Protein AF-0000000077143755 (afdb_homodimer)

Sequence (516 aa):
MKIRRITDWVLKEFPLRNQLSFDNAKLINHKNLTNQLTKVLVCADYDRFNFELAKKHNANLIISHHPMFINHQDLKSDAFIAKAYQDFYQNNRSFLVLHTAYDFSPNGAHSYFFKLLKIKKFDPNPINHYYRFEIDCSLEQLISDLKKIEYIDQVQYLSTAKFKKKLKKGLICLGSGYSSDQLDLELFKQYDLLITGDLKWSSWINAINHEINVIDIGHHVESIFIDHIGELLVEKFHDQLEPKQLILGHSQFKIIKRMKIRRITDWVLKEFPLRNQLSFDNAKLINHKNLTNQLTKVLVCADYDRFNFELAKKHNANLIISHHPMFINHQDLKSDAFIAKAYQDFYQNNRSFLVLHTAYDFSPNGAHSYFFKLLKIKKFDPNPINHYYRFEIDCSLEQLISDLKKIEYIDQVQYLSTAKFKKKLKKGLICLGSGYSSDQLDLELFKQYDLLITGDLKWSSWINAINHEINVIDIGHHVESIFIDHIGELLVEKFHDQLEPKQLILGHSQFKIIKR

Solvent-accessible surface area (backbone atoms only — not comparable to full-atom values): 27273 Å² total; per-residue (Å²): 94,42,40,39,62,55,52,51,51,50,39,67,76,34,38,64,86,63,33,53,90,76,57,49,51,46,76,45,53,72,81,45,30,79,39,72,54,65,20,38,34,30,21,32,56,73,38,51,67,43,51,50,48,34,60,75,64,53,35,32,32,36,39,24,32,41,50,91,49,62,56,75,66,40,54,76,70,31,69,59,52,33,50,56,57,51,44,27,67,77,64,55,20,26,39,40,26,37,37,51,9,30,45,71,27,70,83,19,51,56,47,52,48,30,56,76,67,67,49,81,50,61,47,75,67,54,60,97,73,26,32,42,34,47,50,85,42,34,64,67,55,50,52,56,55,52,56,68,39,86,42,30,88,42,41,31,33,52,66,73,49,82,69,57,76,63,36,46,39,35,36,35,21,83,30,71,59,54,43,72,89,68,65,60,61,74,63,54,70,76,36,61,31,37,40,25,7,49,65,41,64,66,28,54,50,47,26,58,52,66,69,49,40,49,36,33,34,38,43,56,40,58,43,52,50,28,57,52,52,51,50,50,50,45,69,75,32,57,92,65,56,55,73,88,27,57,42,74,48,68,75,89,61,46,76,41,81,83,94,41,38,39,62,54,54,51,52,50,38,68,75,32,40,64,86,62,33,54,91,76,57,51,51,45,76,43,54,72,81,45,30,78,38,72,56,64,19,37,34,30,20,32,55,75,38,51,68,45,50,50,48,34,59,75,64,53,34,33,33,37,40,25,33,41,51,88,50,63,57,76,64,39,54,78,71,30,69,60,52,34,50,57,57,50,44,28,67,76,65,55,21,26,39,39,26,38,37,51,10,29,44,71,29,71,84,20,50,56,47,50,48,31,57,77,68,68,48,83,50,60,46,73,67,56,59,98,71,26,32,42,33,48,51,85,42,34,64,68,54,50,52,56,55,51,56,69,38,87,43,30,86,42,42,31,34,52,66,74,47,82,69,56,77,63,36,47,40,35,35,37,21,83,30,70,60,51,44,72,88,68,66,60,59,74,63,54,71,76,34,58,32,36,40,25,6,52,64,41,64,66,28,53,50,46,28,58,52,66,69,49,40,49,37,32,36,38,44,56,41,57,45,50,49,28,56,51,54,51,50,50,48,48,66,75,31,57,90,65,53,54,72,89,28,57,42,75,49,69,77,90,61,46,78,40,80,83

Radius of gyration: 25.19 Å; Cα contacts (8 Å, |Δi|>4): 997; chains: 2; bounding box: 52×80×51 Å

InterPro domains:
  IPR002678 DUF34/NIF3 [PF01784] (1-242)
  IPR002678 DUF34/NIF3 [PTHR13799] (1-241)
  IPR036069 DUF34/NIF3 superfamily [SSF102705] (1-242)

Organism: Mycoplasmoides gallisepticum (strain R(low / passage 15 / clone 2)) (NCBI:txid710127)

Structure (mmCIF, N/CA/C/O backbone):
data_AF-0000000077143755-model_v1
#
loop_
_entity.id
_entity.type
_entity.pdbx_description
1 polymer 'GTP cyclohydrolase 1 type 2 homolog'
#
loop_
_atom_site.group_PDB
_atom_site.id
_atom_site.type_symbol
_atom_site.label_atom_id
_atom_site.label_alt_id
_atom_site.label_comp_id
_atom_site.label_asym_id
_atom_site.label_entity_id
_atom_site.label_seq_id
_atom_site.pdbx_PDB_ins_code
_atom_site.Cartn_x
_atom_site.Cartn_y
_atom_site.Cartn_z
_atom_site.occupancy
_atom_site.B_iso_or_equiv
_atom_site.auth_seq_id
_atom_site.auth_comp_id
_atom_site.auth_asym_id
_atom_site.auth_atom_id
_atom_site.pdbx_PDB_model_num
ATOM 1 N N . MET A 1 1 ? -2.133 -38.281 -15.914 1 95.94 1 MET A N 1
ATOM 2 C CA . MET A 1 1 ? -1.159 -38.562 -14.867 1 95.94 1 MET A CA 1
ATOM 3 C C . MET A 1 1 ? -1.742 -38.281 -13.484 1 95.94 1 MET A C 1
ATOM 5 O O . MET A 1 1 ? -2.754 -37.562 -13.375 1 95.94 1 MET A O 1
ATOM 9 N N . LYS A 1 2 ? -1.067 -38.781 -12.453 1 98.06 2 LYS A N 1
ATOM 10 C CA . LYS A 1 2 ? -1.516 -38.5 -11.094 1 98.06 2 LYS A CA 1
ATOM 11 C C . LYS A 1 2 ? -1.138 -37.094 -10.672 1 98.06 2 LYS A C 1
ATOM 13 O O . LYS A 1 2 ? -0.111 -36.562 -11.109 1 98.06 2 LYS A O 1
ATOM 18 N N . ILE A 1 3 ? -1.9 -36.531 -9.766 1 98.62 3 ILE A N 1
ATOM 19 C CA . ILE A 1 3 ? -1.665 -35.156 -9.266 1 98.62 3 ILE A CA 1
ATOM 20 C C . ILE A 1 3 ? -0.281 -35.094 -8.625 1 98.62 3 ILE A C 1
ATOM 22 O O . ILE A 1 3 ? 0.443 -34.094 -8.82 1 98.62 3 ILE A O 1
ATOM 26 N N . ARG A 1 4 ? 0.131 -36.125 -7.98 1 98.5 4 ARG A N 1
ATOM 27 C CA . ARG A 1 4 ? 1.392 -36.188 -7.246 1 98.5 4 ARG A CA 1
ATOM 28 C C . ARG A 1 4 ? 2.58 -36 -8.188 1 98.5 4 ARG A C 1
ATOM 30 O O . ARG A 1 4 ? 3.607 -35.438 -7.801 1 98.5 4 ARG A O 1
ATOM 37 N N . ARG A 1 5 ? 2.432 -36.469 -9.359 1 98.31 5 ARG A N 1
ATOM 38 C CA . ARG A 1 5 ? 3.52 -36.312 -10.32 1 98.31 5 ARG A CA 1
ATOM 39 C C . ARG A 1 5 ? 3.863 -34.844 -10.539 1 98.31 5 ARG A C 1
ATOM 41 O O . ARG A 1 5 ? 5.039 -34.469 -10.562 1 98.31 5 ARG A O 1
ATOM 48 N N . ILE A 1 6 ? 2.842 -34.031 -10.641 1 98.69 6 ILE A N 1
ATOM 49 C CA . ILE A 1 6 ? 3.041 -32.594 -10.852 1 98.69 6 ILE A CA 1
ATOM 50 C C . ILE A 1 6 ? 3.559 -31.969 -9.562 1 98.69 6 ILE A C 1
ATOM 52 O O . ILE A 1 6 ? 4.566 -31.25 -9.57 1 98.69 6 ILE A O 1
ATOM 56 N N . THR A 1 7 ? 2.906 -32.25 -8.445 1 98.81 7 THR A N 1
ATOM 57 C CA . THR A 1 7 ? 3.264 -31.578 -7.195 1 98.81 7 THR A CA 1
ATOM 58 C C . THR A 1 7 ? 4.684 -31.938 -6.773 1 98.81 7 THR A C 1
ATOM 60 O O . THR A 1 7 ? 5.441 -31.094 -6.312 1 98.81 7 THR A O 1
ATOM 63 N N . ASP A 1 8 ? 5.031 -33.219 -6.973 1 98.62 8 ASP A N 1
ATOM 64 C CA . ASP A 1 8 ? 6.375 -33.656 -6.609 1 98.62 8 ASP A CA 1
ATOM 65 C C . ASP A 1 8 ? 7.43 -32.906 -7.43 1 98.62 8 ASP A C 1
ATOM 67 O O . ASP A 1 8 ? 8.453 -32.5 -6.891 1 98.62 8 ASP A O 1
ATOM 71 N N . TRP A 1 9 ? 7.164 -32.844 -8.648 1 98.62 9 TRP A N 1
ATOM 72 C CA . TRP A 1 9 ? 8.141 -32.188 -9.508 1 98.62 9 TRP A CA 1
ATOM 73 C C . TRP A 1 9 ? 8.242 -30.703 -9.148 1 98.62 9 TRP A C 1
ATOM 75 O O . TRP A 1 9 ? 9.344 -30.172 -9.039 1 98.62 9 TRP A O 1
ATOM 85 N N . VAL A 1 10 ? 7.098 -30.016 -9 1 98.75 10 VAL A N 1
ATOM 86 C CA . VAL A 1 10 ? 7.098 -28.594 -8.648 1 98.75 10 VAL A CA 1
ATOM 87 C C . VAL A 1 10 ? 7.848 -28.391 -7.336 1 98.75 10 VAL A C 1
ATOM 89 O O . VAL A 1 10 ? 8.648 -27.453 -7.211 1 98.75 10 VAL A O 1
ATOM 92 N N . LEU A 1 11 ? 7.633 -29.266 -6.395 1 98.56 11 LEU A N 1
ATOM 93 C CA . LEU A 1 11 ? 8.234 -29.141 -5.07 1 98.56 11 LEU A CA 1
ATOM 94 C C . LEU A 1 11 ? 9.734 -29.422 -5.125 1 98.56 11 LEU A C 1
ATOM 96 O O . LEU A 1 11 ? 10.492 -28.953 -4.273 1 98.56 11 LEU A O 1
ATOM 100 N N . LYS A 1 12 ? 10.109 -30.219 -6.051 1 98.19 12 LYS A N 1
ATOM 101 C CA . LYS A 1 12 ? 11.539 -30.406 -6.277 1 98.19 12 LYS A CA 1
ATOM 102 C C . LYS A 1 12 ? 12.188 -29.141 -6.832 1 98.19 12 LYS A C 1
ATOM 104 O O . LYS A 1 12 ? 13.289 -28.766 -6.426 1 98.19 12 LYS A O 1
ATOM 109 N N . GLU A 1 13 ? 11.516 -28.469 -7.742 1 97.81 13 GLU A N 1
ATOM 110 C CA . GLU A 1 13 ? 12.016 -27.234 -8.344 1 97.81 13 GLU A CA 1
ATOM 111 C C . GLU A 1 13 ? 11.984 -26.078 -7.336 1 97.81 13 GLU A C 1
ATOM 113 O O . GLU A 1 13 ? 12.883 -25.234 -7.324 1 97.81 13 GLU A O 1
ATOM 118 N N . PHE A 1 14 ? 10.938 -26.047 -6.543 1 98.44 14 PHE A N 1
ATOM 119 C CA . PHE A 1 14 ? 10.711 -25 -5.562 1 98.44 14 PHE A CA 1
ATOM 120 C C . PHE A 1 14 ? 10.398 -25.594 -4.191 1 98.44 14 PHE A C 1
ATOM 122 O O . PHE A 1 14 ? 9.25 -25.578 -3.748 1 98.44 14 PHE A O 1
ATOM 129 N N . PRO A 1 15 ? 11.414 -26.031 -3.525 1 98.25 15 PRO A N 1
ATOM 130 C CA . PRO A 1 15 ? 11.195 -26.688 -2.23 1 98.25 15 PRO A CA 1
ATOM 131 C C . PRO A 1 15 ? 10.586 -25.75 -1.195 1 98.25 15 PRO A C 1
ATOM 133 O O . PRO A 1 15 ? 11.102 -24.641 -0.974 1 98.25 15 PRO A O 1
ATOM 136 N N . LEU A 1 16 ? 9.547 -26.203 -0.461 1 98.12 16 LEU A N 1
ATOM 137 C CA . LEU A 1 16 ? 8.812 -25.375 0.495 1 98.12 16 LEU A CA 1
ATOM 138 C C . LEU A 1 16 ? 9.68 -25.047 1.701 1 98.12 16 LEU A C 1
ATOM 140 O O . LEU A 1 16 ? 9.438 -24.047 2.389 1 98.12 16 LEU A O 1
ATOM 144 N N . ARG A 1 17 ? 10.664 -25.797 1.966 1 96.62 17 ARG A N 1
ATOM 145 C CA . ARG A 1 17 ? 11.562 -25.547 3.092 1 96.62 17 ARG A CA 1
ATOM 146 C C . ARG A 1 17 ? 12.312 -24.234 2.92 1 96.62 17 ARG A C 1
ATOM 148 O O . ARG A 1 17 ? 12.859 -23.703 3.887 1 96.62 17 ARG A O 1
ATOM 155 N N . ASN A 1 18 ? 12.352 -23.734 1.723 1 95.19 18 ASN A N 1
ATOM 156 C CA . ASN A 1 18 ? 13.102 -22.516 1.441 1 95.19 18 ASN A CA 1
ATOM 157 C C . ASN A 1 18 ? 12.242 -21.266 1.633 1 95.19 18 ASN A C 1
ATOM 159 O O . ASN A 1 18 ? 12.703 -20.141 1.393 1 95.19 18 ASN A O 1
ATOM 163 N N . GLN A 1 19 ? 11 -21.453 2.09 1 97.06 19 GLN A N 1
ATOM 164 C CA . GLN A 1 19 ? 10.133 -20.297 2.299 1 97.06 19 GLN A CA 1
ATOM 165 C C . GLN A 1 19 ? 10.602 -19.469 3.494 1 97.06 19 GLN A C 1
ATOM 167 O O . GLN A 1 19 ? 11.273 -19.984 4.391 1 97.06 19 GLN A O 1
ATOM 172 N N . LEU A 1 20 ? 10.305 -18.219 3.523 1 95.62 20 LEU A N 1
ATOM 173 C CA . LEU A 1 20 ? 10.641 -17.375 4.66 1 95.62 20 LEU A CA 1
ATOM 174 C C . LEU A 1 20 ? 9.883 -17.812 5.906 1 95.62 20 LEU A C 1
ATOM 176 O O . LEU A 1 20 ? 8.82 -18.422 5.809 1 95.62 20 LEU A O 1
ATOM 180 N N . SER A 1 21 ? 10.305 -17.406 7.047 1 95.25 21 SER A N 1
ATOM 181 C CA . SER A 1 21 ? 9.805 -17.922 8.32 1 95.25 21 SER A CA 1
ATOM 182 C C . SER A 1 21 ? 8.367 -17.484 8.562 1 95.25 21 SER A C 1
ATOM 184 O O . SER A 1 21 ? 7.605 -18.188 9.234 1 95.25 21 SER A O 1
ATOM 186 N N . PHE A 1 22 ? 7.969 -16.375 8.008 1 93.75 22 PHE A N 1
ATOM 187 C CA . PHE A 1 22 ? 6.637 -15.852 8.273 1 93.75 22 PHE A CA 1
ATOM 188 C C . PHE A 1 22 ? 5.609 -16.469 7.332 1 93.75 22 PHE A C 1
ATOM 190 O O . PHE A 1 22 ? 4.402 -16.328 7.539 1 93.75 22 PHE A O 1
ATOM 197 N N . ASP A 1 23 ? 6.07 -17.172 6.363 1 96.75 23 ASP A N 1
ATOM 198 C CA . ASP A 1 23 ? 5.25 -17.547 5.223 1 96.75 23 ASP A CA 1
ATOM 199 C C . ASP A 1 23 ? 4.387 -18.766 5.547 1 96.75 23 ASP A C 1
ATOM 201 O O . ASP A 1 23 ? 4.547 -19.375 6.602 1 96.75 23 ASP A O 1
ATOM 205 N N . ASN A 1 24 ? 3.43 -19 4.695 1 97.56 24 ASN A N 1
ATOM 206 C CA . ASN A 1 24 ? 2.523 -20.141 4.859 1 97.56 24 ASN A CA 1
ATOM 207 C C . ASN A 1 24 ? 2.359 -20.922 3.559 1 97.56 24 ASN A C 1
ATOM 209 O O . ASN A 1 24 ? 1.243 -21.281 3.188 1 97.56 24 ASN A O 1
ATOM 213 N N . ALA A 1 25 ? 3.398 -21.016 2.805 1 97.88 25 ALA A N 1
ATOM 214 C CA . ALA A 1 25 ? 3.4 -21.891 1.64 1 97.88 25 ALA A CA 1
ATOM 215 C C . ALA A 1 25 ? 3.275 -23.344 2.057 1 97.88 25 ALA A C 1
ATOM 217 O O . ALA A 1 25 ? 3.891 -23.781 3.035 1 97.88 25 ALA A O 1
ATOM 218 N N . LYS A 1 26 ? 2.447 -24.125 1.371 1 98.12 26 LYS A N 1
ATOM 219 C CA . LYS A 1 26 ? 2.199 -25.516 1.767 1 98.12 26 LYS A CA 1
ATOM 220 C C . LYS A 1 26 ? 1.377 -26.25 0.712 1 98.12 26 LYS A C 1
ATOM 222 O O . LYS A 1 26 ? 0.882 -25.641 -0.236 1 98.12 26 LYS A O 1
ATOM 227 N N . LEU A 1 27 ? 1.379 -27.516 0.852 1 98.56 27 LEU A N 1
ATOM 228 C CA . LEU A 1 27 ? 0.491 -28.391 0.09 1 98.56 27 LEU A CA 1
ATOM 229 C C . LEU A 1 27 ? -0.696 -28.828 0.938 1 98.56 27 LEU A C 1
ATOM 231 O O . LEU A 1 27 ? -0.516 -29.359 2.039 1 98.56 27 LEU A O 1
ATOM 235 N N . ILE A 1 28 ? -1.865 -28.5 0.499 1 98 28 ILE A N 1
ATOM 236 C CA . ILE A 1 28 ? -3.09 -28.844 1.214 1 98 28 ILE A CA 1
ATOM 237 C C . ILE A 1 28 ? -3.773 -30.031 0.529 1 98 28 ILE A C 1
ATOM 239 O O . ILE A 1 28 ? -3.834 -30.094 -0.702 1 98 28 ILE A O 1
ATOM 243 N N . ASN A 1 29 ? -4.367 -31.016 1.296 1 97.75 29 ASN A N 1
ATOM 244 C CA . ASN A 1 29 ? -5.117 -32.188 0.88 1 97.75 29 ASN A CA 1
ATOM 245 C C . ASN A 1 29 ? -4.215 -33.219 0.177 1 97.75 29 ASN A C 1
ATOM 247 O O . ASN A 1 29 ? -4.449 -33.562 -0.982 1 97.75 29 ASN A O 1
ATOM 251 N N . HIS A 1 30 ? -3.34 -33.75 0.898 1 97.19 30 HIS A N 1
ATOM 252 C CA . HIS A 1 30 ? -2.361 -34.719 0.428 1 97.19 30 HIS A CA 1
ATOM 253 C C . HIS A 1 30 ? -3.039 -36 -0.034 1 97.19 30 HIS A C 1
ATOM 255 O O . HIS A 1 30 ? -2.533 -36.688 -0.924 1 97.19 30 HIS A O 1
ATOM 261 N N . LYS A 1 31 ? -4.152 -36.281 0.509 1 96.38 31 LYS A N 1
ATOM 262 C CA . LYS A 1 31 ? -4.84 -37.531 0.199 1 96.38 31 LYS A CA 1
ATOM 263 C C . LYS A 1 31 ? -5.301 -37.562 -1.255 1 96.38 31 LYS A C 1
ATOM 265 O O . LYS A 1 31 ? -5.387 -38.625 -1.865 1 96.38 31 LYS A O 1
ATOM 270 N N . ASN A 1 32 ? -5.516 -36.438 -1.729 1 97.25 32 ASN A N 1
ATOM 271 C CA . ASN A 1 32 ? -6.039 -36.344 -3.09 1 97.25 32 ASN A CA 1
ATOM 272 C C . ASN A 1 32 ? -4.938 -36.531 -4.129 1 97.25 32 ASN A C 1
ATOM 274 O O . ASN A 1 32 ? -5.219 -36.688 -5.316 1 97.25 32 ASN A O 1
ATOM 278 N N . LEU A 1 33 ? -3.705 -36.688 -3.754 1 98.19 33 LEU A N 1
ATOM 279 C CA . LEU A 1 33 ? -2.561 -36.656 -4.66 1 98.19 33 LEU A CA 1
ATOM 280 C C . LEU A 1 33 ? -2.488 -37.938 -5.473 1 98.19 33 LEU A C 1
ATOM 282 O O . LEU A 1 33 ? -1.829 -38 -6.516 1 98.19 33 LEU A O 1
ATOM 286 N N . THR A 1 34 ? -3.133 -38.938 -5.035 1 97.62 34 THR A N 1
ATOM 287 C CA . THR A 1 34 ? -3.086 -40.25 -5.727 1 97.62 34 THR A CA 1
ATOM 288 C C . THR A 1 34 ? -4.125 -40.281 -6.84 1 97.62 34 THR A C 1
ATOM 290 O O . THR A 1 34 ? -4.094 -41.188 -7.688 1 97.62 34 THR A O 1
ATOM 293 N N . ASN A 1 35 ? -4.996 -39.344 -6.883 1 97.88 35 ASN A N 1
ATOM 294 C CA . ASN A 1 35 ? -6.02 -39.281 -7.918 1 97.88 35 ASN A CA 1
ATOM 295 C C . ASN A 1 35 ? -5.441 -38.844 -9.258 1 97.88 35 ASN A C 1
ATOM 297 O O . ASN A 1 35 ? -4.363 -38.25 -9.305 1 97.88 35 ASN A O 1
ATOM 301 N N . GLN A 1 36 ? -6.215 -39.188 -10.312 1 97.94 36 GLN A N 1
ATOM 302 C CA . GLN A 1 36 ? -5.863 -38.719 -11.648 1 97.94 36 GLN A CA 1
ATOM 303 C C . GLN A 1 36 ? -6.117 -37.219 -11.797 1 97.94 36 GLN A C 1
ATOM 305 O O . GLN A 1 36 ? -7.129 -36.688 -11.312 1 97.94 36 GLN A O 1
ATOM 310 N N . LEU A 1 37 ? -5.18 -36.594 -12.438 1 98.31 37 LEU A N 1
ATOM 311 C CA . LEU A 1 37 ? -5.363 -35.156 -12.711 1 98.31 37 LEU A CA 1
ATOM 312 C C . LEU A 1 37 ? -6.492 -34.938 -13.711 1 98.31 37 LEU A C 1
ATOM 314 O O . LEU A 1 37 ? -6.512 -35.562 -14.781 1 98.31 37 LEU A O 1
ATOM 318 N N . THR A 1 38 ? -7.438 -34.125 -13.375 1 97.81 38 THR A N 1
ATOM 319 C CA . THR A 1 38 ? -8.422 -33.656 -14.344 1 97.81 38 THR A CA 1
ATOM 320 C C . THR A 1 38 ? -7.953 -32.375 -15.016 1 97.81 38 THR A C 1
ATOM 322 O O . THR A 1 38 ? -7.648 -32.375 -16.219 1 97.81 38 THR A O 1
ATOM 325 N N . LYS A 1 39 ? -7.793 -31.297 -14.188 1 98.31 39 LYS A N 1
ATOM 326 C CA . LYS A 1 39 ? -7.23 -30.031 -14.641 1 98.31 39 LYS A CA 1
ATOM 327 C C . LYS A 1 39 ? -6.402 -29.375 -13.539 1 98.31 39 LYS A C 1
ATOM 329 O O . LYS A 1 39 ? -6.66 -29.578 -12.352 1 98.31 39 LYS A O 1
ATOM 334 N N . VAL A 1 40 ? -5.422 -28.609 -13.977 1 98.88 40 VAL A N 1
ATOM 335 C CA . VAL A 1 40 ? -4.602 -27.828 -13.062 1 98.88 40 VAL A CA 1
ATOM 336 C C . VAL A 1 40 ? -4.812 -26.328 -13.336 1 98.88 40 VAL A C 1
ATOM 338 O O . VAL A 1 40 ? -4.738 -25.891 -14.484 1 98.88 40 VAL A O 1
ATOM 341 N N . LEU A 1 41 ? -5.18 -25.609 -12.281 1 98.81 41 LEU A N 1
ATOM 342 C CA . LEU A 1 41 ? -5.301 -24.156 -12.336 1 98.81 41 LEU A CA 1
ATOM 343 C C . LEU A 1 41 ? -4.074 -23.484 -11.727 1 98.81 41 LEU A C 1
ATOM 345 O O . LEU A 1 41 ? -3.723 -23.734 -10.578 1 98.81 41 LEU A O 1
ATOM 349 N N . VAL A 1 42 ? -3.383 -22.641 -12.523 1 98.88 42 VAL A N 1
ATOM 350 C CA . VAL A 1 42 ? -2.264 -21.844 -12.039 1 98.88 42 VAL A CA 1
ATOM 351 C C . VAL A 1 42 ? -2.697 -20.375 -11.891 1 98.88 42 VAL A C 1
ATOM 353 O O . VAL A 1 42 ? -3.211 -19.781 -12.844 1 98.88 42 VAL A O 1
ATOM 356 N N . CYS A 1 43 ? -2.539 -19.812 -10.688 1 98.44 43 CYS A N 1
ATOM 357 C CA . CYS A 1 43 ? -2.975 -18.438 -10.469 1 98.44 43 CYS A CA 1
ATOM 358 C C . CYS A 1 43 ? -2.037 -17.719 -9.508 1 98.44 43 CYS A C 1
ATOM 360 O O . CYS A 1 43 ? -1.229 -18.344 -8.828 1 98.44 43 CYS A O 1
ATOM 362 N N . ALA A 1 44 ? -2.049 -16.375 -9.508 1 98.06 44 ALA A N 1
ATOM 363 C CA . ALA A 1 44 ? -1.275 -15.594 -8.547 1 98.06 44 ALA A CA 1
ATOM 364 C C . ALA A 1 44 ? -1.948 -15.586 -7.18 1 98.06 44 ALA A C 1
ATOM 366 O O . ALA A 1 44 ? -1.302 -15.844 -6.16 1 98.06 44 ALA A O 1
ATOM 367 N N . ASP A 1 45 ? -3.225 -15.336 -7.223 1 97.56 45 ASP A N 1
ATOM 368 C CA . ASP A 1 45 ? -4.066 -15.352 -6.031 1 97.56 45 ASP A CA 1
ATOM 369 C C . ASP A 1 45 ? -5.258 -16.297 -6.211 1 97.56 45 ASP A C 1
ATOM 371 O O . ASP A 1 45 ? -5.926 -16.266 -7.246 1 97.56 45 ASP A O 1
ATOM 375 N N . TYR A 1 46 ? -5.434 -17.141 -5.223 1 97.56 46 TYR A N 1
ATOM 376 C CA . TYR A 1 46 ? -6.664 -17.922 -5.227 1 97.56 46 TYR A CA 1
ATOM 377 C C . TYR A 1 46 ? -7.812 -17.141 -4.613 1 97.56 46 TYR A C 1
ATOM 379 O O . TYR A 1 46 ? -8.32 -17.484 -3.545 1 97.56 46 TYR A O 1
ATOM 387 N N . ASP A 1 47 ? -8.203 -16.125 -5.352 1 95.94 47 ASP A N 1
ATOM 388 C CA . ASP A 1 47 ? -9.289 -15.227 -4.965 1 95.94 47 ASP A CA 1
ATOM 389 C C . ASP A 1 47 ? -10.641 -15.773 -5.414 1 95.94 47 ASP A C 1
ATOM 391 O O . ASP A 1 47 ? -10.727 -16.906 -5.906 1 95.94 47 ASP A O 1
ATOM 395 N N . ARG A 1 48 ? -11.688 -15.008 -5.238 1 95.62 48 ARG A N 1
ATOM 396 C CA . ARG A 1 48 ? -13.047 -15.438 -5.57 1 95.62 48 ARG A CA 1
ATOM 397 C C . ARG A 1 48 ? -13.148 -15.828 -7.039 1 95.62 48 ARG A C 1
ATOM 399 O O . ARG A 1 48 ? -13.812 -16.812 -7.387 1 95.62 48 ARG A O 1
ATOM 406 N N . PHE A 1 49 ? -12.539 -15.086 -7.938 1 95.69 49 PHE A N 1
ATOM 407 C CA . PHE A 1 49 ? -12.578 -15.383 -9.367 1 95.69 49 PHE A CA 1
ATOM 408 C C . PHE A 1 49 ? -11.961 -16.75 -9.656 1 95.69 49 PHE A C 1
ATOM 410 O O . PHE A 1 49 ? -12.578 -17.578 -10.32 1 95.69 49 PHE A O 1
ATOM 417 N N . ASN A 1 50 ? -10.789 -16.953 -9.148 1 97.62 50 ASN A N 1
ATOM 418 C CA . ASN A 1 50 ? -10.102 -18.203 -9.414 1 97.62 50 ASN A CA 1
ATOM 419 C C . ASN A 1 50 ? -10.773 -19.375 -8.695 1 97.62 50 ASN A C 1
ATOM 421 O O . ASN A 1 50 ? -10.742 -20.516 -9.172 1 97.62 50 ASN A O 1
ATOM 425 N N . PHE A 1 51 ? -11.359 -19.062 -7.551 1 97.62 51 PHE A N 1
ATOM 426 C CA . PHE A 1 51 ? -12.172 -20.062 -6.867 1 97.62 51 PHE A CA 1
ATOM 427 C C . PHE A 1 51 ? -13.305 -20.547 -7.77 1 97.62 51 PHE A C 1
ATOM 429 O O . PHE A 1 51 ? -13.5 -21.75 -7.934 1 97.62 51 PHE A O 1
ATOM 436 N N . GLU A 1 52 ? -14.008 -19.625 -8.359 1 96.62 52 GLU A N 1
ATOM 437 C CA . GLU A 1 52 ? -15.094 -19.969 -9.266 1 96.62 52 GLU A CA 1
ATOM 438 C C . GLU A 1 52 ? -14.57 -20.625 -10.539 1 96.62 52 GLU A C 1
ATOM 440 O O . GLU A 1 52 ? -15.211 -21.531 -11.086 1 96.62 52 GLU A O 1
ATOM 445 N N . LEU A 1 53 ? -13.469 -20.203 -10.969 1 97.06 53 LEU A N 1
ATOM 446 C CA . LEU A 1 53 ? -12.852 -20.781 -12.156 1 97.06 53 LEU A CA 1
ATOM 447 C C . LEU A 1 53 ? -12.5 -22.25 -11.922 1 97.06 53 LEU A C 1
ATOM 449 O O . LEU A 1 53 ? -12.695 -23.078 -12.805 1 97.06 53 LEU A O 1
ATOM 453 N N . ALA A 1 54 ? -11.93 -22.531 -10.766 1 97.81 54 ALA A N 1
ATOM 454 C CA . ALA A 1 54 ? -11.602 -23.906 -10.406 1 97.81 54 ALA A CA 1
ATOM 455 C C . ALA A 1 54 ? -12.844 -24.797 -10.438 1 97.81 54 ALA A C 1
ATOM 457 O O . ALA A 1 54 ? -12.805 -25.906 -10.945 1 97.81 54 ALA A O 1
ATOM 458 N N . LYS A 1 55 ? -13.906 -24.281 -9.945 1 97.06 55 LYS A N 1
ATOM 459 C CA . LYS A 1 55 ? -15.172 -25.016 -9.938 1 97.06 55 LYS A CA 1
ATOM 460 C C . LYS A 1 55 ? -15.68 -25.234 -11.359 1 97.06 55 LYS A C 1
ATOM 462 O O . LYS A 1 55 ? -16.062 -26.359 -11.719 1 97.06 55 LYS A O 1
ATOM 467 N N . LYS A 1 56 ? -15.703 -24.156 -12.07 1 96.75 56 LYS A N 1
ATOM 468 C CA . LYS A 1 56 ? -16.219 -24.188 -13.43 1 96.75 56 LYS A CA 1
ATOM 469 C C . LYS A 1 56 ? -15.516 -25.25 -14.273 1 96.75 56 LYS A C 1
ATOM 471 O O . LYS A 1 56 ? -16.141 -25.938 -15.07 1 96.75 56 LYS A O 1
ATOM 476 N N . HIS A 1 57 ? -14.242 -25.391 -14.055 1 97 57 HIS A N 1
ATOM 477 C CA . HIS A 1 57 ? -13.453 -26.281 -14.898 1 97 57 HIS A CA 1
ATOM 478 C C . HIS A 1 57 ? -13.195 -27.625 -14.203 1 97 57 HIS A C 1
ATOM 480 O O . HIS A 1 57 ? -12.484 -28.469 -14.734 1 97 57 HIS A O 1
ATOM 486 N N . ASN A 1 58 ? -13.68 -27.75 -13 1 96.81 58 ASN A N 1
ATOM 487 C CA . ASN A 1 58 ? -13.469 -28.953 -12.195 1 96.81 58 ASN A CA 1
ATOM 488 C C . ASN A 1 58 ? -11.984 -29.266 -12.023 1 96.81 58 ASN A C 1
ATOM 490 O O . ASN A 1 58 ? -11.555 -30.391 -12.242 1 96.81 58 ASN A O 1
ATOM 494 N N . ALA A 1 59 ? -11.258 -28.234 -11.805 1 98.5 59 ALA A N 1
ATOM 495 C CA . ALA A 1 59 ? -9.836 -28.406 -11.523 1 98.5 59 ALA A CA 1
ATOM 496 C C . ALA A 1 59 ? -9.617 -29.109 -10.188 1 98.5 59 ALA A C 1
ATOM 498 O O . ALA A 1 59 ? -10.18 -28.719 -9.172 1 98.5 59 ALA A O 1
ATOM 499 N N . ASN A 1 60 ? -8.773 -30.141 -10.234 1 98.69 60 ASN A N 1
ATOM 500 C CA . ASN A 1 60 ? -8.555 -30.844 -8.977 1 98.69 60 ASN A CA 1
ATOM 501 C C . ASN A 1 60 ? -7.145 -30.625 -8.438 1 98.69 60 ASN A C 1
ATOM 503 O O . ASN A 1 60 ? -6.766 -31.203 -7.422 1 98.69 60 ASN A O 1
ATOM 507 N N . LEU A 1 61 ? -6.348 -29.75 -9.094 1 98.94 61 LEU A N 1
ATOM 508 C CA . LEU A 1 61 ? -5.102 -29.203 -8.586 1 98.94 61 LEU A CA 1
ATOM 509 C C . LEU A 1 61 ? -5.035 -27.703 -8.812 1 98.94 61 LEU A C 1
ATOM 511 O O . LEU A 1 61 ? -5.238 -27.234 -9.938 1 98.94 61 LEU A O 1
ATOM 515 N N . ILE A 1 62 ? -4.84 -26.938 -7.754 1 98.81 62 ILE A N 1
ATOM 516 C CA . ILE A 1 62 ? -4.602 -25.5 -7.836 1 98.81 62 ILE A CA 1
ATOM 517 C C . ILE A 1 62 ? -3.176 -25.188 -7.391 1 98.81 62 ILE A C 1
ATOM 519 O O . ILE A 1 62 ? -2.734 -25.641 -6.332 1 98.81 62 ILE A O 1
ATOM 523 N N . ILE A 1 63 ? -2.426 -24.516 -8.203 1 98.94 63 ILE A N 1
ATOM 524 C CA . ILE A 1 63 ? -1.104 -24 -7.855 1 98.94 63 ILE A CA 1
ATOM 525 C C . ILE A 1 63 ? -1.134 -22.484 -7.824 1 98.94 63 ILE A C 1
ATOM 527 O O . ILE A 1 63 ? -1.389 -21.844 -8.844 1 98.94 63 ILE A O 1
ATOM 531 N N . SER A 1 64 ? -0.917 -21.891 -6.695 1 98.75 64 SER A N 1
ATOM 532 C CA . SER A 1 64 ? -0.997 -20.438 -6.543 1 98.75 64 SER A CA 1
ATOM 533 C C . SER A 1 64 ? 0.326 -19.859 -6.051 1 98.75 64 SER A C 1
ATOM 535 O O . SER A 1 64 ? 1.132 -20.562 -5.445 1 98.75 64 SER A O 1
ATOM 537 N N . HIS A 1 65 ? 0.531 -18.625 -6.383 1 98.75 65 HIS A N 1
ATOM 538 C CA . HIS A 1 65 ? 1.688 -17.922 -5.848 1 98.75 65 HIS A CA 1
ATOM 539 C C . HIS A 1 65 ? 1.478 -17.547 -4.383 1 98.75 65 HIS A C 1
ATOM 541 O O . HIS A 1 65 ? 2.211 -18.016 -3.508 1 98.75 65 HIS A O 1
ATOM 547 N N . HIS A 1 66 ? 0.418 -16.766 -4.141 1 98.25 66 HIS A N 1
ATOM 548 C CA . HIS A 1 66 ? 0.156 -16.281 -2.795 1 98.25 66 HIS A CA 1
ATOM 549 C C . HIS A 1 66 ? -0.67 -17.281 -1.99 1 98.25 66 HIS A C 1
ATOM 551 O O . HIS A 1 66 ? -1.61 -17.875 -2.518 1 98.25 66 HIS A O 1
ATOM 557 N N . PRO A 1 67 ? -0.315 -17.406 -0.732 1 98 67 PRO A N 1
ATOM 558 C CA . PRO A 1 67 ? -1.217 -18.156 0.143 1 98 67 PRO A CA 1
ATOM 559 C C . PRO A 1 67 ? -2.559 -17.453 0.352 1 98 67 PRO A C 1
ATOM 561 O O . PRO A 1 67 ? -2.648 -16.234 0.215 1 98 67 PRO A O 1
ATOM 564 N N . MET A 1 68 ? -3.535 -18.234 0.708 1 95.75 68 MET A N 1
ATOM 565 C CA . MET A 1 68 ? -4.84 -17.641 1.004 1 95.75 68 MET A CA 1
ATOM 566 C C . MET A 1 68 ? -4.781 -16.812 2.279 1 95.75 68 MET A C 1
ATOM 568 O O . MET A 1 68 ? -5.613 -15.922 2.48 1 95.75 68 MET A O 1
ATOM 572 N N . PHE A 1 69 ? -3.877 -17.25 3.143 1 94.12 69 PHE A N 1
ATOM 573 C CA . PHE A 1 69 ? -3.664 -16.516 4.391 1 94.12 69 PHE A CA 1
ATOM 574 C C . PHE A 1 69 ? -2.275 -16.812 4.949 1 94.12 69 PHE A C 1
ATOM 576 O O . PHE A 1 69 ? -1.708 -17.875 4.707 1 94.12 69 PHE A O 1
ATOM 583 N N . ILE A 1 70 ? -1.736 -15.836 5.586 1 94.56 70 ILE A N 1
ATOM 584 C CA . ILE A 1 70 ? -0.493 -16.016 6.328 1 94.56 70 ILE A CA 1
ATOM 585 C C . ILE A 1 70 ? -0.795 -16.141 7.82 1 94.56 70 ILE A C 1
ATOM 587 O O . ILE A 1 70 ? -0.266 -17.016 8.492 1 94.56 70 ILE A O 1
ATOM 591 N N . ASN A 1 71 ? -1.715 -15.281 8.25 1 92.06 71 ASN A N 1
ATOM 592 C CA . ASN A 1 71 ? -2.186 -15.352 9.625 1 92.06 71 ASN A CA 1
ATOM 593 C C . ASN A 1 71 ? -3.193 -16.484 9.82 1 92.06 71 ASN A C 1
ATOM 595 O O . ASN A 1 71 ? -4.293 -16.438 9.258 1 92.06 71 ASN A O 1
ATOM 599 N N . HIS A 1 72 ? -2.904 -17.406 10.672 1 92.81 72 HIS A N 1
ATOM 600 C CA . HIS A 1 72 ? -3.738 -18.594 10.867 1 92.81 72 HIS A CA 1
ATOM 601 C C . HIS A 1 72 ? -5.121 -18.2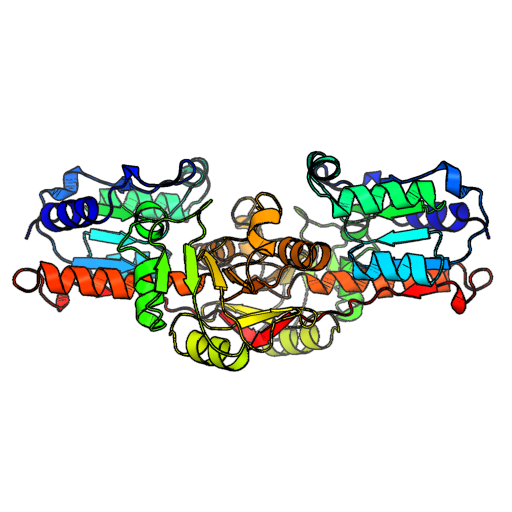19 11.383 1 92.81 72 HIS A C 1
ATOM 603 O O . HIS A 1 72 ? -6.09 -18.953 11.172 1 92.81 72 HIS A O 1
ATOM 609 N N . GLN A 1 73 ? -5.223 -17.078 12 1 91.88 73 GLN A N 1
ATOM 610 C CA . GLN A 1 73 ? -6.508 -16.625 12.523 1 91.88 73 GLN A CA 1
ATOM 611 C C . GLN A 1 73 ? -7.488 -16.328 11.391 1 91.88 73 GLN A C 1
ATOM 613 O O . GLN A 1 73 ? -8.703 -16.328 11.594 1 91.88 73 GLN A O 1
ATOM 618 N N . ASP A 1 74 ? -6.922 -16.141 10.258 1 91.94 74 ASP A N 1
ATOM 619 C CA . ASP A 1 74 ? -7.77 -15.773 9.125 1 91.94 74 ASP A CA 1
ATOM 620 C C . ASP A 1 74 ? -8.648 -16.938 8.695 1 91.94 74 ASP A C 1
ATOM 622 O O . ASP A 1 74 ? -9.758 -16.734 8.188 1 91.94 74 ASP A O 1
ATOM 626 N N . LEU A 1 75 ? -8.219 -18.156 8.875 1 93.38 75 LEU A N 1
ATOM 627 C CA . LEU A 1 75 ? -9.016 -19.328 8.531 1 93.38 75 LEU A CA 1
ATOM 628 C C . LEU A 1 75 ? -10.32 -19.359 9.328 1 93.38 75 LEU A C 1
ATOM 630 O O . LEU A 1 75 ? -11.336 -19.844 8.836 1 93.38 75 LEU A O 1
ATOM 634 N N . LYS A 1 76 ? -10.305 -18.797 10.492 1 91.44 76 LYS A N 1
ATOM 635 C CA . LYS A 1 76 ? -11.484 -18.766 11.344 1 91.44 76 LYS A CA 1
ATOM 636 C C . LYS A 1 76 ? -12.281 -17.484 11.141 1 91.44 76 LYS A C 1
ATOM 638 O O . LYS A 1 76 ? -13.516 -17.5 11.164 1 91.44 76 LYS A O 1
ATOM 643 N N . SER A 1 77 ? -11.555 -16.422 10.805 1 90.75 77 SER A N 1
ATOM 644 C CA . SER A 1 77 ? -12.203 -15.117 10.875 1 90.75 77 SER A CA 1
ATOM 645 C C . SER A 1 77 ? -12.648 -14.648 9.5 1 90.75 77 SER A C 1
ATOM 647 O O . SER A 1 77 ? -13.477 -13.742 9.383 1 90.75 77 SER A O 1
ATOM 649 N N . ASP A 1 78 ? -12.102 -15.195 8.492 1 93.38 78 ASP A N 1
ATOM 650 C CA . ASP A 1 78 ? -12.453 -14.805 7.129 1 93.38 78 ASP A CA 1
ATOM 651 C C . ASP A 1 78 ? -13.336 -15.859 6.465 1 93.38 78 ASP A C 1
ATOM 653 O O . ASP A 1 78 ? -12.867 -16.953 6.141 1 93.38 78 ASP A O 1
ATOM 657 N N . ALA A 1 79 ? -14.555 -15.477 6.164 1 93.19 79 ALA A N 1
ATOM 658 C CA . ALA A 1 79 ? -15.555 -16.422 5.695 1 93.19 79 ALA A CA 1
ATOM 659 C C . ALA A 1 79 ? -15.18 -16.984 4.324 1 93.19 79 ALA A C 1
ATOM 661 O O . ALA A 1 79 ? -15.43 -18.156 4.031 1 93.19 79 ALA A O 1
ATOM 662 N N . PHE A 1 80 ? -14.641 -16.172 3.48 1 95.62 80 PHE A N 1
ATOM 663 C CA . PHE A 1 80 ? -14.266 -16.656 2.156 1 95.62 80 PHE A CA 1
ATOM 664 C C . PHE A 1 80 ? -13.117 -17.656 2.252 1 95.62 80 PHE A C 1
ATOM 666 O O . PHE A 1 80 ? -13.148 -18.719 1.618 1 95.62 80 PHE A O 1
ATOM 673 N N . ILE A 1 81 ? -12.117 -17.328 3.035 1 95.94 81 ILE A N 1
ATOM 674 C CA . ILE A 1 81 ? -10.961 -18.203 3.205 1 95.94 81 ILE A CA 1
ATOM 675 C C . ILE A 1 81 ? -11.414 -19.547 3.768 1 95.94 81 ILE A C 1
ATOM 677 O O . ILE A 1 81 ? -11.008 -20.594 3.271 1 95.94 81 ILE A O 1
ATOM 681 N N . ALA A 1 82 ? -12.258 -19.484 4.738 1 96.56 82 ALA A N 1
ATOM 682 C CA . ALA A 1 82 ? -12.781 -20.703 5.344 1 96.56 82 ALA A CA 1
ATOM 683 C C . ALA A 1 82 ? -13.508 -21.562 4.309 1 96.56 82 ALA A C 1
ATOM 685 O O . ALA A 1 82 ? -13.297 -22.766 4.23 1 96.56 82 ALA A O 1
ATOM 686 N N . LYS A 1 83 ? -14.344 -20.938 3.551 1 97.19 83 LYS A N 1
ATOM 687 C CA . LYS A 1 83 ? -15.117 -21.625 2.523 1 97.19 83 LYS A CA 1
ATOM 688 C C . LYS A 1 83 ? -14.203 -22.266 1.483 1 97.19 83 LYS A C 1
ATOM 690 O O . LYS A 1 83 ? -14.375 -23.438 1.128 1 97.19 83 LYS A O 1
ATOM 695 N N . ALA A 1 84 ? -13.281 -21.469 1.01 1 97.5 84 ALA A N 1
ATOM 696 C CA . ALA A 1 84 ? -12.359 -21.969 -0.006 1 97.5 84 ALA A CA 1
ATOM 697 C C . ALA A 1 84 ? -11.539 -23.141 0.526 1 97.5 84 ALA A C 1
ATOM 699 O O . ALA A 1 84 ? -11.305 -24.125 -0.187 1 97.5 84 ALA A O 1
ATOM 700 N N . TYR A 1 85 ? -11.102 -23 1.735 1 97.44 85 TYR A N 1
ATOM 701 C CA . TYR A 1 85 ? -10.312 -24.062 2.367 1 97.44 85 TYR A CA 1
ATOM 702 C C . TYR A 1 85 ? -11.109 -25.344 2.475 1 97.44 85 TYR A C 1
ATOM 704 O O . TYR A 1 85 ? -10.609 -26.422 2.141 1 97.44 85 TYR A O 1
ATOM 712 N N . GLN A 1 86 ? -12.305 -25.281 2.898 1 97.38 86 GLN A N 1
ATOM 713 C CA . GLN A 1 86 ? -13.18 -26.453 3.029 1 97.38 86 GLN A CA 1
ATOM 714 C C . GLN A 1 86 ? -13.461 -27.078 1.669 1 97.38 86 GLN A C 1
ATOM 716 O O . GLN A 1 86 ? -13.586 -28.297 1.563 1 97.38 86 GLN A O 1
ATOM 721 N N . ASP A 1 87 ? -13.57 -26.266 0.731 1 97.69 87 ASP A N 1
ATOM 722 C CA . ASP A 1 87 ? -13.883 -26.719 -0.623 1 97.69 87 ASP A CA 1
ATOM 723 C C . ASP A 1 87 ? -12.82 -27.688 -1.142 1 97.69 87 ASP A C 1
ATOM 725 O O . ASP A 1 87 ? -13.133 -28.594 -1.913 1 97.69 87 ASP A O 1
ATOM 729 N N . PHE A 1 88 ? -11.531 -27.547 -0.75 1 97.69 88 PHE A N 1
ATOM 730 C CA . PHE A 1 88 ? -10.461 -28.438 -1.188 1 97.69 88 PHE A CA 1
ATOM 731 C C . PHE A 1 88 ? -10.789 -29.891 -0.829 1 97.69 88 PHE A C 1
ATOM 733 O O . PHE A 1 88 ? -10.602 -30.781 -1.645 1 97.69 88 PHE A O 1
ATOM 740 N N . TYR A 1 89 ? -11.336 -30.062 0.283 1 97.12 89 TYR A N 1
ATOM 741 C CA . TYR A 1 89 ? -11.617 -31.422 0.759 1 97.12 89 TYR A CA 1
ATOM 742 C C . TYR A 1 89 ? -12.961 -31.906 0.233 1 97.12 89 TYR A C 1
ATOM 744 O O . TYR A 1 89 ? -13.086 -33.062 -0.184 1 97.12 89 TYR A O 1
ATOM 752 N N . GLN A 1 90 ? -13.891 -31.031 0.203 1 96.94 90 GLN A N 1
ATOM 753 C CA . GLN A 1 90 ? -15.242 -31.406 -0.211 1 96.94 90 GLN A CA 1
ATOM 754 C C . GLN A 1 90 ? -15.273 -31.797 -1.685 1 96.94 90 GLN A C 1
ATOM 756 O O . GLN A 1 90 ? -16.109 -32.594 -2.096 1 96.94 90 GLN A O 1
ATOM 761 N N . ASN A 1 91 ? -14.383 -31.266 -2.461 1 96.62 91 ASN A N 1
ATOM 762 C CA . ASN A 1 91 ? -14.438 -31.5 -3.9 1 96.62 91 ASN A CA 1
ATOM 763 C C . ASN A 1 91 ? -13.164 -32.156 -4.41 1 96.62 91 ASN A C 1
ATOM 765 O O . ASN A 1 91 ? -12.867 -32.094 -5.605 1 96.62 91 ASN A O 1
ATOM 769 N N . ASN A 1 92 ? -12.383 -32.688 -3.514 1 97 92 ASN A N 1
ATOM 770 C CA . ASN A 1 92 ? -11.18 -33.469 -3.82 1 97 92 ASN A CA 1
ATOM 771 C C . ASN A 1 92 ? -10.203 -32.656 -4.676 1 97 92 ASN A C 1
ATOM 773 O O . ASN A 1 92 ? -9.773 -33.125 -5.734 1 97 92 ASN A O 1
ATOM 777 N N . ARG A 1 93 ? -9.93 -31.469 -4.188 1 98.06 93 ARG A N 1
ATOM 778 C CA . ARG A 1 93 ? -8.93 -30.609 -4.805 1 98.06 93 ARG A CA 1
ATOM 779 C C . ARG A 1 93 ? -7.688 -30.484 -3.93 1 98.06 93 ARG A C 1
ATOM 781 O O . ARG A 1 93 ? -7.789 -30.422 -2.703 1 98.06 93 ARG A O 1
ATOM 788 N N . SER A 1 94 ? -6.57 -30.562 -4.562 1 98.75 94 SER A N 1
ATOM 789 C CA . SER A 1 94 ? -5.328 -30.234 -3.869 1 98.75 94 SER A CA 1
ATOM 790 C C . SER A 1 94 ? -4.875 -28.812 -4.184 1 98.75 94 SER A C 1
ATOM 792 O O . SER A 1 94 ? -5.125 -28.312 -5.277 1 98.75 94 SER A O 1
ATOM 794 N N . PHE A 1 95 ? -4.32 -28.156 -3.199 1 98.81 95 PHE A N 1
ATOM 795 C CA . PHE A 1 95 ? -3.848 -26.797 -3.316 1 98.81 95 PHE A CA 1
ATOM 796 C C . PHE A 1 95 ? -2.371 -26.688 -2.953 1 98.81 95 PHE A C 1
ATOM 798 O O . PHE A 1 95 ? -1.979 -27.031 -1.834 1 98.81 95 PHE A O 1
ATOM 805 N N . LEU A 1 96 ? -1.552 -26.297 -3.951 1 98.94 96 LEU A N 1
ATOM 806 C CA . LEU A 1 96 ? -0.125 -26.078 -3.742 1 98.94 96 LEU A CA 1
ATOM 807 C C . LEU A 1 96 ? 0.214 -24.594 -3.857 1 98.94 96 LEU A C 1
ATOM 809 O O . LEU A 1 96 ? 0.048 -24 -4.922 1 98.94 96 LEU A O 1
ATOM 813 N N . VAL A 1 97 ? 0.646 -24.016 -2.771 1 98.81 97 VAL A N 1
ATOM 814 C CA . VAL A 1 97 ? 1.029 -22.609 -2.754 1 98.81 97 VAL A CA 1
ATOM 815 C C . VAL A 1 97 ? 2.531 -22.484 -2.512 1 98.81 97 VAL A C 1
ATOM 817 O O . VAL A 1 97 ? 3.084 -23.156 -1.638 1 98.81 97 VAL A O 1
ATOM 820 N N . LEU A 1 98 ? 3.221 -21.578 -3.225 1 98.81 98 LEU A N 1
ATOM 821 C CA . LEU A 1 98 ? 4.68 -21.578 -3.215 1 98.81 98 LEU A CA 1
ATOM 822 C C . LEU A 1 98 ? 5.207 -20.281 -2.602 1 98.81 98 LEU A C 1
ATOM 824 O O . LEU A 1 98 ? 6.188 -20.297 -1.854 1 98.81 98 LEU A O 1
ATOM 828 N N . HIS A 1 99 ? 4.668 -19.109 -2.93 1 98.5 99 HIS A N 1
ATOM 829 C CA . HIS A 1 99 ? 4.973 -17.781 -2.393 1 98.5 99 HIS A CA 1
ATOM 830 C C . HIS A 1 99 ? 6.48 -17.547 -2.332 1 98.5 99 HIS A C 1
ATOM 832 O O . HIS A 1 99 ? 7.156 -17.562 -3.361 1 98.5 99 HIS A O 1
ATOM 838 N N . THR A 1 100 ? 7.066 -17.406 -1.158 1 97.94 100 THR A N 1
ATOM 839 C CA . THR A 1 100 ? 8.461 -17 -1.053 1 97.94 100 THR A CA 1
ATOM 840 C C . THR A 1 100 ? 9.391 -18.156 -1.402 1 97.94 100 THR A C 1
ATOM 842 O O . THR A 1 100 ? 10.562 -17.938 -1.722 1 97.94 100 THR A O 1
ATOM 845 N N . ALA A 1 101 ? 8.93 -19.453 -1.334 1 98.19 101 ALA A N 1
ATOM 846 C CA . ALA A 1 101 ? 9.734 -20.594 -1.781 1 98.19 101 ALA A CA 1
ATOM 847 C C . ALA A 1 101 ? 10.039 -20.484 -3.271 1 98.19 101 ALA A C 1
ATOM 849 O O . ALA A 1 101 ? 11.109 -20.906 -3.721 1 98.19 101 ALA A O 1
ATOM 850 N N . TYR A 1 102 ? 9.102 -19.938 -3.971 1 98.38 102 TYR A N 1
ATOM 851 C CA . TYR A 1 102 ? 9.266 -19.672 -5.395 1 98.38 102 TYR A CA 1
ATOM 852 C C . TYR A 1 102 ? 10.039 -18.375 -5.617 1 98.38 102 TYR A C 1
ATOM 854 O O . TYR A 1 102 ? 10.961 -18.328 -6.434 1 98.38 102 TYR A O 1
ATOM 862 N N . ASP A 1 103 ? 9.711 -17.312 -4.883 1 97.75 103 ASP A N 1
ATOM 863 C CA . ASP A 1 103 ? 10.266 -15.984 -5.102 1 97.75 103 ASP A CA 1
ATOM 864 C C . ASP A 1 103 ? 11.789 -16 -5.016 1 97.75 103 ASP A C 1
ATOM 866 O O . ASP A 1 103 ? 12.469 -15.344 -5.801 1 97.75 103 ASP A O 1
ATOM 870 N N . PHE A 1 104 ? 12.289 -16.797 -4.07 1 95.38 104 PHE A N 1
ATOM 871 C CA . PHE A 1 104 ? 13.711 -16.672 -3.779 1 95.38 104 PHE A CA 1
ATOM 872 C C . PHE A 1 104 ? 14.453 -17.938 -4.203 1 95.38 104 PHE A C 1
ATOM 874 O O . PHE A 1 104 ? 15.562 -18.203 -3.736 1 95.38 104 PHE A O 1
ATOM 881 N N . SER A 1 105 ? 13.836 -18.688 -5.051 1 95.38 105 SER A N 1
ATOM 882 C CA . SER A 1 105 ? 14.523 -19.797 -5.699 1 95.38 105 SER A CA 1
ATOM 883 C C . SER A 1 105 ? 15.375 -19.312 -6.867 1 95.38 105 SER A C 1
ATOM 885 O O . SER A 1 105 ? 15 -18.375 -7.566 1 95.38 105 SER A O 1
ATOM 887 N N . PRO A 1 106 ? 16.5 -19.969 -7.125 1 92.94 106 PRO A N 1
ATOM 888 C CA . PRO A 1 106 ? 17.375 -19.547 -8.219 1 92.94 106 PRO A CA 1
ATOM 889 C C . PRO A 1 106 ? 16.641 -19.484 -9.562 1 92.94 106 PRO A C 1
ATOM 891 O O . PRO A 1 106 ? 17 -18.672 -10.422 1 92.94 106 PRO A O 1
ATOM 894 N N . ASN A 1 107 ? 15.664 -20.281 -9.734 1 93.62 107 ASN A N 1
ATOM 895 C CA . ASN A 1 107 ? 14.898 -20.297 -10.977 1 93.62 107 ASN A CA 1
ATOM 896 C C . ASN A 1 107 ? 13.492 -19.734 -10.773 1 93.62 107 ASN A C 1
ATOM 898 O O . ASN A 1 107 ? 12.57 -20.062 -11.523 1 93.62 107 ASN A O 1
ATOM 902 N N . GLY A 1 108 ? 13.359 -18.953 -9.75 1 97.19 108 GLY A N 1
ATOM 903 C CA . GLY A 1 108 ? 12.031 -18.516 -9.359 1 97.19 108 GLY A CA 1
ATOM 904 C C . GLY A 1 108 ? 11.641 -17.172 -9.945 1 97.19 108 GLY A C 1
ATOM 905 O O . GLY A 1 108 ? 11.953 -16.891 -11.102 1 97.19 108 GLY A O 1
ATOM 906 N N . ALA A 1 109 ? 10.922 -16.406 -9.25 1 98.19 109 ALA A N 1
ATOM 907 C CA . ALA A 1 109 ? 10.25 -15.195 -9.719 1 98.19 109 ALA A CA 1
ATOM 908 C C . ALA A 1 109 ? 11.25 -14.172 -10.242 1 98.19 109 ALA A C 1
ATOM 910 O O . ALA A 1 109 ? 11.078 -13.625 -11.336 1 98.19 109 ALA A O 1
ATOM 911 N N . HIS A 1 110 ? 12.289 -13.914 -9.484 1 98 110 HIS A N 1
ATOM 912 C CA . HIS A 1 110 ? 13.234 -12.859 -9.852 1 98 110 HIS A CA 1
ATOM 913 C C . HIS A 1 110 ? 14.055 -13.25 -11.07 1 98 110 HIS A C 1
ATOM 915 O O . HIS A 1 110 ? 14.281 -12.438 -11.969 1 98 110 HIS A O 1
ATOM 921 N N . SER A 1 111 ? 14.492 -14.516 -11.094 1 96.5 111 SER A N 1
ATOM 922 C CA . SER A 1 111 ? 15.219 -14.992 -12.266 1 96.5 111 SER A CA 1
ATOM 923 C C . SER A 1 111 ? 14.359 -14.891 -13.523 1 96.5 111 SER A C 1
ATOM 925 O O . SER A 1 111 ? 14.844 -14.445 -14.57 1 96.5 111 SER A O 1
ATOM 927 N N . TYR A 1 112 ? 13.125 -15.281 -13.398 1 97.81 112 TYR A N 1
ATOM 928 C CA . TYR A 1 112 ? 12.203 -15.18 -14.523 1 97.81 112 TYR A CA 1
ATOM 929 C C . TYR A 1 112 ? 11.992 -13.727 -14.93 1 97.81 112 TYR A C 1
ATOM 931 O O . TYR A 1 112 ? 11.945 -13.406 -16.125 1 97.81 112 TYR A O 1
ATOM 939 N N . PHE A 1 113 ? 11.859 -12.867 -13.977 1 98.19 113 PHE A N 1
ATOM 940 C CA . PHE A 1 113 ? 11.672 -11.438 -14.227 1 98.19 113 PHE A CA 1
ATOM 941 C C . PHE A 1 113 ? 12.867 -10.859 -14.977 1 98.19 113 PHE A C 1
ATOM 943 O O . PHE A 1 113 ? 12.695 -10.078 -15.914 1 98.19 113 PHE A O 1
ATOM 950 N N . PHE A 1 114 ? 14.094 -11.211 -14.586 1 97.56 114 PHE A N 1
ATOM 951 C CA . PHE A 1 114 ? 15.297 -10.742 -15.266 1 97.56 114 PHE A CA 1
ATOM 952 C C . PHE A 1 114 ? 15.32 -11.211 -16.719 1 97.56 114 PHE A C 1
ATOM 954 O O . PHE A 1 114 ? 15.766 -10.477 -17.594 1 97.56 114 PHE A O 1
ATOM 961 N N . LYS A 1 115 ? 14.836 -12.438 -16.875 1 96.75 115 LYS A N 1
ATOM 962 C CA . LYS A 1 115 ? 14.727 -12.938 -18.234 1 96.75 115 LYS A CA 1
ATOM 963 C C . LYS A 1 115 ? 13.789 -12.07 -19.062 1 96.75 115 LYS A C 1
ATOM 965 O O . LYS A 1 115 ? 14.109 -11.703 -20.203 1 96.75 115 LYS A O 1
ATOM 970 N N . LEU A 1 116 ? 12.641 -11.719 -18.547 1 97.12 116 LEU A N 1
ATOM 971 C CA . LEU A 1 116 ? 11.672 -10.883 -19.234 1 97.12 116 LEU A CA 1
ATOM 972 C C . LEU A 1 116 ? 12.258 -9.516 -19.562 1 97.12 116 LEU A C 1
ATOM 974 O O . LEU A 1 116 ? 11.977 -8.945 -20.625 1 97.12 116 LEU A O 1
ATOM 978 N N . LEU A 1 117 ? 13.102 -9 -18.641 1 96.5 117 LEU A N 1
ATOM 979 C CA . LEU A 1 117 ? 13.688 -7.676 -18.812 1 96.5 117 LEU A CA 1
ATOM 980 C C . LEU A 1 117 ? 14.961 -7.746 -19.641 1 96.5 117 LEU A C 1
ATOM 982 O O . LEU A 1 117 ? 15.539 -6.711 -19.984 1 96.5 117 LEU A O 1
ATOM 986 N N . LYS A 1 118 ? 15.445 -8.93 -19.922 1 95.25 118 LYS A N 1
ATOM 987 C CA . LYS A 1 118 ? 16.672 -9.188 -20.672 1 95.25 118 LYS A CA 1
ATOM 988 C C . LYS A 1 118 ? 17.891 -8.672 -19.922 1 95.25 118 LYS A C 1
ATOM 990 O O . LYS A 1 118 ? 18.797 -8.094 -20.516 1 95.25 118 LYS A O 1
ATOM 995 N N . ILE A 1 119 ? 17.812 -8.812 -18.641 1 95.44 119 ILE A N 1
ATOM 996 C CA . ILE A 1 119 ? 18.969 -8.5 -17.812 1 95.44 119 ILE A CA 1
ATOM 997 C C . ILE A 1 119 ? 19.812 -9.758 -17.625 1 95.44 119 ILE A C 1
ATOM 999 O O . ILE A 1 119 ? 19.359 -10.742 -17.031 1 95.44 119 ILE A O 1
ATOM 1003 N N . LYS A 1 120 ? 21.016 -9.68 -17.969 1 92.62 120 LYS A N 1
ATOM 1004 C CA . LYS A 1 120 ? 21.875 -10.859 -17.953 1 92.62 120 LYS A CA 1
ATOM 1005 C C . LYS A 1 120 ? 22.766 -10.875 -16.734 1 92.62 120 LYS A C 1
ATOM 1007 O O . LYS A 1 120 ? 23.172 -11.938 -16.266 1 92.62 120 LYS A O 1
ATOM 1012 N N . LYS A 1 121 ? 23.125 -9.711 -16.25 1 96.19 121 LYS A N 1
ATOM 1013 C CA . LYS A 1 121 ? 24.047 -9.617 -15.125 1 96.19 121 LYS A CA 1
ATOM 1014 C C . LYS A 1 121 ? 23.312 -9.398 -13.812 1 96.19 121 LYS A C 1
ATOM 1016 O O . LYS A 1 121 ? 22.953 -8.266 -13.477 1 96.19 121 LYS A O 1
ATOM 1021 N N . PHE A 1 122 ? 23.109 -10.523 -13.039 1 96.62 122 PHE A N 1
ATOM 1022 C CA . PHE A 1 122 ? 22.5 -10.445 -11.711 1 96.62 122 PHE A CA 1
ATOM 1023 C C . PHE A 1 122 ? 23.047 -11.531 -10.797 1 96.62 122 PHE A C 1
ATOM 1025 O O . PHE A 1 122 ? 23.594 -12.531 -11.273 1 96.62 122 PHE A O 1
ATOM 1032 N N . ASP A 1 123 ? 22.969 -11.312 -9.531 1 95.44 123 ASP A N 1
ATOM 1033 C CA . ASP A 1 123 ? 23.375 -12.297 -8.531 1 95.44 123 ASP A CA 1
ATOM 1034 C C . ASP A 1 123 ? 22.188 -13.188 -8.141 1 95.44 123 ASP A C 1
ATOM 1036 O O . ASP A 1 123 ? 21.172 -12.695 -7.645 1 95.44 123 ASP A O 1
ATOM 1040 N N . PRO A 1 124 ? 22.281 -14.492 -8.336 1 92.06 124 PRO A N 1
ATOM 1041 C CA . PRO A 1 124 ? 21.172 -15.391 -8.008 1 92.06 124 PRO A CA 1
ATOM 1042 C C . PRO A 1 124 ? 20.969 -15.562 -6.508 1 92.06 124 PRO A C 1
ATOM 1044 O O . PRO A 1 124 ? 19.984 -16.156 -6.074 1 92.06 124 PRO A O 1
ATOM 1047 N N . ASN A 1 125 ? 21.891 -15.102 -5.742 1 92.56 125 ASN A N 1
ATOM 1048 C CA . ASN A 1 125 ? 21.781 -15.141 -4.285 1 92.56 125 ASN A CA 1
ATOM 1049 C C . ASN A 1 125 ? 21.406 -13.781 -3.713 1 92.56 125 ASN A C 1
ATOM 1051 O O . ASN A 1 125 ? 22.234 -12.859 -3.691 1 92.56 125 ASN A O 1
ATOM 1055 N N . PRO A 1 126 ? 20.281 -13.703 -3.195 1 93.75 126 PRO A N 1
ATOM 1056 C CA . PRO A 1 126 ? 19.859 -12.391 -2.688 1 93.75 126 PRO A CA 1
ATOM 1057 C C . PRO A 1 126 ? 20.531 -12.039 -1.358 1 93.75 126 PRO A C 1
ATOM 1059 O O . PRO A 1 126 ? 20.984 -12.93 -0.635 1 93.75 126 PRO A O 1
ATOM 1062 N N . ILE A 1 127 ? 20.609 -10.734 -1.086 1 93 127 ILE A N 1
ATOM 1063 C CA . ILE A 1 127 ? 21.016 -10.195 0.207 1 93 127 ILE A CA 1
ATOM 1064 C C . ILE A 1 127 ? 19.812 -9.555 0.904 1 93 127 ILE A C 1
ATOM 1066 O O . ILE A 1 127 ? 19.234 -8.609 0.387 1 93 127 ILE A O 1
ATOM 1070 N N . ASN A 1 128 ? 19.391 -10.062 2.047 1 91.12 128 ASN A N 1
ATOM 1071 C CA . ASN A 1 128 ? 18.25 -9.562 2.795 1 91.12 128 ASN A CA 1
ATOM 1072 C C . ASN A 1 128 ? 16.984 -9.5 1.926 1 91.12 128 ASN A C 1
ATOM 1074 O O . ASN A 1 128 ? 16.266 -8.5 1.941 1 91.12 128 ASN A O 1
ATOM 1078 N N . HIS A 1 129 ? 16.922 -10.469 1 1 92.06 129 HIS A N 1
ATOM 1079 C CA . HIS A 1 129 ? 15.742 -10.664 0.155 1 92.06 129 HIS A CA 1
ATOM 1080 C C . HIS A 1 129 ? 15.758 -9.719 -1.038 1 92.06 129 HIS A C 1
ATOM 1082 O O . HIS A 1 129 ? 14.727 -9.508 -1.687 1 92.06 129 HIS A O 1
ATOM 1088 N N . TYR A 1 130 ? 16.922 -9.062 -1.31 1 96 130 TYR A N 1
ATOM 1089 C CA . TYR A 1 130 ? 17.094 -8.234 -2.498 1 96 130 TYR A CA 1
ATOM 1090 C C . TYR A 1 130 ? 18.078 -8.875 -3.471 1 96 130 TYR A C 1
ATOM 1092 O O . TYR A 1 130 ? 19.141 -9.344 -3.068 1 96 130 TYR A O 1
ATOM 1100 N N . TYR A 1 131 ? 17.703 -8.914 -4.707 1 97.5 131 TYR A N 1
ATOM 1101 C CA . TYR A 1 131 ? 18.609 -9.375 -5.75 1 97.5 131 TYR A CA 1
ATOM 1102 C C . TYR A 1 131 ? 19.391 -8.203 -6.348 1 97.5 131 TYR A C 1
ATOM 1104 O O . TYR A 1 131 ? 18.828 -7.129 -6.57 1 97.5 131 TYR A O 1
ATOM 1112 N N . ARG A 1 132 ? 20.688 -8.445 -6.531 1 97.81 132 ARG A N 1
ATOM 1113 C CA . ARG A 1 132 ? 21.547 -7.441 -7.152 1 97.81 132 ARG A CA 1
ATOM 1114 C C . ARG A 1 132 ? 21.641 -7.656 -8.656 1 97.81 132 ARG A C 1
ATOM 1116 O O . ARG A 1 132 ? 21.734 -8.797 -9.125 1 97.81 132 ARG A O 1
ATOM 1123 N N . PHE A 1 133 ? 21.547 -6.551 -9.359 1 98.31 133 PHE A N 1
ATOM 1124 C CA . PHE A 1 133 ? 21.672 -6.668 -10.805 1 98.31 133 PHE A CA 1
ATOM 1125 C C . PHE A 1 133 ? 22.406 -5.465 -11.391 1 98.31 133 PHE A C 1
ATOM 1127 O O . PHE A 1 133 ? 22.578 -4.449 -10.711 1 98.31 133 PHE A O 1
ATOM 1134 N N . GLU A 1 134 ? 22.859 -5.602 -12.602 1 98.12 134 GLU A N 1
ATOM 1135 C CA . GLU A 1 134 ? 23.562 -4.539 -13.32 1 98.12 134 GLU A CA 1
ATOM 1136 C C . GLU A 1 134 ? 22.828 -4.16 -14.602 1 98.12 134 GLU A C 1
ATOM 1138 O O . GLU A 1 134 ? 22.266 -5.02 -15.281 1 98.12 134 GLU A O 1
ATOM 1143 N N . ILE A 1 135 ? 22.797 -2.895 -14.773 1 96.56 135 ILE A N 1
ATOM 1144 C CA . ILE A 1 135 ? 22.219 -2.357 -16 1 96.56 135 ILE A CA 1
ATOM 1145 C C . ILE A 1 135 ? 23.094 -1.207 -16.516 1 96.56 135 ILE A C 1
ATOM 1147 O O . ILE A 1 135 ? 24 -0.757 -15.82 1 96.56 135 ILE A O 1
ATOM 1151 N N . ASP A 1 136 ? 22.875 -0.835 -17.781 1 96.75 136 ASP A N 1
ATOM 1152 C CA . ASP A 1 136 ? 23.547 0.306 -18.406 1 96.75 136 ASP A CA 1
ATOM 1153 C C . ASP A 1 136 ? 22.562 1.099 -19.266 1 96.75 136 ASP A C 1
ATOM 1155 O O . ASP A 1 136 ? 22.641 1.038 -20.5 1 96.75 136 ASP A O 1
ATOM 1159 N N . CYS A 1 137 ? 21.75 1.831 -18.594 1 97.19 137 CYS A N 1
ATOM 1160 C CA . CYS A 1 137 ? 20.719 2.564 -19.312 1 97.19 137 CYS A CA 1
ATOM 1161 C C . CYS A 1 137 ? 20.188 3.732 -18.484 1 97.19 137 CYS A C 1
ATOM 1163 O O . CYS A 1 137 ? 20.531 3.871 -17.312 1 97.19 137 CYS A O 1
ATOM 1165 N N . SER A 1 138 ? 19.453 4.605 -19.109 1 97.94 138 SER A N 1
ATOM 1166 C CA . SER A 1 138 ? 18.828 5.727 -18.422 1 97.94 138 SER A CA 1
ATOM 1167 C C . SER A 1 138 ? 17.562 5.281 -17.703 1 97.94 138 SER A C 1
ATOM 1169 O O . SER A 1 138 ? 17.031 4.195 -17.953 1 97.94 138 SER A O 1
ATOM 1171 N N . LEU A 1 139 ? 17.109 6.113 -16.812 1 97.88 139 LEU A N 1
ATOM 1172 C CA . LEU A 1 139 ? 15.836 5.852 -16.141 1 97.88 139 LEU A CA 1
ATOM 1173 C C . LEU A 1 139 ? 14.711 5.699 -17.141 1 97.88 139 LEU A C 1
ATOM 1175 O O . LEU A 1 139 ? 13.867 4.805 -17.016 1 97.88 139 LEU A O 1
ATOM 1179 N N . GLU A 1 140 ? 14.711 6.562 -18.141 1 97.69 140 GLU A N 1
ATOM 1180 C CA . GLU A 1 140 ? 13.672 6.535 -19.172 1 97.69 140 GLU A CA 1
ATOM 1181 C C . GLU A 1 140 ? 13.656 5.195 -19.906 1 97.69 140 GLU A C 1
ATOM 1183 O O . GLU A 1 140 ? 12.586 4.625 -20.125 1 97.69 140 GLU A O 1
ATOM 1188 N N . GLN A 1 141 ? 14.758 4.746 -20.219 1 97.81 141 GLN A N 1
ATOM 1189 C CA . GLN A 1 141 ? 14.852 3.457 -20.891 1 97.81 141 GLN A CA 1
ATOM 1190 C C . GLN A 1 141 ? 14.391 2.322 -19.984 1 97.81 141 GLN A C 1
ATOM 1192 O O . GLN A 1 141 ? 13.688 1.413 -20.422 1 97.81 141 GLN A O 1
ATOM 1197 N N . LEU A 1 142 ? 14.812 2.381 -18.75 1 97.88 142 LEU A N 1
ATOM 1198 C CA . LEU A 1 142 ? 14.406 1.356 -17.797 1 97.88 142 LEU A CA 1
ATOM 1199 C C . LEU A 1 142 ? 12.883 1.318 -17.656 1 97.88 142 LEU A C 1
ATOM 1201 O O . LEU A 1 142 ? 12.281 0.243 -17.688 1 97.88 142 LEU A O 1
ATOM 1205 N N . ILE A 1 143 ? 12.297 2.482 -17.531 1 98 143 ILE A N 1
ATOM 1206 C CA . ILE A 1 143 ? 10.852 2.584 -17.391 1 98 143 ILE A CA 1
ATOM 1207 C C . ILE A 1 143 ? 10.164 2.008 -18.625 1 98 143 ILE A C 1
ATOM 1209 O O . ILE A 1 143 ? 9.188 1.267 -18.516 1 98 143 ILE A O 1
ATOM 1213 N N . SER A 1 144 ? 10.688 2.348 -19.75 1 97.81 144 SER A N 1
ATOM 1214 C CA . SER A 1 144 ? 10.148 1.818 -21 1 97.81 144 SER A CA 1
ATOM 1215 C C . SER A 1 144 ? 10.195 0.294 -21.016 1 97.81 144 SER A C 1
ATOM 1217 O O . SER A 1 144 ? 9.234 -0.357 -21.438 1 97.81 144 SER A O 1
ATOM 1219 N N . ASP A 1 145 ? 11.258 -0.272 -20.609 1 97.69 145 ASP A N 1
ATOM 1220 C CA . ASP A 1 145 ? 11.422 -1.723 -20.594 1 97.69 145 ASP A CA 1
ATOM 1221 C C . ASP A 1 145 ? 10.477 -2.363 -19.578 1 97.69 145 ASP A C 1
ATOM 1223 O O . ASP A 1 145 ? 9.875 -3.4 -19.859 1 97.69 145 ASP A O 1
ATOM 1227 N N . LEU A 1 146 ? 10.383 -1.754 -18.391 1 98.25 146 LEU A N 1
ATOM 1228 C CA . LEU A 1 146 ? 9.484 -2.256 -17.344 1 98.25 146 LEU A CA 1
ATOM 1229 C C . LEU A 1 146 ? 8.047 -2.277 -17.844 1 98.25 146 LEU A C 1
ATOM 1231 O O . LEU A 1 146 ? 7.312 -3.242 -17.594 1 98.25 146 LEU A O 1
ATOM 1235 N N . LYS A 1 147 ? 7.652 -1.303 -18.578 1 97.06 147 LYS A N 1
ATOM 1236 C CA . LYS A 1 147 ? 6.266 -1.146 -19.016 1 97.06 147 LYS A CA 1
ATOM 1237 C C . LYS A 1 147 ? 5.918 -2.154 -20.109 1 97.06 147 LYS A C 1
ATOM 1239 O O . LYS A 1 147 ? 4.742 -2.34 -20.438 1 97.06 147 LYS A O 1
ATOM 1244 N N . LYS A 1 148 ? 6.875 -2.832 -20.656 1 96.81 148 LYS A N 1
ATOM 1245 C CA . LYS A 1 148 ? 6.625 -3.889 -21.641 1 96.81 148 LYS A CA 1
ATOM 1246 C C . LYS A 1 148 ? 6.152 -5.168 -20.953 1 96.81 148 LYS A C 1
ATOM 1248 O O . LYS A 1 148 ? 5.617 -6.066 -21.609 1 96.81 148 LYS A O 1
ATOM 1253 N N . ILE A 1 149 ? 6.398 -5.223 -19.703 1 95.69 149 ILE A N 1
ATOM 1254 C CA . ILE A 1 149 ? 5.961 -6.395 -18.953 1 95.69 149 ILE A CA 1
ATOM 1255 C C . ILE A 1 149 ? 4.465 -6.289 -18.656 1 95.69 149 ILE A C 1
ATOM 1257 O O . ILE A 1 149 ? 4.008 -5.312 -18.062 1 95.69 149 ILE A O 1
ATOM 1261 N N . GLU A 1 150 ? 3.691 -7.281 -18.953 1 91.88 150 GLU A N 1
ATOM 1262 C CA . GLU A 1 150 ? 2.232 -7.281 -18.953 1 91.88 150 GLU A CA 1
ATOM 1263 C C . GLU A 1 150 ? 1.666 -6.961 -17.578 1 91.88 150 GLU A C 1
ATOM 1265 O O . GLU A 1 150 ? 0.632 -6.301 -17.469 1 91.88 150 GLU A O 1
ATOM 1270 N N . TYR A 1 151 ? 2.309 -7.336 -16.547 1 94.56 151 TYR A N 1
ATOM 1271 C CA . TYR A 1 151 ? 1.742 -7.258 -15.203 1 94.56 151 TYR A CA 1
ATOM 1272 C C . TYR A 1 151 ? 2.234 -6.016 -14.469 1 94.56 151 TYR A C 1
ATOM 1274 O O . TYR A 1 151 ? 2.002 -5.859 -13.273 1 94.56 151 TYR A O 1
ATOM 1282 N N . ILE A 1 152 ? 2.859 -5.066 -15.242 1 96.56 152 ILE A N 1
ATOM 1283 C CA . ILE A 1 152 ? 3.242 -3.771 -14.695 1 96.56 152 ILE A CA 1
ATOM 1284 C C . ILE A 1 152 ? 2.35 -2.678 -15.273 1 96.56 152 ILE A C 1
ATOM 1286 O O . ILE A 1 152 ? 2.584 -2.205 -16.391 1 96.56 152 ILE A O 1
ATOM 1290 N N . ASP A 1 153 ? 1.416 -2.26 -14.461 1 92 153 ASP A N 1
ATOM 1291 C CA . ASP A 1 153 ? 0.398 -1.321 -14.93 1 92 153 ASP A CA 1
ATOM 1292 C C . ASP A 1 153 ? 0.905 0.117 -14.859 1 92 153 ASP A C 1
ATOM 1294 O O . ASP A 1 153 ? 0.459 0.976 -15.617 1 92 153 ASP A O 1
ATOM 1298 N N . GLN A 1 154 ? 1.785 0.351 -13.953 1 95 154 GLN A N 1
ATOM 1299 C CA . GLN A 1 154 ? 2.277 1.698 -13.688 1 95 154 GLN A CA 1
ATOM 1300 C C . GLN A 1 154 ? 3.621 1.66 -12.969 1 95 154 GLN A C 1
ATOM 1302 O O . GLN A 1 154 ? 3.877 0.759 -12.164 1 95 154 GLN A O 1
ATOM 1307 N N . VAL A 1 155 ? 4.5 2.562 -13.336 1 97.62 155 VAL A N 1
ATOM 1308 C CA . VAL A 1 155 ? 5.777 2.752 -12.664 1 97.62 155 VAL A CA 1
ATOM 1309 C C . VAL A 1 155 ? 5.77 4.07 -11.891 1 97.62 155 VAL A C 1
ATOM 1311 O O . VAL A 1 155 ? 5.457 5.121 -12.453 1 97.62 155 VAL A O 1
ATOM 1314 N N . GLN A 1 156 ? 6.047 3.975 -10.602 1 97.56 156 GLN A N 1
ATOM 1315 C CA . GLN A 1 156 ? 5.988 5.168 -9.766 1 97.56 156 GLN A CA 1
ATOM 1316 C C . GLN A 1 156 ? 7.344 5.461 -9.125 1 97.56 156 GLN A C 1
ATOM 1318 O O . GLN A 1 156 ? 8.062 4.539 -8.727 1 97.56 156 GLN A O 1
ATOM 1323 N N . TYR A 1 157 ? 7.73 6.668 -9.078 1 97.25 157 TYR A N 1
ATOM 1324 C CA . TYR A 1 157 ? 8.922 7.121 -8.367 1 97.25 157 TYR A CA 1
ATOM 1325 C C . TYR A 1 157 ? 8.766 8.57 -7.91 1 97.25 157 TYR A C 1
ATOM 1327 O O . TYR A 1 157 ? 7.832 9.258 -8.328 1 97.25 157 TYR A O 1
ATOM 1335 N N . LEU A 1 158 ? 9.594 8.984 -6.992 1 96.12 158 LEU A N 1
ATOM 1336 C CA . LEU A 1 158 ? 9.5 10.336 -6.461 1 96.12 158 LEU A CA 1
ATOM 1337 C C . LEU A 1 158 ? 10.094 11.344 -7.438 1 96.12 158 LEU A C 1
ATOM 1339 O O . LEU A 1 158 ? 11.141 11.094 -8.039 1 96.12 158 LEU A O 1
ATOM 1343 N N . SER A 1 159 ? 9.422 12.469 -7.617 1 93.56 159 SER A N 1
ATOM 1344 C CA . SER A 1 159 ? 9.922 13.547 -8.469 1 93.56 159 SER A CA 1
ATOM 1345 C C . SER A 1 159 ? 11.258 14.07 -7.965 1 93.56 159 SER A C 1
ATOM 1347 O O . SER A 1 159 ? 12.039 14.633 -8.734 1 93.56 159 SER A O 1
ATOM 1349 N N . THR A 1 160 ? 11.539 13.867 -6.707 1 91.81 160 THR A N 1
ATOM 1350 C CA . THR A 1 160 ? 12.742 14.414 -6.086 1 91.81 160 THR A CA 1
ATOM 1351 C C . THR A 1 160 ? 13.875 13.391 -6.121 1 91.81 160 THR A C 1
ATOM 1353 O O . THR A 1 160 ? 14.984 13.672 -5.652 1 91.81 160 THR A O 1
ATOM 1356 N N . ALA A 1 161 ? 13.562 12.234 -6.594 1 92.44 161 ALA A N 1
ATOM 1357 C CA . ALA A 1 161 ? 14.617 11.234 -6.688 1 92.44 161 ALA A CA 1
ATOM 1358 C C . ALA A 1 161 ? 15.766 11.719 -7.57 1 92.44 161 ALA A C 1
ATOM 1360 O O . ALA A 1 161 ? 15.531 12.352 -8.602 1 92.44 161 ALA A O 1
ATOM 1361 N N . LYS A 1 162 ? 17.016 11.43 -7.117 1 93.75 162 LYS A N 1
ATOM 1362 C CA . LYS A 1 162 ? 18.203 11.844 -7.852 1 93.75 162 LYS A CA 1
ATOM 1363 C C . LYS A 1 162 ? 18.844 10.664 -8.578 1 93.75 162 LYS A C 1
ATOM 1365 O O . LYS A 1 162 ? 19.922 10.195 -8.18 1 93.75 162 LYS A O 1
ATOM 1370 N N . PHE A 1 163 ? 18.219 10.375 -9.68 1 95.31 163 PHE A N 1
ATOM 1371 C CA . PHE A 1 163 ? 18.75 9.281 -10.484 1 95.31 163 PHE A CA 1
ATOM 1372 C C . PHE A 1 163 ? 19.969 9.742 -11.273 1 95.31 163 PHE A C 1
ATOM 1374 O O . PHE A 1 163 ? 20 10.852 -11.805 1 95.31 163 PHE A O 1
ATOM 1381 N N . LYS A 1 164 ? 20.953 8.844 -11.312 1 95.56 164 LYS A N 1
ATOM 1382 C CA . LYS A 1 164 ? 22.094 9.102 -12.18 1 95.56 164 LYS A CA 1
ATOM 1383 C C . LYS A 1 164 ? 21.688 9.109 -13.648 1 95.56 164 LYS A C 1
ATOM 1385 O O . LYS A 1 164 ? 20.703 8.469 -14.023 1 95.56 164 LYS A O 1
ATOM 1390 N N . LYS A 1 165 ? 22.516 9.773 -14.43 1 95.06 165 LYS A N 1
ATOM 1391 C CA . LYS A 1 165 ? 22.266 9.797 -15.867 1 95.06 165 LYS A CA 1
ATOM 1392 C C . LYS A 1 165 ? 22.266 8.383 -16.453 1 95.06 165 LYS A C 1
ATOM 1394 O O . LYS A 1 165 ? 21.438 8.055 -17.297 1 95.06 165 LYS A O 1
ATOM 1399 N N . LYS A 1 166 ? 23.219 7.723 -15.945 1 97.38 166 LYS A N 1
ATOM 1400 C CA . LYS A 1 166 ? 23.312 6.316 -16.312 1 97.38 166 LYS A CA 1
ATOM 1401 C C . LYS A 1 166 ? 23.25 5.414 -15.094 1 97.38 166 LYS A C 1
ATOM 1403 O O . LYS A 1 166 ? 24.094 5.52 -14.195 1 97.38 166 LYS A O 1
ATOM 1408 N N . LEU A 1 167 ? 22.25 4.547 -15.086 1 97.94 167 LEU A N 1
ATOM 1409 C CA . LEU A 1 167 ? 22.094 3.574 -14.008 1 97.94 167 LEU A CA 1
ATOM 1410 C C . LEU A 1 167 ? 23 2.369 -14.234 1 97.94 167 LEU A C 1
ATOM 1412 O O . LEU A 1 167 ? 23.125 1.877 -15.359 1 97.94 167 LEU A O 1
ATOM 1416 N N . LYS A 1 168 ? 23.625 1.89 -13.125 1 97.81 168 LYS A N 1
ATOM 1417 C CA . LYS A 1 168 ? 24.594 0.816 -13.289 1 97.81 168 LYS A CA 1
ATOM 1418 C C . LYS A 1 168 ? 24.266 -0.371 -12.391 1 97.81 168 LYS A C 1
ATOM 1420 O O . LYS A 1 168 ? 24.406 -1.525 -12.805 1 97.81 168 LYS A O 1
ATOM 1425 N N . LYS A 1 169 ? 23.969 -0.121 -11.18 1 97.88 169 LYS A N 1
ATOM 1426 C CA . LYS A 1 169 ? 23.703 -1.186 -10.219 1 97.88 169 LYS A CA 1
ATOM 1427 C C . LYS A 1 169 ? 22.375 -0.954 -9.508 1 97.88 169 LYS A C 1
ATOM 1429 O O . LYS A 1 169 ? 22.078 0.162 -9.07 1 97.88 169 LYS A O 1
ATOM 1434 N N . GLY A 1 170 ? 21.578 -2.025 -9.422 1 98.12 170 GLY A N 1
ATOM 1435 C CA . GLY A 1 170 ? 20.281 -1.914 -8.789 1 98.12 170 GLY A CA 1
ATOM 1436 C C . GLY A 1 170 ? 19.953 -3.078 -7.867 1 98.12 170 GLY A C 1
ATOM 1437 O O . GLY A 1 170 ? 20.656 -4.094 -7.883 1 98.12 170 GLY A O 1
ATOM 1438 N N . LEU A 1 171 ? 18.984 -2.898 -6.992 1 97.88 171 LEU A N 1
ATOM 1439 C CA . LEU A 1 171 ? 18.359 -3.916 -6.156 1 97.88 171 LEU A CA 1
ATOM 1440 C C . LEU A 1 171 ? 16.906 -4.133 -6.57 1 97.88 171 LEU A C 1
ATOM 1442 O O . LEU A 1 171 ? 16.25 -3.207 -7.047 1 97.88 171 LEU A O 1
ATOM 1446 N N . ILE A 1 172 ? 16.5 -5.363 -6.375 1 98.12 172 ILE A N 1
ATOM 1447 C CA . ILE A 1 172 ? 15.102 -5.605 -6.684 1 98.12 172 ILE A CA 1
ATOM 1448 C C . ILE A 1 172 ? 14.516 -6.609 -5.688 1 98.12 172 ILE A C 1
ATOM 1450 O O . ILE A 1 172 ? 15.188 -7.574 -5.312 1 98.12 172 ILE A O 1
ATOM 1454 N N . CYS A 1 173 ? 13.383 -6.387 -5.273 1 97.25 173 CYS A N 1
ATOM 1455 C CA . CYS A 1 173 ? 12.523 -7.316 -4.551 1 97.25 173 CYS A CA 1
ATOM 1456 C C . CYS A 1 173 ? 11.078 -7.211 -5.031 1 97.25 173 CYS A C 1
ATOM 1458 O O . CYS A 1 173 ? 10.398 -6.223 -4.754 1 97.25 173 CYS A O 1
ATOM 1460 N N . LEU A 1 174 ? 10.617 -8.156 -5.781 1 97.44 174 LEU A N 1
ATOM 1461 C CA . LEU A 1 174 ? 9.25 -8.141 -6.285 1 97.44 174 LEU A CA 1
ATOM 1462 C C . LEU A 1 174 ? 8.25 -8.227 -5.141 1 97.44 174 LEU A C 1
ATOM 1464 O O . LEU A 1 174 ? 8.516 -8.883 -4.129 1 97.44 174 LEU A O 1
ATOM 1468 N N . GLY A 1 175 ? 7.098 -7.625 -5.328 1 95.69 175 GLY A N 1
ATOM 1469 C CA . GLY A 1 175 ? 6.098 -7.582 -4.273 1 95.69 175 GLY A CA 1
ATOM 1470 C C . GLY A 1 175 ? 6.281 -6.41 -3.328 1 95.69 175 GLY A C 1
ATOM 1471 O O . GLY A 1 175 ? 6.566 -5.293 -3.762 1 95.69 175 GLY A O 1
ATOM 1472 N N . SER A 1 176 ? 6.074 -6.66 -2.061 1 94.62 176 SER A N 1
ATOM 1473 C CA . SER A 1 176 ? 6.152 -5.621 -1.038 1 94.62 176 SER A CA 1
ATOM 1474 C C . SER A 1 176 ? 7.504 -5.645 -0.329 1 94.62 176 SER A C 1
ATOM 1476 O O . SER A 1 176 ? 7.582 -5.957 0.861 1 94.62 176 SER A O 1
ATOM 1478 N N . GLY A 1 177 ? 8.508 -5.203 -1.065 1 93.69 177 GLY A N 1
ATOM 1479 C CA . GLY A 1 177 ? 9.859 -5.336 -0.552 1 93.69 177 GLY A CA 1
ATOM 1480 C C . GLY A 1 177 ? 10.344 -4.102 0.182 1 93.69 177 GLY A C 1
ATOM 1481 O O . GLY A 1 177 ? 11.5 -4.039 0.616 1 93.69 177 GLY A O 1
ATOM 1482 N N . TYR A 1 178 ? 9.516 -3.08 0.273 1 92.12 178 TYR A N 1
ATOM 1483 C CA . TYR A 1 178 ? 9.93 -1.85 0.938 1 92.12 178 TYR A CA 1
ATOM 1484 C C . TYR A 1 178 ? 8.922 -1.438 2.004 1 92.12 178 TYR A C 1
ATOM 1486 O O . TYR A 1 178 ? 7.863 -0.889 1.685 1 92.12 178 TYR A O 1
ATOM 1494 N N . SER A 1 179 ? 9.266 -1.786 3.184 1 81.5 179 SER A N 1
ATOM 1495 C CA . SER A 1 179 ? 8.469 -1.344 4.324 1 81.5 179 SER A CA 1
ATOM 1496 C C . SER A 1 179 ? 9.32 -0.57 5.324 1 81.5 179 SER A C 1
ATOM 1498 O O . SER A 1 179 ? 10.453 -0.958 5.613 1 81.5 179 SER A O 1
ATOM 1500 N N . SER A 1 180 ? 8.797 0.388 5.82 1 70.44 180 SER A N 1
ATOM 1501 C CA . SER A 1 180 ? 9.531 1.311 6.68 1 70.44 180 SER A CA 1
ATOM 1502 C C . SER A 1 180 ? 10.055 0.605 7.926 1 70.44 180 SER A C 1
ATOM 1504 O O . SER A 1 180 ? 11.008 1.075 8.555 1 70.44 180 SER A O 1
ATOM 1506 N N . ASP A 1 181 ? 9.516 -0.483 8.281 1 65.38 181 ASP A N 1
ATOM 1507 C CA . ASP A 1 181 ? 9.898 -1.171 9.508 1 65.38 181 ASP A CA 1
ATOM 1508 C C . ASP A 1 181 ? 11.047 -2.145 9.258 1 65.38 181 ASP A C 1
ATOM 1510 O O . ASP A 1 181 ? 11.633 -2.68 10.203 1 65.38 181 ASP A O 1
ATOM 1514 N N . GLN A 1 182 ? 11.383 -2.357 8.094 1 64.06 182 GLN A N 1
ATOM 1515 C CA . GLN A 1 182 ? 12.359 -3.4 7.789 1 64.06 182 GLN A CA 1
ATOM 1516 C C . GLN A 1 182 ? 13.328 -2.949 6.703 1 64.06 182 GLN A C 1
ATOM 1518 O O . GLN A 1 182 ? 13.523 -3.648 5.707 1 64.06 182 GLN A O 1
ATOM 1523 N N . LEU A 1 183 ? 13.922 -1.836 6.996 1 71.88 183 LEU A N 1
ATOM 1524 C CA . LEU A 1 183 ? 14.664 -1.312 5.855 1 71.88 183 LEU A CA 1
ATOM 1525 C C . LEU A 1 183 ? 16.172 -1.4 6.098 1 71.88 183 LEU A C 1
ATOM 1527 O O . LEU A 1 183 ? 16.641 -1.171 7.215 1 71.88 183 LEU A O 1
ATOM 1531 N N . ASP A 1 184 ? 16.75 -1.946 5.199 1 85.62 184 ASP A N 1
ATOM 1532 C CA . ASP A 1 184 ? 18.203 -1.915 5.156 1 85.62 184 ASP A CA 1
ATOM 1533 C C . ASP A 1 184 ? 18.703 -0.694 4.391 1 85.62 184 ASP A C 1
ATOM 1535 O O . ASP A 1 184 ? 19.25 -0.826 3.293 1 85.62 184 ASP A O 1
ATOM 1539 N N . LEU A 1 185 ? 18.672 0.405 4.988 1 88.81 185 LEU A N 1
ATOM 1540 C CA . LEU A 1 185 ? 18.984 1.68 4.348 1 88.81 185 LEU A CA 1
ATOM 1541 C C . LEU A 1 185 ? 20.438 1.726 3.893 1 88.81 185 LEU A C 1
ATOM 1543 O O . LEU A 1 185 ? 20.75 2.301 2.848 1 88.81 185 LEU A O 1
ATOM 1547 N N . GLU A 1 186 ? 21.281 1.163 4.672 1 91.12 186 GLU A N 1
ATOM 1548 C CA . GLU A 1 186 ? 22.703 1.145 4.316 1 91.12 186 GLU A CA 1
ATOM 1549 C C . GLU A 1 186 ? 22.938 0.393 3.01 1 91.12 186 GLU A C 1
ATOM 1551 O O . GLU A 1 186 ? 23.719 0.831 2.17 1 91.12 186 GLU A O 1
ATOM 1556 N N . LEU A 1 187 ? 22.234 -0.674 2.906 1 94.5 187 LEU A N 1
ATOM 1557 C CA . LEU A 1 187 ? 22.344 -1.441 1.67 1 94.5 187 LEU A CA 1
ATOM 1558 C C . LEU A 1 187 ? 21.797 -0.642 0.488 1 94.5 187 LEU A C 1
ATOM 1560 O O . LEU A 1 187 ? 22.438 -0.568 -0.561 1 94.5 187 LEU A O 1
ATOM 1564 N N . PHE A 1 188 ? 20.672 -0.021 0.661 1 95.38 188 PHE A N 1
ATOM 1565 C CA . PHE A 1 188 ? 20 0.679 -0.425 1 95.38 188 PHE A CA 1
ATOM 1566 C C . PHE A 1 188 ? 20.875 1.816 -0.956 1 95.38 188 PHE A C 1
ATOM 1568 O O . PHE A 1 188 ? 20.906 2.068 -2.162 1 95.38 188 PHE A O 1
ATOM 1575 N N . LYS A 1 189 ? 21.594 2.439 -0.13 1 93.94 189 LYS A N 1
ATOM 1576 C CA . LYS A 1 189 ? 22.391 3.609 -0.491 1 93.94 189 LYS A CA 1
ATOM 1577 C C . LYS A 1 189 ? 23.594 3.215 -1.344 1 93.94 189 LYS A C 1
ATOM 1579 O O . LYS A 1 189 ? 24.219 4.07 -1.965 1 93.94 189 LYS A O 1
ATOM 1584 N N . GLN A 1 190 ? 23.906 1.955 -1.362 1 96.38 190 GLN A N 1
ATOM 1585 C CA . GLN A 1 190 ? 25.047 1.468 -2.133 1 96.38 190 GLN A CA 1
ATOM 1586 C C . GLN A 1 190 ? 24.656 1.211 -3.586 1 96.38 190 GLN A C 1
ATOM 1588 O O . GLN A 1 190 ? 25.516 0.886 -4.414 1 96.38 190 GLN A O 1
ATOM 1593 N N . TYR A 1 191 ? 23.453 1.401 -3.895 1 97.25 191 TYR A N 1
ATOM 1594 C CA . TYR A 1 191 ? 22.953 1.096 -5.234 1 97.25 191 TYR A CA 1
ATOM 1595 C C . TYR A 1 191 ? 22.266 2.303 -5.848 1 97.25 191 TYR A C 1
ATOM 1597 O O . TYR A 1 191 ? 21.859 3.225 -5.133 1 97.25 191 TYR A O 1
ATOM 1605 N N . ASP A 1 192 ? 22.109 2.309 -7.176 1 98.06 192 ASP A N 1
ATOM 1606 C CA . ASP A 1 192 ? 21.547 3.441 -7.898 1 98.06 192 ASP A CA 1
ATOM 1607 C C . ASP A 1 192 ? 20.031 3.51 -7.703 1 98.06 192 ASP A C 1
ATOM 1609 O O . ASP A 1 192 ? 19.438 4.59 -7.77 1 98.06 192 ASP A O 1
ATOM 1613 N N . LEU A 1 193 ? 19.422 2.303 -7.535 1 97.94 193 LEU A N 1
ATOM 1614 C CA . LEU A 1 193 ? 17.969 2.271 -7.379 1 97.94 193 LEU A CA 1
ATOM 1615 C C . LEU A 1 193 ? 17.516 0.965 -6.738 1 97.94 193 LEU A C 1
ATOM 1617 O O . LEU A 1 193 ? 18.234 -0.039 -6.793 1 97.94 193 LEU A O 1
ATOM 1621 N N . LEU A 1 194 ? 16.391 1.005 -6.16 1 97.44 194 LEU A N 1
ATOM 1622 C CA . LEU A 1 194 ? 15.648 -0.142 -5.656 1 97.44 194 LEU A CA 1
ATOM 1623 C C . LEU A 1 194 ? 14.328 -0.295 -6.402 1 97.44 194 LEU A C 1
ATOM 1625 O O . LEU A 1 194 ? 13.516 0.637 -6.438 1 97.44 194 LEU A O 1
ATOM 1629 N N . ILE A 1 195 ? 14.117 -1.408 -7.035 1 98.31 195 ILE A N 1
ATOM 1630 C CA . ILE A 1 195 ? 12.844 -1.711 -7.688 1 98.31 195 ILE A CA 1
ATOM 1631 C C . ILE A 1 195 ? 12.016 -2.627 -6.797 1 98.31 195 ILE A C 1
ATOM 1633 O O . ILE A 1 195 ? 12.484 -3.686 -6.371 1 98.31 195 ILE A O 1
ATOM 1637 N N . THR A 1 196 ? 10.852 -2.26 -6.484 1 97.94 196 THR A N 1
ATOM 1638 C CA . THR A 1 196 ? 9.922 -3.064 -5.695 1 97.94 196 THR A CA 1
ATOM 1639 C C . THR A 1 196 ? 8.484 -2.639 -5.957 1 97.94 196 THR A C 1
ATOM 1641 O O . THR A 1 196 ? 8.164 -2.135 -7.035 1 97.94 196 THR A O 1
ATOM 1644 N N . GLY A 1 197 ? 7.488 -3.031 -5.059 1 96.88 197 GLY A N 1
ATOM 1645 C CA . GLY A 1 197 ? 6.098 -2.672 -5.277 1 96.88 197 GLY A CA 1
ATOM 1646 C C . GLY A 1 197 ? 5.309 -2.527 -3.988 1 96.88 197 GLY A C 1
ATOM 1647 O O . GLY A 1 197 ? 5.832 -2.789 -2.904 1 96.88 197 GLY A O 1
ATOM 1648 N N . ASP A 1 198 ? 4.145 -1.967 -4.215 1 96.25 198 ASP A N 1
ATOM 1649 C CA . ASP A 1 198 ? 3.135 -1.981 -3.16 1 96.25 198 ASP A CA 1
ATOM 1650 C C . ASP A 1 198 ? 3.537 -1.075 -2 1 96.25 198 ASP A C 1
ATOM 1652 O O . ASP A 1 198 ? 3.391 -1.447 -0.834 1 96.25 198 ASP A O 1
ATOM 1656 N N . LEU A 1 199 ? 4.086 0.082 -2.303 1 96 199 LEU A N 1
ATOM 1657 C CA . LEU A 1 199 ? 4.535 1.003 -1.264 1 96 199 LEU A CA 1
ATOM 1658 C C . LEU A 1 199 ? 3.348 1.675 -0.583 1 96 199 LEU A C 1
ATOM 1660 O O . LEU A 1 199 ? 2.395 2.084 -1.25 1 96 199 LEU A O 1
ATOM 1664 N N . LYS A 1 200 ? 3.445 1.784 0.686 1 95.12 200 LYS A N 1
ATOM 1665 C CA . LYS A 1 200 ? 2.555 2.639 1.466 1 95.12 200 LYS A CA 1
ATOM 1666 C C . LYS A 1 200 ? 3.09 4.066 1.542 1 95.12 200 LYS A C 1
ATOM 1668 O O . LYS A 1 200 ? 4.238 4.324 1.179 1 95.12 200 LYS A O 1
ATOM 1673 N N . TRP A 1 201 ? 2.258 4.906 1.936 1 95.06 201 TRP A N 1
ATOM 1674 C CA . TRP A 1 201 ? 2.645 6.305 2.102 1 95.06 201 TRP A CA 1
ATOM 1675 C C . TRP A 1 201 ? 3.863 6.426 3.01 1 95.06 201 TRP A C 1
ATOM 1677 O O . TRP A 1 201 ? 4.809 7.152 2.693 1 95.06 201 TRP A O 1
ATOM 1687 N N . SER A 1 202 ? 3.855 5.703 4.121 1 94.25 202 SER A N 1
ATOM 1688 C CA . SER A 1 202 ? 4.957 5.754 5.078 1 94.25 202 SER A CA 1
ATOM 1689 C C . SER A 1 202 ? 6.277 5.355 4.422 1 94.25 202 SER A C 1
ATOM 1691 O O . SER A 1 202 ? 7.336 5.871 4.781 1 94.25 202 SER A O 1
ATOM 1693 N N . SER A 1 203 ? 6.227 4.438 3.451 1 94.81 203 SER A N 1
ATOM 1694 C CA . SER A 1 203 ? 7.426 4.02 2.729 1 94.81 203 SER A CA 1
ATOM 1695 C C . SER A 1 203 ? 7.961 5.145 1.851 1 94.81 203 SER A C 1
ATOM 1697 O O . SER A 1 203 ? 9.172 5.348 1.761 1 94.81 203 SER A O 1
ATOM 1699 N N . TRP A 1 204 ? 7.055 5.859 1.199 1 95.12 204 TRP A N 1
ATOM 1700 C CA . TRP A 1 204 ? 7.457 7 0.387 1 95.12 204 TRP A CA 1
ATOM 1701 C C . TRP A 1 204 ? 8.125 8.07 1.246 1 95.12 204 TRP A C 1
ATOM 1703 O O . TRP A 1 204 ? 9.164 8.625 0.864 1 95.12 204 TRP A O 1
ATOM 1713 N N . ILE A 1 205 ? 7.527 8.32 2.418 1 95.12 205 ILE A N 1
ATOM 1714 C CA . ILE A 1 205 ? 8.094 9.32 3.32 1 95.12 205 ILE A CA 1
ATOM 1715 C C . ILE A 1 205 ? 9.484 8.875 3.771 1 95.12 205 ILE A C 1
ATOM 1717 O O . ILE A 1 205 ? 10.406 9.688 3.832 1 95.12 205 ILE A O 1
ATOM 1721 N N . ASN A 1 206 ? 9.609 7.605 4.059 1 95.12 206 ASN A N 1
ATOM 1722 C CA . ASN A 1 206 ? 10.914 7.078 4.43 1 95.12 206 ASN A CA 1
ATOM 1723 C C . ASN A 1 206 ? 11.938 7.273 3.316 1 95.12 206 ASN A C 1
ATOM 1725 O O . ASN A 1 206 ? 13.078 7.664 3.574 1 95.12 206 ASN A O 1
ATOM 1729 N N . ALA A 1 207 ? 11.539 6.98 2.125 1 95.12 207 ALA A N 1
ATOM 1730 C CA . ALA A 1 207 ? 12.43 7.16 0.979 1 95.12 207 ALA A CA 1
ATOM 1731 C C . ALA A 1 207 ? 12.875 8.609 0.854 1 95.12 207 ALA A C 1
ATOM 1733 O O . ALA A 1 207 ? 14.031 8.883 0.519 1 95.12 207 ALA A O 1
ATOM 1734 N N . ILE A 1 208 ? 11.977 9.539 1.079 1 95.19 208 ILE A N 1
ATOM 1735 C CA . ILE A 1 208 ? 12.289 10.961 1.052 1 95.19 208 ILE A CA 1
ATOM 1736 C C . ILE A 1 208 ? 13.305 11.289 2.148 1 95.19 208 ILE A C 1
ATOM 1738 O O . ILE A 1 208 ? 14.344 11.891 1.884 1 95.19 208 ILE A O 1
ATOM 1742 N N . ASN A 1 209 ? 13.016 10.82 3.359 1 95 209 ASN A N 1
ATOM 1743 C CA . ASN A 1 209 ? 13.836 11.141 4.523 1 95 209 ASN A CA 1
ATOM 1744 C C . ASN A 1 209 ? 15.266 10.633 4.355 1 95 209 ASN A C 1
ATOM 1746 O O . ASN A 1 209 ? 16.219 11.258 4.844 1 95 209 ASN A O 1
ATOM 1750 N N . HIS A 1 210 ? 15.406 9.539 3.6 1 95 210 HIS A N 1
ATOM 1751 C CA . HIS A 1 210 ? 16.719 8.906 3.525 1 95 210 HIS A CA 1
ATOM 1752 C C . HIS A 1 210 ? 17.281 8.984 2.113 1 95 210 HIS A C 1
ATOM 1754 O O . HIS A 1 210 ? 18.328 8.383 1.823 1 95 210 HIS A O 1
ATOM 1760 N N . GLU A 1 211 ? 16.562 9.656 1.254 1 94 211 GLU A N 1
ATOM 1761 C CA . GLU A 1 211 ? 17 9.898 -0.118 1 94 211 GLU A CA 1
ATOM 1762 C C . GLU A 1 211 ? 17.281 8.586 -0.849 1 94 211 GLU A C 1
ATOM 1764 O O . GLU A 1 211 ? 18.328 8.422 -1.46 1 94 211 GLU A O 1
ATOM 1769 N N . ILE A 1 212 ? 16.359 7.691 -0.731 1 95.12 212 ILE A N 1
ATOM 1770 C CA . ILE A 1 212 ? 16.422 6.41 -1.428 1 95.12 212 ILE A CA 1
ATOM 1771 C C . ILE A 1 212 ? 15.695 6.512 -2.766 1 95.12 212 ILE A C 1
ATOM 1773 O O . ILE A 1 212 ? 14.555 6.965 -2.826 1 95.12 212 ILE A O 1
ATOM 1777 N N . ASN A 1 213 ? 16.359 6.117 -3.846 1 96.81 213 ASN A N 1
ATOM 1778 C CA . ASN A 1 213 ? 15.742 6.055 -5.164 1 96.81 213 ASN A CA 1
ATOM 1779 C C . ASN A 1 213 ? 14.961 4.758 -5.355 1 96.81 213 ASN A C 1
ATOM 1781 O O . ASN A 1 213 ? 15.5 3.775 -5.871 1 96.81 213 ASN A O 1
ATOM 1785 N N . VAL A 1 214 ? 13.734 4.785 -5.043 1 96.75 214 VAL A N 1
ATOM 1786 C CA . VAL A 1 214 ? 12.906 3.584 -5.148 1 96.75 214 VAL A CA 1
ATOM 1787 C C . VAL A 1 214 ? 11.922 3.73 -6.309 1 96.75 214 VAL A C 1
ATOM 1789 O O . VAL A 1 214 ? 11.367 4.812 -6.523 1 96.75 214 VAL A O 1
ATOM 1792 N N . ILE A 1 215 ? 11.758 2.715 -7.043 1 98.12 215 ILE A N 1
ATOM 1793 C CA . ILE A 1 215 ? 10.773 2.588 -8.109 1 98.12 215 ILE A CA 1
ATOM 1794 C C . ILE A 1 215 ? 9.719 1.556 -7.715 1 98.12 215 ILE A C 1
ATOM 1796 O O . ILE A 1 215 ? 10.047 0.397 -7.449 1 98.12 215 ILE A O 1
ATOM 1800 N N . ASP A 1 216 ? 8.469 1.976 -7.656 1 98.06 216 ASP A N 1
ATOM 1801 C CA . ASP A 1 216 ? 7.34 1.098 -7.371 1 98.06 216 ASP A CA 1
ATOM 1802 C C . ASP A 1 216 ? 6.688 0.603 -8.656 1 98.06 216 ASP A C 1
ATOM 1804 O O . ASP A 1 216 ? 6.082 1.385 -9.391 1 98.06 216 ASP A O 1
ATOM 1808 N N . ILE A 1 217 ? 6.758 -0.687 -8.859 1 98.25 217 ILE A N 1
ATOM 1809 C CA . ILE A 1 217 ? 6.219 -1.229 -10.102 1 98.25 217 ILE A CA 1
ATOM 1810 C C . ILE A 1 217 ? 4.934 -2.002 -9.812 1 98.25 217 ILE A C 1
ATOM 1812 O O . ILE A 1 217 ? 4.406 -2.695 -10.688 1 98.25 217 ILE A O 1
ATOM 1816 N N . GLY A 1 218 ? 4.438 -1.945 -8.578 1 96.75 218 GLY A N 1
ATOM 1817 C CA . GLY A 1 218 ? 3.199 -2.596 -8.188 1 96.75 218 GLY A CA 1
ATOM 1818 C C . GLY A 1 218 ? 3.393 -4.035 -7.754 1 96.75 218 GLY A C 1
ATOM 1819 O O . GLY A 1 218 ? 4.465 -4.609 -7.949 1 96.75 218 GLY A O 1
ATOM 1820 N N . HIS A 1 219 ? 2.359 -4.543 -7.176 1 97.12 219 HIS A N 1
ATOM 1821 C CA . HIS A 1 219 ? 2.379 -5.914 -6.68 1 97.12 219 HIS A CA 1
ATOM 1822 C C . HIS A 1 219 ? 1.885 -6.895 -7.738 1 97.12 219 HIS A C 1
ATOM 1824 O O . HIS A 1 219 ? 2.229 -8.078 -7.703 1 97.12 219 HIS A O 1
ATOM 1830 N N . HIS A 1 220 ? 1.149 -6.43 -8.664 1 96.12 220 HIS A N 1
ATOM 1831 C CA . HIS A 1 220 ? 0.542 -7.238 -9.711 1 96.12 220 HIS A CA 1
ATOM 1832 C C . HIS A 1 220 ? 1.604 -7.953 -10.539 1 96.12 220 HIS A C 1
ATOM 1834 O O . HIS A 1 220 ? 1.33 -8.992 -11.148 1 96.12 220 HIS A O 1
ATOM 1840 N N . VAL A 1 221 ? 2.801 -7.445 -10.523 1 97.06 221 VAL A N 1
ATOM 1841 C CA . VAL A 1 221 ? 3.891 -7.98 -11.328 1 97.06 221 VAL A CA 1
ATOM 1842 C C . VAL A 1 221 ? 4.148 -9.438 -10.953 1 97.06 221 VAL A C 1
ATOM 1844 O O . VAL A 1 221 ? 4.594 -10.234 -11.781 1 97.06 221 VAL A O 1
ATOM 1847 N N . GLU A 1 222 ? 3.77 -9.836 -9.773 1 97.62 222 GLU A N 1
ATOM 1848 C CA . GLU A 1 222 ? 4.012 -11.203 -9.328 1 97.62 222 GLU A CA 1
ATOM 1849 C C . GLU A 1 222 ? 3.102 -12.188 -10.055 1 97.62 222 GLU A C 1
ATOM 1851 O O . GLU A 1 222 ? 3.314 -13.406 -9.984 1 97.62 222 GLU A O 1
ATOM 1856 N N . SER A 1 223 ? 2.197 -11.688 -10.844 1 97.56 223 SER A N 1
ATOM 1857 C CA . SER A 1 223 ? 1.362 -12.547 -11.68 1 97.56 223 SER A CA 1
ATOM 1858 C C . SER A 1 223 ? 2.174 -13.188 -12.805 1 97.56 223 SER A C 1
ATOM 1860 O O . SER A 1 223 ? 1.699 -14.102 -13.469 1 97.56 223 SER A O 1
ATOM 1862 N N . ILE A 1 224 ? 3.422 -12.812 -12.969 1 97.94 224 ILE A N 1
ATOM 1863 C CA . ILE A 1 224 ? 4.305 -13.516 -13.891 1 97.94 224 ILE A CA 1
ATOM 1864 C C . ILE A 1 224 ? 4.395 -14.984 -13.5 1 97.94 224 ILE A C 1
ATOM 1866 O O . ILE A 1 224 ? 4.754 -15.828 -14.328 1 97.94 224 ILE A O 1
ATOM 1870 N N . PHE A 1 225 ? 4.086 -15.289 -12.242 1 98.62 225 PHE A N 1
ATOM 1871 C CA . PHE A 1 225 ? 4.016 -16.656 -11.727 1 98.62 225 PHE A CA 1
ATOM 1872 C C . PHE A 1 225 ? 3.168 -17.531 -12.633 1 98.62 225 PHE A C 1
ATOM 1874 O O . PHE A 1 225 ? 3.537 -18.672 -12.922 1 98.62 225 PHE A O 1
ATOM 1881 N N . ILE A 1 226 ? 2.068 -17.016 -13.117 1 98.62 226 ILE A N 1
ATOM 1882 C CA . ILE A 1 226 ? 1.113 -17.766 -13.922 1 98.62 226 ILE A CA 1
ATOM 1883 C C . ILE A 1 226 ? 1.784 -18.234 -15.211 1 98.62 226 ILE A C 1
ATOM 1885 O O . ILE A 1 226 ? 1.75 -19.422 -15.539 1 98.62 226 ILE A O 1
ATOM 1889 N N . ASP A 1 227 ? 2.439 -17.328 -15.852 1 97.88 227 ASP A N 1
ATOM 1890 C CA . ASP A 1 227 ? 3.1 -17.641 -17.109 1 97.88 227 ASP A CA 1
ATOM 1891 C C . ASP A 1 227 ? 4.289 -18.562 -16.891 1 97.88 227 ASP A C 1
ATOM 1893 O O . ASP A 1 227 ? 4.457 -19.547 -17.609 1 97.88 227 ASP A O 1
ATOM 1897 N N . HIS A 1 228 ? 5.051 -18.266 -15.914 1 98.62 228 HIS A N 1
ATOM 1898 C CA . HIS A 1 228 ? 6.273 -19.016 -15.656 1 98.62 228 HIS A CA 1
ATOM 1899 C C . HIS A 1 228 ? 5.961 -20.469 -15.312 1 98.62 228 HIS A C 1
ATOM 1901 O O . HIS A 1 228 ? 6.492 -21.391 -15.938 1 98.62 228 HIS A O 1
ATOM 1907 N N . ILE A 1 229 ? 5.086 -20.688 -14.344 1 98.75 229 ILE A N 1
ATOM 1908 C CA . ILE A 1 229 ? 4.727 -22.047 -13.938 1 98.75 229 ILE A CA 1
ATOM 1909 C C . ILE A 1 229 ? 4.023 -22.766 -15.078 1 98.75 229 ILE A C 1
ATOM 1911 O O . ILE A 1 229 ? 4.27 -23.953 -15.32 1 98.75 229 ILE A O 1
ATOM 1915 N N . GLY A 1 230 ? 3.121 -22.047 -15.781 1 98.31 230 GLY A N 1
ATOM 1916 C CA . GLY A 1 230 ? 2.51 -22.625 -16.969 1 98.31 230 GLY A CA 1
ATOM 1917 C C . GLY A 1 230 ? 3.525 -23.141 -17.969 1 98.31 230 GLY A C 1
ATOM 1918 O O . GLY A 1 230 ? 3.42 -24.281 -18.438 1 98.31 230 GLY A O 1
ATOM 1919 N N . GLU A 1 231 ? 4.508 -22.344 -18.266 1 98.19 231 GLU A N 1
ATOM 1920 C CA . GLU A 1 231 ? 5.566 -22.703 -19.203 1 98.19 231 GLU A CA 1
ATOM 1921 C C . GLU A 1 231 ? 6.344 -23.922 -18.703 1 98.19 231 GLU A C 1
ATOM 1923 O O . GLU A 1 231 ? 6.621 -24.844 -19.484 1 98.19 231 GLU A O 1
ATOM 1928 N N . LEU A 1 232 ? 6.699 -23.938 -17.469 1 98.38 232 LEU A N 1
ATOM 1929 C CA . LEU A 1 232 ? 7.477 -25.031 -16.891 1 98.38 232 LEU A CA 1
ATOM 1930 C C . LEU A 1 232 ? 6.703 -26.344 -16.953 1 98.38 232 LEU A C 1
ATOM 1932 O O . LEU A 1 232 ? 7.273 -27.391 -17.281 1 98.38 232 LEU A O 1
ATOM 1936 N N . LEU A 1 233 ? 5.426 -26.297 -16.641 1 98.56 233 LEU A N 1
ATOM 1937 C CA . LEU A 1 233 ? 4.602 -27.5 -16.656 1 98.56 233 LEU A CA 1
ATOM 1938 C C . LEU A 1 233 ? 4.488 -28.062 -18.062 1 98.56 233 LEU A C 1
ATOM 1940 O O . LEU A 1 233 ? 4.59 -29.266 -18.266 1 98.56 233 LEU A O 1
ATOM 1944 N N . VAL A 1 234 ? 4.277 -27.188 -19.016 1 98.06 234 VAL A N 1
ATOM 1945 C CA . VAL A 1 234 ? 4.152 -27.625 -20.406 1 98.06 234 VAL A CA 1
ATOM 1946 C C . VAL A 1 234 ? 5.461 -28.25 -20.875 1 98.06 234 VAL A C 1
ATOM 1948 O O . VAL A 1 234 ? 5.453 -29.297 -21.531 1 98.06 234 VAL A O 1
ATOM 1951 N N . GLU A 1 235 ? 6.512 -27.594 -20.516 1 97.75 235 GLU A N 1
ATOM 1952 C CA . GLU A 1 235 ? 7.82 -28.094 -20.922 1 97.75 235 GLU A CA 1
ATOM 1953 C C . GLU A 1 235 ? 8.102 -29.453 -20.297 1 97.75 235 GLU A C 1
ATOM 1955 O O . GLU A 1 235 ? 8.523 -30.391 -21 1 97.75 235 GLU A O 1
ATOM 1960 N N . LYS A 1 236 ? 7.867 -29.594 -19.031 1 97.88 236 LYS A N 1
ATOM 1961 C CA . LYS A 1 236 ? 8.211 -30.812 -18.297 1 97.88 236 LYS A CA 1
ATOM 1962 C C . LYS A 1 236 ? 7.254 -31.953 -18.641 1 97.88 236 LYS A C 1
ATOM 1964 O O . LYS A 1 236 ? 7.668 -33.094 -18.75 1 97.88 236 LYS A O 1
ATOM 1969 N N . PHE A 1 237 ? 5.98 -31.641 -18.828 1 98.19 237 PHE A N 1
ATOM 1970 C CA . PHE A 1 237 ? 4.973 -32.688 -18.969 1 98.19 237 PHE A CA 1
ATOM 1971 C C . PHE A 1 237 ? 4.312 -32.625 -20.344 1 98.19 237 PHE A C 1
ATOM 1973 O O . PHE A 1 237 ? 3.119 -32.906 -20.484 1 98.19 237 PHE A O 1
ATOM 1980 N N . HIS A 1 238 ? 5.023 -32.188 -21.328 1 94.38 238 HIS A N 1
ATOM 1981 C CA . HIS A 1 238 ? 4.527 -31.969 -22.688 1 94.38 238 HIS A CA 1
ATOM 1982 C C . HIS A 1 238 ? 3.838 -33.219 -23.219 1 94.38 238 HIS A C 1
ATOM 1984 O O . HIS A 1 238 ? 2.902 -33.125 -24.016 1 94.38 238 HIS A O 1
ATOM 1990 N N . ASP A 1 239 ? 4.195 -34.406 -22.766 1 95.38 239 ASP A N 1
ATOM 1991 C CA . ASP A 1 239 ? 3.662 -35.656 -23.281 1 95.38 239 ASP A CA 1
ATOM 1992 C C . ASP A 1 239 ? 2.51 -36.156 -22.422 1 95.38 239 ASP A C 1
ATOM 1994 O O . ASP A 1 239 ? 1.795 -37.094 -22.812 1 95.38 239 ASP A O 1
ATOM 1998 N N . GLN A 1 240 ? 2.357 -35.531 -21.312 1 96.31 240 GLN A N 1
ATOM 1999 C CA . GLN A 1 240 ? 1.395 -36.094 -20.359 1 96.31 240 GLN A CA 1
ATOM 2000 C C . GLN A 1 240 ? 0.292 -35.094 -20.047 1 96.31 240 GLN A C 1
ATOM 2002 O O . GLN A 1 240 ? -0.791 -35.469 -19.594 1 96.31 240 GLN A O 1
ATOM 2007 N N . LEU A 1 241 ? 0.558 -33.844 -20.203 1 96.75 241 LEU A N 1
ATOM 2008 C CA . LEU A 1 241 ? -0.38 -32.781 -19.875 1 96.75 241 LEU A CA 1
ATOM 2009 C C . LEU A 1 241 ? -1.021 -32.219 -21.141 1 96.75 241 LEU A C 1
ATOM 2011 O O . LEU A 1 241 ? -0.363 -31.5 -21.906 1 96.75 241 LEU A O 1
ATOM 2015 N N . GLU A 1 242 ? -2.316 -32.438 -21.359 1 95.56 242 GLU A N 1
ATOM 2016 C CA . GLU A 1 242 ? -3.027 -31.875 -22.5 1 95.56 242 GLU A CA 1
ATOM 2017 C C . GLU A 1 242 ? -3.275 -30.391 -22.312 1 95.56 242 GLU A C 1
ATOM 2019 O O . GLU A 1 242 ? -3.555 -29.938 -21.203 1 95.56 242 GLU A O 1
ATOM 2024 N N . PRO A 1 243 ? -3.211 -29.703 -23.359 1 94.69 243 PRO A N 1
ATOM 2025 C CA . PRO A 1 243 ? -3.414 -28.25 -23.25 1 94.69 243 PRO A CA 1
ATOM 2026 C C . PRO A 1 243 ? -4.723 -27.891 -22.562 1 94.69 243 PRO A C 1
ATOM 2028 O O . PRO A 1 243 ? -4.766 -26.938 -21.781 1 94.69 243 PRO A O 1
ATOM 2031 N N . LYS A 1 244 ? -5.727 -28.641 -22.75 1 96.06 244 LYS A N 1
ATOM 2032 C CA . LYS A 1 244 ? -7.031 -28.344 -22.172 1 96.06 244 LYS A CA 1
ATOM 2033 C C . LYS A 1 244 ? -7.023 -28.578 -20.656 1 96.06 244 LYS A C 1
ATOM 2035 O O . LYS A 1 244 ? -7.941 -28.141 -19.969 1 96.06 244 LYS A O 1
ATOM 2040 N N . GLN A 1 245 ? -6.047 -29.25 -20.125 1 98.12 245 GLN A N 1
ATOM 2041 C CA . GLN A 1 245 ? -5.965 -29.562 -18.703 1 98.12 245 GLN A CA 1
ATOM 2042 C C . GLN A 1 245 ? -5.301 -28.438 -17.922 1 98.12 245 GLN A C 1
ATOM 2044 O O . GLN A 1 245 ? -5.355 -28.391 -16.688 1 98.12 245 GLN A O 1
ATOM 2049 N N . LEU A 1 246 ? -4.652 -27.547 -18.625 1 98.5 246 LEU A N 1
ATOM 2050 C CA . LEU A 1 246 ? -3.969 -26.422 -18 1 98.5 246 LEU A CA 1
ATOM 2051 C C . LEU A 1 246 ? -4.812 -25.156 -18.094 1 98.5 246 LEU A C 1
ATOM 2053 O O . LEU A 1 246 ? -5.09 -24.672 -19.188 1 98.5 246 LEU A O 1
ATOM 2057 N N . ILE A 1 247 ? -5.223 -24.672 -16.922 1 98.12 247 ILE A N 1
ATOM 2058 C CA . ILE A 1 247 ? -5.977 -23.422 -16.859 1 98.12 247 ILE A CA 1
ATOM 2059 C C . ILE A 1 247 ? -5.105 -22.328 -16.266 1 98.12 247 ILE A C 1
ATOM 2061 O O . ILE A 1 247 ? -4.594 -22.469 -15.148 1 98.12 247 ILE A O 1
ATOM 2065 N N . LEU A 1 248 ? -4.875 -21.297 -17.016 1 97.81 248 LEU A N 1
ATOM 2066 C CA . LEU A 1 248 ? -4.156 -20.125 -16.516 1 97.81 248 LEU A CA 1
ATOM 2067 C C . LEU A 1 248 ? -5.129 -19.078 -15.969 1 97.81 248 LEU A C 1
ATOM 2069 O O . LEU A 1 248 ? -5.926 -18.516 -16.719 1 97.81 248 LEU A O 1
ATOM 2073 N N . GLY A 1 249 ? -5.059 -18.875 -14.633 1 96.5 249 GLY A N 1
ATOM 2074 C CA . GLY A 1 249 ? -5.996 -18 -13.938 1 96.5 249 GLY A CA 1
ATOM 2075 C C . GLY A 1 249 ? -5.562 -16.547 -13.938 1 96.5 249 GLY A C 1
ATOM 2076 O O . GLY A 1 249 ? -5.328 -15.969 -12.875 1 96.5 249 GLY A O 1
ATOM 2077 N N . HIS A 1 250 ? -5.527 -15.93 -15.086 1 88.62 250 HIS A N 1
ATOM 2078 C CA . HIS A 1 250 ? -5.227 -14.508 -15.195 1 88.62 250 HIS A CA 1
ATOM 2079 C C . HIS A 1 250 ? -6.355 -13.664 -14.617 1 88.62 250 HIS A C 1
ATOM 2081 O O . HIS A 1 250 ? -7.531 -14 -14.773 1 88.62 250 HIS A O 1
ATOM 2087 N N . SER A 1 251 ? -5.922 -12.695 -13.805 1 74.12 251 SER A N 1
ATOM 2088 C CA . SER A 1 251 ? -6.918 -11.867 -13.133 1 74.12 251 SER A CA 1
ATOM 2089 C C . SER A 1 251 ? -7.906 -11.266 -14.125 1 74.12 251 SER A C 1
ATOM 2091 O O . SER A 1 251 ? -7.516 -10.836 -15.211 1 74.12 251 SER A O 1
ATOM 2093 N N . GLN A 1 252 ? -9.102 -11.352 -13.727 1 78.06 252 GLN A N 1
ATOM 2094 C CA . GLN A 1 252 ? -10.148 -10.758 -14.555 1 78.06 252 GLN A CA 1
ATOM 2095 C C . GLN A 1 252 ? -10.531 -9.367 -14.047 1 78.06 252 GLN A C 1
ATOM 2097 O O . GLN A 1 252 ? -11.547 -8.812 -14.461 1 78.06 252 GLN A O 1
ATOM 2102 N N . PHE A 1 253 ? -9.688 -8.945 -13.18 1 81.38 253 PHE A N 1
ATOM 2103 C CA . PHE A 1 253 ? -9.953 -7.602 -12.688 1 81.38 253 PHE A CA 1
ATOM 2104 C C . PHE A 1 253 ? -8.781 -6.676 -13 1 81.38 253 PHE A C 1
ATOM 2106 O O . PHE A 1 253 ? -7.66 -7.137 -13.227 1 81.38 253 PHE A O 1
ATOM 2113 N N . LYS A 1 254 ? -9.172 -5.41 -13.172 1 87.31 254 LYS A N 1
ATOM 2114 C CA . LYS A 1 254 ? -8.195 -4.324 -13.242 1 87.31 254 LYS A CA 1
ATOM 2115 C C . LYS A 1 254 ? -8.461 -3.275 -12.164 1 87.31 254 LYS A C 1
ATOM 2117 O O . LYS A 1 254 ? -9.609 -3.07 -11.758 1 87.31 254 LYS A O 1
ATOM 2122 N N . ILE A 1 255 ? -7.461 -2.838 -11.617 1 89.81 255 ILE A N 1
ATOM 2123 C CA . ILE A 1 255 ? -7.605 -1.625 -10.82 1 89.81 255 ILE A CA 1
ATOM 2124 C C . ILE A 1 255 ? -7.668 -0.407 -11.742 1 89.81 255 ILE A C 1
ATOM 2126 O O . ILE A 1 255 ? -6.668 -0.032 -12.352 1 89.81 255 ILE A O 1
ATOM 2130 N N . ILE A 1 256 ? -8.844 0.155 -11.789 1 89.94 256 ILE A N 1
ATOM 2131 C CA . ILE A 1 256 ? -9.07 1.323 -12.633 1 89.94 256 ILE A CA 1
ATOM 2132 C C . ILE A 1 256 ? -8.484 2.564 -11.969 1 89.94 256 ILE A C 1
ATOM 2134 O O . ILE A 1 256 ? -8.648 2.764 -10.758 1 89.94 256 ILE A O 1
ATOM 2138 N N . LYS A 1 257 ? -7.742 3.312 -12.797 1 88.81 257 LYS A N 1
ATOM 2139 C CA . LYS A 1 257 ? -7.125 4.543 -12.32 1 88.81 257 LYS A CA 1
ATOM 2140 C C . LYS A 1 257 ? -7.664 5.758 -13.07 1 88.81 257 LYS A C 1
ATOM 2142 O O . LYS A 1 257 ? -7.57 5.828 -14.297 1 88.81 257 LYS A O 1
ATOM 2147 N N . ARG A 1 258 ? -8.305 6.625 -12.242 1 87.44 258 ARG A N 1
ATOM 2148 C CA . ARG A 1 258 ? -8.898 7.824 -12.828 1 87.44 258 ARG A CA 1
ATOM 2149 C C . ARG A 1 258 ? -8.266 9.086 -12.234 1 87.44 258 ARG A C 1
ATOM 2151 O O . ARG A 1 258 ? -7.902 9.109 -11.062 1 87.44 258 ARG A O 1
ATOM 2158 N N . MET B 1 1 ? 2.988 36.781 19.734 1 96 1 MET B N 1
ATOM 2159 C CA . MET B 1 1 ? 2.375 36.031 20.828 1 96 1 MET B CA 1
ATOM 2160 C C . MET B 1 1 ? 3.26 34.844 21.25 1 96 1 MET B C 1
ATOM 2162 O O . MET B 1 1 ? 4.168 34.469 20.516 1 96 1 MET B O 1
ATOM 2166 N N . LYS B 1 2 ? 2.959 34.312 22.438 1 98.06 2 LYS B N 1
ATOM 2167 C CA . LYS B 1 2 ? 3.711 33.125 22.891 1 98.06 2 LYS B CA 1
ATOM 2168 C C . LYS B 1 2 ? 3.275 31.875 22.141 1 98.06 2 LYS B C 1
ATOM 2170 O O . LYS B 1 2 ? 2.109 31.75 21.766 1 98.06 2 LYS B O 1
ATOM 2175 N N . ILE B 1 3 ? 4.176 30.906 22.031 1 98.69 3 ILE B N 1
ATOM 2176 C CA . ILE B 1 3 ? 3.91 29.656 21.344 1 98.69 3 ILE B CA 1
ATOM 2177 C C . ILE B 1 3 ? 2.746 28.922 22.016 1 98.69 3 ILE B C 1
ATOM 2179 O O . ILE B 1 3 ? 1.878 28.375 21.344 1 98.69 3 ILE B O 1
ATOM 2183 N N . ARG B 1 4 ? 2.66 29.031 23.312 1 98.5 4 ARG B N 1
ATOM 2184 C CA . ARG B 1 4 ? 1.656 28.328 24.094 1 98.5 4 ARG B CA 1
ATOM 2185 C C . ARG B 1 4 ? 0.249 28.797 23.734 1 98.5 4 ARG B C 1
ATOM 2187 O O . ARG B 1 4 ? -0.704 28.016 23.812 1 98.5 4 ARG B O 1
ATOM 2194 N N . ARG B 1 5 ? 0.139 30 23.359 1 98.31 5 ARG B N 1
ATOM 2195 C CA . ARG B 1 5 ? -1.175 30.516 22.984 1 98.31 5 ARG B CA 1
ATOM 2196 C C . ARG B 1 5 ? -1.755 29.719 21.828 1 98.31 5 ARG B C 1
ATOM 2198 O O . ARG B 1 5 ? -2.932 29.344 21.844 1 98.31 5 ARG B O 1
ATOM 2205 N N . ILE B 1 6 ? -0.912 29.406 20.859 1 98.69 6 ILE B N 1
ATOM 2206 C CA . ILE B 1 6 ? -1.346 28.641 19.703 1 98.69 6 ILE B CA 1
ATOM 2207 C C . ILE B 1 6 ? -1.574 27.188 20.094 1 98.69 6 ILE B C 1
ATOM 2209 O O . ILE B 1 6 ? -2.631 26.625 19.812 1 98.69 6 ILE B O 1
ATOM 2213 N N . THR B 1 7 ? -0.612 26.578 20.781 1 98.81 7 THR B N 1
ATOM 2214 C CA . THR B 1 7 ? -0.704 25.156 21.094 1 98.81 7 THR B CA 1
ATOM 2215 C C . THR B 1 7 ? -1.896 24.875 22 1 98.81 7 THR B C 1
ATOM 2217 O O . THR B 1 7 ? -2.607 23.891 21.812 1 98.81 7 THR B O 1
ATOM 2220 N N . ASP B 1 8 ? -2.109 25.797 22.953 1 98.62 8 ASP B N 1
ATOM 2221 C CA . ASP B 1 8 ? -3.238 25.609 23.875 1 98.62 8 ASP B CA 1
ATOM 2222 C C . ASP B 1 8 ? -4.562 25.641 23.109 1 98.62 8 ASP B C 1
ATOM 2224 O O . ASP B 1 8 ? -5.453 24.828 23.359 1 98.62 8 ASP B O 1
ATOM 2228 N N . TRP B 1 9 ? -4.656 26.578 22.281 1 98.62 9 TRP B N 1
ATOM 2229 C CA . TRP B 1 9 ? -5.898 26.688 21.531 1 98.62 9 TRP B CA 1
ATOM 2230 C C . TRP B 1 9 ? -6.098 25.469 20.625 1 98.62 9 TRP B C 1
ATOM 2232 O O . TRP B 1 9 ? -7.191 24.906 20.562 1 98.62 9 TRP B O 1
ATOM 2242 N N . VAL B 1 10 ? -5.059 25.078 19.859 1 98.75 10 VAL B N 1
ATOM 2243 C CA . VAL B 1 10 ? -5.148 23.922 18.984 1 98.75 10 VAL B CA 1
ATOM 2244 C C . VAL B 1 10 ? -5.543 22.688 19.781 1 98.75 10 VAL B C 1
ATOM 2246 O O . VAL B 1 10 ? -6.391 21.891 19.344 1 98.75 10 VAL B O 1
ATOM 2249 N N . LEU B 1 11 ? -4.965 22.531 20.953 1 98.56 11 LEU B N 1
ATOM 2250 C CA . LEU B 1 11 ? -5.203 21.359 21.781 1 98.56 11 LEU B CA 1
ATOM 2251 C C . LEU B 1 11 ? -6.609 21.375 22.375 1 98.56 11 LEU B C 1
ATOM 2253 O O . LEU B 1 11 ? -7.164 20.328 22.703 1 98.56 11 LEU B O 1
ATOM 2257 N N . LYS B 1 12 ? -7.113 22.547 22.547 1 98.19 12 LYS B N 1
ATOM 2258 C CA . LYS B 1 12 ? -8.516 22.656 22.953 1 98.19 12 LYS B CA 1
ATOM 2259 C C . LYS B 1 12 ? -9.445 22.203 21.828 1 98.19 12 LYS B C 1
ATOM 2261 O O . LYS B 1 12 ? -10.438 21.516 22.062 1 98.19 12 LYS B O 1
ATOM 2266 N N . GLU B 1 13 ? -9.141 22.562 20.594 1 97.81 13 GLU B N 1
ATOM 2267 C CA . GLU B 1 13 ? -9.938 22.188 19.422 1 97.81 13 GLU B CA 1
ATOM 2268 C C . GLU B 1 13 ? -9.789 20.703 19.109 1 97.81 13 GLU B C 1
ATOM 2270 O O . GLU B 1 13 ? -10.75 20.047 18.703 1 97.81 13 GLU B O 1
ATOM 2275 N N . PHE B 1 14 ? -8.586 20.203 19.281 1 98.44 14 PHE B N 1
ATOM 2276 C CA . PHE B 1 14 ? -8.25 18.812 18.984 1 98.44 14 PHE B CA 1
ATOM 2277 C C . PHE B 1 14 ? -7.512 18.172 20.141 1 98.44 14 PHE B C 1
ATOM 2279 O O . PHE B 1 14 ? -6.297 17.969 20.078 1 98.44 14 PHE B O 1
ATOM 2286 N N . PRO B 1 15 ? -8.234 17.797 21.141 1 98.25 15 PRO B N 1
ATOM 2287 C CA . PRO B 1 15 ? -7.602 17.234 22.328 1 98.25 15 PRO B CA 1
ATOM 2288 C C . PRO B 1 15 ? -6.859 15.938 22.047 1 98.25 15 PRO B C 1
ATOM 2290 O O . PRO B 1 15 ? -7.434 15.016 21.453 1 98.25 15 PRO B O 1
ATOM 2293 N N . LEU B 1 16 ? -5.613 15.789 22.547 1 98.12 16 LEU B N 1
ATOM 2294 C CA . LEU B 1 16 ? -4.766 14.633 22.281 1 98.12 16 LEU B CA 1
ATOM 2295 C C . LEU B 1 16 ? -5.32 13.383 22.953 1 98.12 16 LEU B C 1
ATOM 2297 O O . LEU B 1 16 ? -5.031 12.266 22.516 1 98.12 16 LEU B O 1
ATOM 2301 N N . ARG B 1 17 ? -6.094 13.531 23.953 1 96.69 17 ARG B N 1
ATOM 2302 C CA . ARG B 1 17 ? -6.68 12.391 24.656 1 96.69 17 ARG B CA 1
ATOM 2303 C C . ARG B 1 17 ? -7.613 11.609 23.734 1 96.69 17 ARG B C 1
ATOM 2305 O O . ARG B 1 17 ? -7.941 10.453 24.016 1 96.69 17 ARG B O 1
ATOM 2312 N N . ASN B 1 18 ? -8.031 12.203 22.656 1 95.12 18 ASN B N 1
ATOM 2313 C CA . ASN B 1 18 ? -8.977 11.562 21.75 1 95.12 18 ASN B CA 1
ATOM 2314 C C . ASN B 1 18 ? -8.266 10.75 20.672 1 95.12 18 ASN B C 1
ATOM 2316 O O . ASN B 1 18 ? -8.906 10.18 19.797 1 95.12 18 ASN B O 1
ATOM 2320 N N . GLN B 1 19 ? -6.941 10.672 20.75 1 97.06 19 GLN B N 1
ATOM 2321 C CA . GLN B 1 19 ? -6.211 9.898 19.75 1 97.06 19 GLN B CA 1
ATOM 2322 C C . GLN B 1 19 ? -6.441 8.398 19.938 1 97.06 19 GLN B C 1
ATOM 2324 O O . GLN B 1 19 ? -6.773 7.949 21.031 1 97.06 19 GLN B O 1
ATOM 2329 N N . LEU B 1 20 ? -6.316 7.652 18.922 1 95.62 20 LEU B N 1
ATOM 2330 C CA . LEU B 1 20 ? -6.441 6.199 19.016 1 95.62 20 LEU B CA 1
ATOM 2331 C C . LEU B 1 20 ? -5.324 5.613 19.875 1 95.62 20 LEU B C 1
ATOM 2333 O O . LEU B 1 20 ? -4.254 6.215 20 1 95.62 20 LEU B O 1
ATOM 2337 N N . SER B 1 21 ? -5.48 4.43 20.344 1 95.31 21 SER B N 1
ATOM 2338 C CA . SER B 1 21 ? -4.598 3.836 21.328 1 95.31 21 SER B CA 1
ATOM 2339 C C . SER B 1 21 ? -3.209 3.572 20.766 1 95.31 21 SER B C 1
ATOM 2341 O O . SER B 1 21 ? -2.215 3.596 21.484 1 95.31 21 SER B O 1
ATOM 2343 N N . PHE B 1 22 ? -3.121 3.35 19.484 1 93.81 22 PHE B N 1
ATOM 2344 C CA . PHE B 1 22 ? -1.844 2.99 18.875 1 93.81 22 PHE B CA 1
ATOM 2345 C C . PHE B 1 22 ? -1.04 4.238 18.531 1 93.81 22 PHE B C 1
ATOM 2347 O O . PHE B 1 22 ? 0.15 4.148 18.219 1 93.81 22 PHE B O 1
ATOM 2354 N N . ASP B 1 23 ? -1.651 5.352 18.641 1 96.81 23 ASP B N 1
ATOM 2355 C CA . ASP B 1 23 ? -1.124 6.578 18.047 1 96.81 23 ASP B CA 1
ATOM 2356 C C . ASP B 1 23 ? -0.059 7.207 18.938 1 96.81 23 ASP B C 1
ATOM 2358 O O . ASP B 1 23 ? 0.147 6.766 20.078 1 96.81 23 ASP B O 1
ATOM 2362 N N . ASN B 1 24 ? 0.663 8.133 18.375 1 97.62 24 ASN B N 1
ATOM 2363 C CA . ASN B 1 24 ? 1.717 8.836 19.094 1 97.62 24 ASN B CA 1
ATOM 2364 C C . ASN B 1 24 ? 1.627 10.344 18.891 1 97.62 24 ASN B C 1
ATOM 2366 O O . ASN B 1 24 ? 2.641 11.008 18.656 1 97.62 24 ASN B O 1
ATOM 2370 N N . ALA B 1 25 ? 0.44 10.852 18.812 1 97.88 25 ALA B N 1
ATOM 2371 C CA . ALA B 1 25 ? 0.24 12.297 18.812 1 97.88 25 ALA B CA 1
ATOM 2372 C C . ALA B 1 25 ? 0.666 12.906 20.141 1 97.88 25 ALA B C 1
ATOM 2374 O O . ALA B 1 25 ? 0.401 12.336 21.203 1 97.88 25 ALA B O 1
ATOM 2375 N N . LYS B 1 26 ? 1.38 14.023 20.125 1 98.19 26 LYS B N 1
ATOM 2376 C CA . LYS B 1 26 ? 1.904 14.617 21.344 1 98.19 26 LYS B CA 1
ATOM 2377 C C . LYS B 1 26 ? 2.506 15.992 21.078 1 98.19 26 LYS B C 1
ATOM 2379 O O . LYS B 1 26 ? 2.646 16.406 19.922 1 98.19 26 LYS B O 1
ATOM 2384 N N . LEU B 1 27 ? 2.701 16.672 22.141 1 98.56 27 LEU B N 1
ATOM 2385 C CA . LEU B 1 27 ? 3.461 17.922 22.125 1 98.56 27 LEU B CA 1
ATOM 2386 C C . LEU B 1 27 ? 4.879 17.688 22.641 1 98.56 27 LEU B C 1
ATOM 2388 O O . LEU B 1 27 ? 5.07 17.141 23.734 1 98.56 27 LEU B O 1
ATOM 2392 N N . ILE B 1 28 ? 5.844 17.984 21.828 1 98 28 ILE B N 1
ATOM 2393 C CA . ILE B 1 28 ? 7.25 17.812 22.188 1 98 28 ILE B CA 1
ATOM 2394 C C . ILE B 1 28 ? 7.871 19.172 22.516 1 98 28 ILE B C 1
ATOM 2396 O O . ILE B 1 28 ? 7.605 20.172 21.844 1 98 28 ILE B O 1
ATOM 2400 N N . ASN B 1 29 ? 8.773 19.266 23.547 1 97.75 29 ASN B N 1
ATOM 2401 C CA . ASN B 1 29 ? 9.523 20.422 24.031 1 97.75 29 ASN B CA 1
ATOM 2402 C C . ASN B 1 29 ? 8.609 21.484 24.641 1 97.75 29 ASN B C 1
ATOM 2404 O O . ASN B 1 29 ? 8.57 22.625 24.172 1 97.75 29 ASN B O 1
ATOM 2408 N N . HIS B 1 30 ? 8.023 21.141 25.688 1 97.19 30 HIS B N 1
ATOM 2409 C CA . HIS B 1 30 ? 7.09 21.984 26.438 1 97.19 30 HIS B CA 1
ATOM 2410 C C . HIS B 1 30 ? 7.781 23.234 26.969 1 97.19 30 HIS B C 1
ATOM 2412 O O . HIS B 1 30 ? 7.152 24.281 27.125 1 97.19 30 HIS B O 1
ATOM 2418 N N . LYS B 1 31 ? 9.031 23.156 27.219 1 96.44 31 LYS B N 1
ATOM 2419 C CA . LYS B 1 31 ? 9.766 24.266 27.812 1 96.44 31 LYS B CA 1
ATOM 2420 C C . LYS B 1 31 ? 9.828 25.453 26.875 1 96.44 31 LYS B C 1
ATOM 2422 O O . LYS B 1 31 ? 9.891 26.609 27.312 1 96.44 31 LYS B O 1
ATOM 2427 N N . ASN B 1 32 ? 9.758 25.156 25.672 1 97.25 32 ASN B N 1
ATOM 2428 C CA . ASN B 1 32 ? 9.883 26.203 24.656 1 97.25 32 ASN B CA 1
ATOM 2429 C C . ASN B 1 32 ? 8.578 26.984 24.5 1 97.25 32 ASN B C 1
ATOM 2431 O O . ASN B 1 32 ? 8.555 28.031 23.859 1 97.25 32 ASN B O 1
ATOM 2435 N N . LEU B 1 33 ? 7.523 26.625 25.156 1 98.19 33 LEU B N 1
ATOM 2436 C CA . LEU B 1 33 ? 6.188 27.156 24.922 1 98.19 33 LEU B CA 1
ATOM 2437 C C . LEU B 1 33 ? 6.062 28.578 25.453 1 98.19 33 LEU B C 1
ATOM 2439 O O . LEU B 1 33 ? 5.16 29.328 25.062 1 98.19 33 LEU B O 1
ATOM 2443 N N . THR B 1 34 ? 6.926 28.969 26.312 1 97.69 34 THR B N 1
ATOM 2444 C CA . THR B 1 34 ? 6.863 30.297 26.906 1 97.69 34 THR B CA 1
ATOM 2445 C C . THR B 1 34 ? 7.562 31.328 26.016 1 97.69 34 THR B C 1
ATOM 2447 O O . THR B 1 34 ? 7.422 32.531 26.219 1 97.69 34 THR B O 1
ATOM 2450 N N . ASN B 1 35 ? 8.266 30.875 25.047 1 97.88 35 ASN B N 1
ATOM 2451 C CA . ASN B 1 35 ? 8.961 31.781 24.125 1 97.88 35 ASN B CA 1
ATOM 2452 C C . ASN B 1 35 ? 7.996 32.469 23.156 1 97.88 35 ASN B C 1
ATOM 2454 O O . ASN B 1 35 ? 6.879 31.969 22.953 1 97.88 35 ASN B O 1
ATOM 2458 N N . GLN B 1 36 ? 8.492 33.562 22.594 1 97.94 36 GLN B N 1
ATOM 2459 C CA . GLN B 1 36 ? 7.738 34.281 21.547 1 97.94 36 GLN B CA 1
ATOM 2460 C C . GLN B 1 36 ? 7.746 33.469 20.234 1 97.94 36 GLN B C 1
ATOM 2462 O O . GLN B 1 36 ? 8.773 32.906 19.859 1 97.94 36 GLN B O 1
ATOM 2467 N N . LEU B 1 37 ? 6.59 33.469 19.641 1 98.31 37 LEU B N 1
ATOM 2468 C CA . LEU B 1 37 ? 6.508 32.812 18.344 1 98.31 37 LEU B CA 1
ATOM 2469 C C . LEU B 1 37 ? 7.293 33.594 17.297 1 98.31 37 LEU B C 1
ATOM 2471 O O . LEU B 1 37 ? 7.109 34.781 17.141 1 98.31 37 LEU B O 1
ATOM 2475 N N . THR B 1 38 ? 8.188 32.906 16.609 1 97.81 38 THR B N 1
ATOM 2476 C CA . THR B 1 38 ? 8.805 33.5 15.422 1 97.81 38 THR B CA 1
ATOM 2477 C C . THR B 1 38 ? 8.016 33.156 14.164 1 97.81 38 THR B C 1
ATOM 247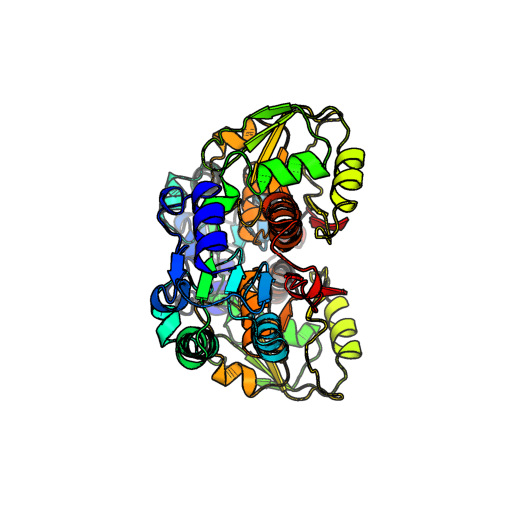9 O O . THR B 1 38 ? 7.41 34.031 13.539 1 97.81 38 THR B O 1
ATOM 2482 N N . LYS B 1 39 ? 7.934 31.812 13.867 1 98.31 39 LYS B N 1
ATOM 2483 C CA . LYS B 1 39 ? 7.113 31.297 12.781 1 98.31 39 LYS B CA 1
ATOM 2484 C C . LYS B 1 39 ? 6.531 29.938 13.133 1 98.31 39 LYS B C 1
ATOM 2486 O O . LYS B 1 39 ? 7.117 29.188 13.922 1 98.31 39 LYS B O 1
ATOM 2491 N N . VAL B 1 40 ? 5.379 29.672 12.555 1 98.88 40 VAL B N 1
ATOM 2492 C CA . VAL B 1 40 ? 4.738 28.359 12.703 1 98.88 40 VAL B CA 1
ATOM 2493 C C . VAL B 1 40 ? 4.672 27.672 11.344 1 98.88 40 VAL B C 1
ATOM 2495 O O . VAL B 1 40 ? 4.234 28.266 10.352 1 98.88 40 VAL B O 1
ATOM 2498 N N . LEU B 1 41 ? 5.211 26.453 11.297 1 98.81 41 LEU B N 1
ATOM 2499 C CA . LEU B 1 41 ? 5.125 25.594 10.109 1 98.81 41 LEU B CA 1
ATOM 2500 C C . LEU B 1 41 ? 4.027 24.547 10.273 1 98.81 41 LEU B C 1
ATOM 2502 O O . LEU B 1 41 ? 4.035 23.781 11.242 1 98.81 41 LEU B O 1
ATOM 2506 N N . VAL B 1 42 ? 3.045 24.531 9.352 1 98.88 42 VAL B N 1
ATOM 2507 C CA . VAL B 1 42 ? 2 23.516 9.32 1 98.88 42 VAL B CA 1
ATOM 2508 C C . VAL B 1 42 ? 2.264 22.547 8.164 1 98.88 42 VAL B C 1
ATOM 2510 O O . VAL B 1 42 ? 2.424 22.969 7.02 1 98.88 42 VAL B O 1
ATOM 2513 N N . CYS B 1 43 ? 2.365 21.25 8.469 1 98.44 43 CYS B N 1
ATOM 2514 C CA . CYS B 1 43 ? 2.66 20.281 7.426 1 98.44 43 CYS B CA 1
ATOM 2515 C C . CYS B 1 43 ? 1.928 18.969 7.676 1 98.44 43 CYS B C 1
ATOM 2517 O O . CYS B 1 43 ? 1.421 18.734 8.773 1 98.44 43 CYS B O 1
ATOM 2519 N N . ALA B 1 44 ? 1.764 18.125 6.645 1 98.06 44 ALA B N 1
ATOM 2520 C CA . ALA B 1 44 ? 1.181 16.797 6.805 1 98.06 44 ALA B CA 1
ATOM 2521 C C . ALA B 1 44 ? 2.189 15.828 7.41 1 98.06 44 ALA B C 1
ATOM 2523 O O . ALA B 1 44 ? 1.876 15.109 8.367 1 98.06 44 ALA B O 1
ATOM 2524 N N . ASP B 1 45 ? 3.371 15.867 6.859 1 97.56 45 ASP B N 1
ATOM 2525 C CA . ASP B 1 45 ? 4.492 15.07 7.336 1 97.56 45 ASP B CA 1
ATOM 2526 C C . ASP B 1 45 ? 5.707 15.945 7.637 1 97.56 45 ASP B C 1
ATOM 2528 O O . ASP B 1 45 ? 6.059 16.828 6.844 1 97.56 45 ASP B O 1
ATOM 2532 N N . TYR B 1 46 ? 6.238 15.742 8.82 1 97.56 46 TYR B N 1
ATOM 2533 C CA . TYR B 1 46 ? 7.512 16.391 9.094 1 97.56 46 TYR B CA 1
ATOM 2534 C C . TYR B 1 46 ? 8.672 15.578 8.531 1 97.56 46 TYR B C 1
ATOM 2536 O O . TYR B 1 46 ? 9.492 15.047 9.289 1 97.56 46 TYR B O 1
ATOM 2544 N N . ASP B 1 47 ? 8.727 15.562 7.215 1 96.06 47 ASP B N 1
ATOM 2545 C CA . ASP B 1 47 ? 9.75 14.844 6.461 1 96.06 47 ASP B CA 1
ATOM 2546 C C . ASP B 1 47 ? 10.984 15.711 6.258 1 96.06 47 ASP B C 1
ATOM 2548 O O . ASP B 1 47 ? 11.086 16.812 6.812 1 96.06 47 ASP B O 1
ATOM 2552 N N . ARG B 1 48 ? 11.938 15.234 5.504 1 95.69 48 ARG B N 1
ATOM 2553 C CA . ARG B 1 48 ? 13.195 15.93 5.281 1 95.69 48 ARG B CA 1
ATOM 2554 C C . ARG B 1 48 ? 12.961 17.312 4.691 1 95.69 48 ARG B C 1
ATOM 2556 O O . ARG B 1 48 ? 13.625 18.281 5.066 1 95.69 48 ARG B O 1
ATOM 2563 N N . PHE B 1 49 ? 12.039 17.469 3.775 1 95.62 49 PHE B N 1
ATOM 2564 C CA . PHE B 1 49 ? 11.727 18.75 3.158 1 95.62 49 PHE B CA 1
ATOM 2565 C C . PHE B 1 49 ? 11.242 19.75 4.203 1 95.62 49 PHE B C 1
ATOM 2567 O O . PHE B 1 49 ? 11.766 20.859 4.293 1 95.62 49 PHE B O 1
ATOM 2574 N N . ASN B 1 50 ? 10.281 19.328 4.957 1 97.69 50 ASN B N 1
ATOM 2575 C CA . ASN B 1 50 ? 9.719 20.234 5.957 1 97.69 50 ASN B CA 1
ATOM 2576 C C . ASN B 1 50 ? 10.703 20.5 7.094 1 97.69 50 ASN B C 1
ATOM 2578 O O . ASN B 1 50 ? 10.695 21.578 7.684 1 97.69 50 ASN B O 1
ATOM 2582 N N . PHE B 1 51 ? 11.531 19.516 7.355 1 97.69 51 PHE B N 1
ATOM 2583 C CA . PHE B 1 51 ? 12.617 19.719 8.305 1 97.69 51 PHE B CA 1
ATOM 2584 C C . PHE B 1 51 ? 13.516 20.859 7.852 1 97.69 51 PHE B C 1
ATOM 2586 O O . PHE B 1 51 ? 13.82 21.766 8.633 1 97.69 51 PHE B O 1
ATOM 2593 N N . GLU B 1 52 ? 13.906 20.828 6.613 1 96.69 52 GLU B N 1
ATOM 2594 C CA . GLU B 1 52 ? 14.75 21.875 6.059 1 96.69 52 GLU B CA 1
ATOM 2595 C C . GLU B 1 52 ? 13.992 23.203 5.969 1 96.69 52 GLU B C 1
ATOM 2597 O O . GLU B 1 52 ? 14.578 24.266 6.164 1 96.69 52 GLU B O 1
ATOM 2602 N N . LEU B 1 53 ? 12.773 23.125 5.688 1 97 53 LEU B N 1
ATOM 2603 C CA . LEU B 1 53 ? 11.938 24.312 5.609 1 97 53 LEU B CA 1
ATOM 2604 C C . LEU B 1 53 ? 11.859 25.016 6.965 1 97 53 LEU B C 1
ATOM 2606 O O . LEU B 1 53 ? 11.922 26.234 7.043 1 97 53 LEU B O 1
ATOM 2610 N N . ALA B 1 54 ? 11.664 24.234 8.008 1 97.75 54 ALA B N 1
ATOM 2611 C CA . ALA B 1 54 ? 11.633 24.781 9.359 1 97.75 54 ALA B CA 1
ATOM 2612 C C . ALA B 1 54 ? 12.922 25.516 9.688 1 97.75 54 ALA B C 1
ATOM 2614 O O . ALA B 1 54 ? 12.898 26.609 10.266 1 97.75 54 ALA B O 1
ATOM 2615 N N . LYS B 1 55 ? 14 24.953 9.305 1 97.06 55 LYS B N 1
ATOM 2616 C CA . LYS B 1 55 ? 15.305 25.562 9.539 1 97.06 55 LYS B CA 1
ATOM 2617 C C . LYS B 1 55 ? 15.453 26.875 8.742 1 97.06 55 LYS B C 1
ATOM 2619 O O . LYS B 1 55 ? 15.852 27.891 9.297 1 97.06 55 LYS B O 1
ATOM 2624 N N . LYS B 1 56 ? 15.133 26.75 7.496 1 96.75 56 LYS B N 1
ATOM 2625 C CA . LYS B 1 56 ? 15.266 27.875 6.586 1 96.75 56 LYS B CA 1
ATOM 2626 C C . LYS B 1 56 ? 14.5 29.094 7.098 1 96.75 56 LYS B C 1
ATOM 2628 O O . LYS B 1 56 ? 14.977 30.219 6.992 1 96.75 56 LYS B O 1
ATOM 2633 N N . HIS B 1 57 ? 13.367 28.859 7.676 1 97 57 HIS B N 1
ATOM 2634 C CA . HIS B 1 57 ? 12.5 29.953 8.086 1 97 57 HIS B CA 1
ATOM 2635 C C . HIS B 1 57 ? 12.617 30.219 9.578 1 97 57 HIS B C 1
ATOM 2637 O O . HIS B 1 57 ? 11.906 31.078 10.117 1 97 57 HIS B O 1
ATOM 2643 N N . ASN B 1 58 ? 13.414 29.453 10.242 1 96.81 58 ASN B N 1
ATOM 2644 C CA . ASN B 1 58 ? 13.586 29.562 11.688 1 96.81 58 ASN B CA 1
ATOM 2645 C C . ASN B 1 58 ? 12.258 29.422 12.422 1 96.81 58 ASN B C 1
ATOM 2647 O O . ASN B 1 58 ? 11.93 30.25 13.281 1 96.81 58 ASN B O 1
ATOM 2651 N N . ALA B 1 59 ? 11.484 28.516 11.961 1 98.5 59 ALA B N 1
ATOM 2652 C CA . ALA B 1 59 ? 10.219 28.219 12.633 1 98.5 59 ALA B CA 1
ATOM 2653 C C . ALA B 1 59 ? 10.461 27.609 14.016 1 98.5 59 ALA B C 1
ATOM 2655 O O . ALA B 1 59 ? 11.227 26.656 14.148 1 98.5 59 ALA B O 1
ATOM 2656 N N . ASN B 1 60 ? 9.766 28.172 15.008 1 98.69 60 ASN B N 1
ATOM 2657 C CA . ASN B 1 60 ? 9.992 27.625 16.344 1 98.69 60 ASN B CA 1
ATOM 2658 C C . ASN B 1 60 ? 8.758 26.891 16.859 1 98.69 60 ASN B C 1
ATOM 2660 O O . ASN B 1 60 ? 8.742 26.422 18 1 98.69 60 ASN B O 1
ATOM 2664 N N . LEU B 1 61 ? 7.719 26.734 16.031 1 98.94 61 LEU B N 1
ATOM 2665 C CA . LEU B 1 61 ? 6.594 25.828 16.234 1 98.94 61 LEU B CA 1
ATOM 2666 C C . LEU B 1 61 ? 6.273 25.062 14.961 1 98.94 61 LEU B C 1
ATOM 2668 O O . LEU B 1 61 ? 6.109 25.656 13.891 1 98.94 61 LEU B O 1
ATOM 2672 N N . ILE B 1 62 ? 6.27 23.75 15.031 1 98.88 62 ILE B N 1
ATOM 2673 C CA . ILE B 1 62 ? 5.832 22.875 13.945 1 98.88 62 ILE B CA 1
ATOM 2674 C C . ILE B 1 62 ? 4.547 22.156 14.344 1 98.88 62 ILE B C 1
ATOM 2676 O O . ILE B 1 62 ? 4.469 21.562 15.43 1 98.88 62 ILE B O 1
ATOM 2680 N N . ILE B 1 63 ? 3.531 22.266 13.562 1 98.94 63 ILE B N 1
ATOM 2681 C CA . ILE B 1 63 ? 2.295 21.5 13.719 1 98.94 63 ILE B CA 1
ATOM 2682 C C . ILE B 1 63 ? 2.131 20.531 12.562 1 98.94 63 ILE B C 1
ATOM 2684 O O . ILE B 1 63 ? 2.016 20.938 11.406 1 98.94 63 ILE B O 1
ATOM 2688 N N . SER B 1 64 ? 2.154 19.266 12.82 1 98.75 64 SER B N 1
ATOM 2689 C CA . SER B 1 64 ? 2.084 18.25 11.773 1 98.75 64 SER B CA 1
ATOM 2690 C C . SER B 1 64 ? 0.878 17.328 11.969 1 98.75 64 SER B C 1
ATOM 2692 O O . SER B 1 64 ? 0.366 17.203 13.086 1 98.75 64 SER B O 1
ATOM 2694 N N . HIS B 1 65 ? 0.437 16.781 10.875 1 98.69 65 HIS B N 1
ATOM 2695 C CA . HIS B 1 65 ? -0.618 15.781 10.945 1 98.69 65 HIS B CA 1
ATOM 2696 C C . HIS B 1 65 ? -0.075 14.453 11.453 1 98.69 65 HIS B C 1
ATOM 2698 O O . HIS B 1 65 ? -0.486 13.977 12.516 1 98.69 65 HIS B O 1
ATOM 2704 N N . HIS B 1 66 ? 0.899 13.922 10.711 1 98.25 66 HIS B N 1
ATOM 2705 C CA . HIS B 1 66 ? 1.444 12.609 11.047 1 98.25 66 HIS B CA 1
ATOM 2706 C C . HIS B 1 66 ? 2.578 12.719 12.055 1 98.25 66 HIS B C 1
ATOM 2708 O O . HIS B 1 66 ? 3.412 13.625 11.961 1 98.25 66 HIS B O 1
ATOM 2714 N N . PRO B 1 67 ? 2.594 11.789 12.992 1 98 67 PRO B N 1
ATOM 2715 C CA . PRO B 1 67 ? 3.785 11.703 13.836 1 98 67 PRO B CA 1
ATOM 2716 C C . PRO B 1 67 ? 5.031 11.281 13.062 1 98 67 PRO B C 1
ATOM 2718 O O . PRO B 1 67 ? 4.922 10.641 12.016 1 98 67 PRO B O 1
ATOM 2721 N N . MET B 1 68 ? 6.148 11.617 13.617 1 95.62 68 MET B N 1
ATOM 2722 C CA . MET B 1 68 ? 7.398 11.195 12.984 1 95.62 68 MET B CA 1
ATOM 2723 C C . MET B 1 68 ? 7.578 9.688 13.094 1 95.62 68 MET B C 1
ATOM 2725 O O . MET B 1 68 ? 8.305 9.086 12.312 1 95.62 68 MET B O 1
ATOM 2729 N N . PHE B 1 69 ? 7 9.172 14.172 1 94.06 69 PHE B N 1
ATOM 2730 C CA . PHE B 1 69 ? 7.035 7.73 14.398 1 94.06 69 PHE B CA 1
ATOM 2731 C C . PHE B 1 69 ? 5.895 7.297 15.312 1 94.06 69 PHE B C 1
ATOM 2733 O O . PHE B 1 69 ? 5.418 8.078 16.141 1 94.06 69 PHE B O 1
ATOM 2740 N N . ILE B 1 70 ? 5.434 6.121 15.07 1 94.5 70 ILE B N 1
ATOM 2741 C CA . ILE B 1 70 ? 4.465 5.5 15.969 1 94.5 70 ILE B CA 1
ATOM 2742 C C . ILE B 1 70 ? 5.168 4.469 16.844 1 94.5 70 ILE B C 1
ATOM 2744 O O . ILE B 1 70 ? 4.953 4.426 18.062 1 94.5 70 ILE B O 1
ATOM 2748 N N . ASN B 1 71 ? 6.047 3.732 16.203 1 92.19 71 ASN B N 1
ATOM 2749 C CA . ASN B 1 71 ? 6.875 2.777 16.938 1 92.19 71 ASN B CA 1
ATOM 2750 C C . ASN B 1 71 ? 8.039 3.469 17.641 1 92.19 71 ASN B C 1
ATOM 2752 O O . ASN B 1 71 ? 8.93 4.016 17 1 92.19 71 ASN B O 1
ATOM 2756 N N . HIS B 1 72 ? 8.109 3.357 18.938 1 92.88 72 HIS B N 1
ATOM 2757 C CA . HIS B 1 72 ? 9.109 4.055 19.734 1 92.88 72 HIS B CA 1
ATOM 2758 C C . HIS B 1 72 ? 10.523 3.6 19.375 1 92.88 72 HIS B C 1
ATOM 2760 O O . HIS B 1 72 ? 11.484 4.348 19.562 1 92.88 72 HIS B O 1
ATOM 2766 N N . GLN B 1 73 ? 10.633 2.424 18.828 1 92 73 GLN B N 1
ATOM 2767 C CA . GLN B 1 73 ? 11.938 1.908 18.438 1 92 73 GLN B CA 1
ATOM 2768 C C . GLN B 1 73 ? 12.531 2.717 17.281 1 92 73 GLN B C 1
ATOM 2770 O O . GLN B 1 73 ? 13.75 2.727 17.094 1 92 73 GLN B O 1
ATOM 2775 N N . ASP B 1 74 ? 11.672 3.4 16.641 1 91.94 74 ASP B N 1
ATOM 2776 C CA . ASP B 1 74 ? 12.125 4.148 15.469 1 91.94 74 ASP B CA 1
ATOM 2777 C C . ASP B 1 74 ? 13.008 5.328 15.883 1 91.94 74 ASP B C 1
ATOM 2779 O O . ASP B 1 74 ? 13.898 5.734 15.141 1 91.94 74 ASP B O 1
ATOM 2783 N N . LEU B 1 75 ? 12.797 5.902 17.031 1 93.44 75 LEU B N 1
ATOM 2784 C CA . LEU B 1 75 ? 13.609 7.008 17.531 1 93.44 75 LEU B CA 1
ATOM 2785 C C . LEU B 1 75 ? 15.07 6.586 17.656 1 93.44 75 LEU B C 1
ATOM 2787 O O . LEU B 1 75 ? 15.977 7.402 17.484 1 93.44 75 LEU B O 1
ATOM 2791 N N . LYS B 1 76 ? 15.297 5.32 17.922 1 91.62 76 LYS B N 1
ATOM 2792 C CA . LYS B 1 76 ? 16.641 4.797 18.078 1 91.62 76 LYS B CA 1
ATOM 2793 C C . LYS B 1 76 ? 17.188 4.262 16.766 1 91.62 76 LYS B C 1
ATOM 2795 O O . LYS B 1 76 ? 18.375 4.414 16.469 1 91.62 76 LYS B O 1
ATOM 2800 N N . SER B 1 77 ? 16.266 3.76 15.938 1 90.94 77 SER B N 1
ATOM 2801 C CA . SER B 1 77 ? 16.734 2.975 14.805 1 90.94 77 SER B CA 1
ATOM 2802 C C . SER B 1 77 ? 16.734 3.801 13.523 1 90.94 77 SER B C 1
ATOM 2804 O O . SER B 1 77 ? 17.391 3.438 12.539 1 90.94 77 SER B O 1
ATOM 2806 N N . ASP B 1 78 ? 16.016 4.848 13.508 1 93.44 78 ASP B N 1
ATOM 2807 C CA . ASP B 1 78 ? 15.945 5.691 12.32 1 93.44 78 ASP B CA 1
ATOM 2808 C C . ASP B 1 78 ? 16.75 6.977 12.516 1 93.44 78 ASP B C 1
ATOM 2810 O O . ASP B 1 78 ? 16.359 7.852 13.289 1 93.44 78 ASP B O 1
ATOM 2814 N N . ALA B 1 79 ? 17.781 7.125 11.719 1 93.19 79 ALA B N 1
ATOM 2815 C CA . ALA B 1 79 ? 18.734 8.211 11.914 1 93.19 79 ALA B CA 1
ATOM 2816 C C . ALA B 1 79 ? 18.094 9.562 11.641 1 93.19 79 ALA B C 1
ATOM 2818 O O . ALA B 1 79 ? 18.406 10.555 12.305 1 93.19 79 ALA B O 1
ATOM 2819 N N . PHE B 1 80 ? 17.234 9.648 10.672 1 95.69 80 PHE B N 1
ATOM 2820 C CA . PHE B 1 80 ? 16.594 10.922 10.375 1 95.69 80 PHE B CA 1
ATOM 2821 C C . PHE B 1 80 ? 15.648 11.32 11.508 1 95.69 80 PHE B C 1
ATOM 2823 O O . PHE B 1 80 ? 15.648 12.477 11.945 1 95.69 80 PHE B O 1
ATOM 2830 N N . ILE B 1 81 ? 14.844 10.375 11.977 1 96 81 ILE B N 1
ATOM 2831 C CA . ILE B 1 81 ? 13.906 10.648 13.055 1 96 81 ILE B CA 1
ATOM 2832 C C . ILE B 1 81 ? 14.664 11.117 14.297 1 96 81 ILE B C 1
ATOM 2834 O O . ILE B 1 81 ? 14.281 12.102 14.93 1 96 81 ILE B O 1
ATOM 2838 N N . ALA B 1 82 ? 15.719 10.445 14.586 1 96.56 82 ALA B N 1
ATOM 2839 C CA . ALA B 1 82 ? 16.547 10.812 15.734 1 96.56 82 ALA B CA 1
ATOM 2840 C C . ALA B 1 82 ? 17.078 12.242 15.586 1 96.56 82 ALA B C 1
ATOM 2842 O O . ALA B 1 82 ? 17.016 13.031 16.531 1 96.56 82 ALA B O 1
ATOM 2843 N N . LYS B 1 83 ? 17.594 12.531 14.445 1 97.25 83 LYS B N 1
ATOM 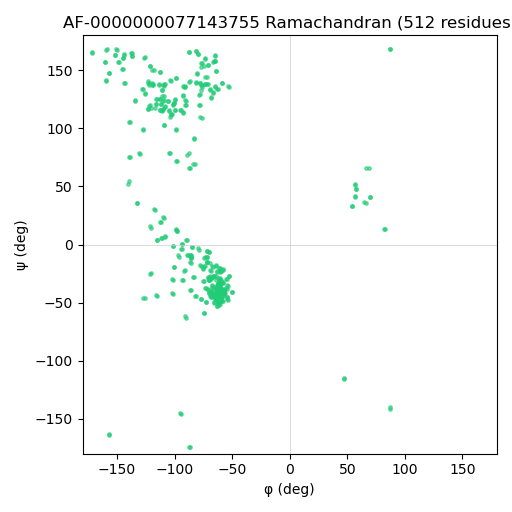2844 C CA . LYS B 1 83 ? 18.141 13.852 14.172 1 97.25 83 LYS B CA 1
ATOM 2845 C C . LYS B 1 83 ? 17.078 14.938 14.305 1 97.25 83 LYS B C 1
ATOM 2847 O O . LYS B 1 83 ? 17.297 15.961 14.945 1 97.25 83 LYS B O 1
ATOM 2852 N N . ALA B 1 84 ? 15.969 14.688 13.672 1 97.5 84 ALA B N 1
ATOM 2853 C CA . ALA B 1 84 ? 14.875 15.656 13.719 1 97.5 84 ALA B CA 1
ATOM 2854 C C . ALA B 1 84 ? 14.391 15.875 15.148 1 97.5 84 ALA B C 1
ATOM 2856 O O . ALA B 1 84 ? 14.102 17 15.547 1 97.5 84 ALA B O 1
ATOM 2857 N N . TYR B 1 85 ? 14.273 14.812 15.859 1 97.38 85 TYR B N 1
ATOM 2858 C CA . TYR B 1 85 ? 13.828 14.875 17.25 1 97.38 85 TYR B CA 1
ATOM 2859 C C . TYR B 1 85 ? 14.789 15.711 18.094 1 97.38 85 TYR B C 1
ATOM 2861 O O . TYR B 1 85 ? 14.359 16.578 18.859 1 97.38 85 TYR B O 1
ATOM 2869 N N . GLN B 1 86 ? 16.031 15.508 17.969 1 97.38 86 GLN B N 1
ATOM 2870 C CA . GLN B 1 86 ? 17.062 16.25 18.688 1 97.38 86 GLN B CA 1
ATOM 2871 C C . GLN B 1 86 ? 17.031 17.734 18.312 1 97.38 86 GLN B C 1
ATOM 2873 O O . GLN B 1 86 ? 17.281 18.594 19.156 1 97.38 86 GLN B O 1
ATOM 2878 N N . ASP B 1 87 ? 16.797 17.938 17.109 1 97.69 87 ASP B N 1
ATOM 2879 C CA . ASP B 1 87 ? 16.781 19.297 16.578 1 97.69 87 ASP B CA 1
ATOM 2880 C C . ASP B 1 87 ? 15.758 20.156 17.297 1 97.69 87 ASP B C 1
ATOM 2882 O O . ASP B 1 87 ? 15.961 21.359 17.469 1 97.69 87 ASP B O 1
ATOM 2886 N N . PHE B 1 88 ? 14.609 19.609 17.781 1 97.69 88 PHE B N 1
ATOM 2887 C CA . PHE B 1 88 ? 13.594 20.375 18.5 1 97.69 88 PHE B CA 1
ATOM 2888 C C . PHE B 1 88 ? 14.188 21.047 19.719 1 97.69 88 PHE B C 1
ATOM 2890 O O . PHE B 1 88 ? 13.906 22.219 20 1 97.69 88 PHE B O 1
ATOM 2897 N N . TYR B 1 89 ? 15.023 20.391 20.359 1 97.19 89 TYR B N 1
ATOM 2898 C CA . TYR B 1 89 ? 15.594 20.906 21.609 1 97.19 89 TYR B CA 1
ATOM 2899 C C . TYR B 1 89 ? 16.797 21.797 21.328 1 97.19 89 TYR B C 1
ATOM 2901 O O . TYR B 1 89 ? 16.953 22.844 21.938 1 97.19 89 TYR B O 1
ATOM 2909 N N . GLN B 1 90 ? 17.562 21.391 20.391 1 97 90 GLN B N 1
ATOM 2910 C CA . GLN B 1 90 ? 18.797 22.109 20.062 1 97 90 GLN B CA 1
ATOM 2911 C C . GLN B 1 90 ? 18.484 23.484 19.5 1 97 90 GLN B C 1
ATOM 2913 O O . GLN B 1 90 ? 19.281 24.422 19.672 1 97 90 GLN B O 1
ATOM 2918 N N . ASN B 1 91 ? 17.359 23.641 18.875 1 96.69 91 ASN B N 1
ATOM 2919 C CA . ASN B 1 91 ? 17.062 24.891 18.188 1 96.69 91 ASN B CA 1
ATOM 2920 C C . ASN B 1 91 ? 15.797 25.547 18.75 1 96.69 91 ASN B C 1
ATOM 2922 O O . ASN B 1 91 ? 15.18 26.375 18.094 1 96.69 91 ASN B O 1
ATOM 2926 N N . ASN B 1 92 ? 15.359 25.094 19.891 1 97 92 ASN B N 1
ATOM 2927 C CA . ASN B 1 92 ? 14.234 25.656 20.625 1 97 92 ASN B CA 1
ATOM 2928 C C . ASN B 1 92 ? 12.969 25.672 19.781 1 97 92 ASN B C 1
ATOM 2930 O O . ASN B 1 92 ? 12.336 26.719 19.625 1 97 92 ASN B O 1
ATOM 2934 N N . ARG B 1 93 ? 12.672 24.516 19.234 1 98.12 93 ARG B N 1
ATOM 2935 C CA . ARG B 1 93 ? 11.445 24.312 18.484 1 98.12 93 ARG B CA 1
ATOM 2936 C C . ARG B 1 93 ? 10.477 23.406 19.234 1 98.12 93 ARG B C 1
ATOM 2938 O O . ARG B 1 93 ? 10.891 22.438 19.859 1 98.12 93 ARG B O 1
ATOM 2945 N N . SER B 1 94 ? 9.25 23.781 19.219 1 98.75 94 SER B N 1
ATOM 2946 C CA . SER B 1 94 ? 8.203 22.891 19.703 1 98.75 94 SER B CA 1
ATOM 2947 C C . SER B 1 94 ? 7.508 22.172 18.547 1 98.75 94 SER B C 1
ATOM 2949 O O . SER B 1 94 ? 7.387 22.734 17.453 1 98.75 94 SER B O 1
ATOM 2951 N N . PHE B 1 95 ? 7.152 20.938 18.766 1 98.81 95 PHE B N 1
ATOM 2952 C CA . PHE B 1 95 ? 6.492 20.109 17.766 1 98.81 95 PHE B CA 1
ATOM 2953 C C . PHE B 1 95 ? 5.164 19.578 18.297 1 98.81 95 PHE B C 1
ATOM 2955 O O . PHE B 1 95 ? 5.133 18.875 19.312 1 98.81 95 PHE B O 1
ATOM 2962 N N . LEU B 1 96 ? 4.07 20 17.641 1 98.94 96 LEU B N 1
ATOM 2963 C CA . LEU B 1 96 ? 2.734 19.5 17.969 1 98.94 96 LEU B CA 1
ATOM 2964 C C . LEU B 1 96 ? 2.188 18.625 16.844 1 98.94 96 LEU B C 1
ATOM 2966 O O . LEU B 1 96 ? 1.98 19.094 15.727 1 98.94 96 LEU B O 1
ATOM 2970 N N . VAL B 1 97 ? 1.991 17.375 17.156 1 98.81 97 VAL B N 1
ATOM 2971 C CA . VAL B 1 97 ? 1.448 16.422 16.188 1 98.81 97 VAL B CA 1
ATOM 2972 C C . VAL B 1 97 ? 0.064 15.961 16.625 1 98.81 97 VAL B C 1
ATOM 2974 O O . VAL B 1 97 ? -0.14 15.633 17.797 1 98.81 97 VAL B O 1
ATOM 2977 N N . LEU B 1 98 ? -0.905 15.859 15.711 1 98.81 98 LEU B N 1
ATOM 2978 C CA . LEU B 1 98 ? -2.297 15.656 16.094 1 98.81 98 LEU B CA 1
ATOM 2979 C C . LEU B 1 98 ? -2.807 14.312 15.602 1 98.81 98 LEU B C 1
ATOM 2981 O O . LEU B 1 98 ? -3.541 13.617 16.312 1 98.81 98 LEU B O 1
ATOM 2985 N N . HIS B 1 99 ? -2.533 13.898 14.359 1 98.44 99 HIS B N 1
ATOM 2986 C CA . HIS B 1 99 ? -2.852 12.617 13.742 1 98.44 99 HIS B CA 1
ATOM 2987 C C . HIS B 1 99 ? -4.305 12.227 13.992 1 98.44 99 HIS B C 1
ATOM 2989 O O . HIS B 1 99 ? -5.223 12.938 13.586 1 98.44 99 HIS B O 1
ATOM 2995 N N . THR B 1 100 ? -4.57 11.148 14.719 1 97.94 100 THR B N 1
ATOM 2996 C CA . THR B 1 100 ? -5.926 10.633 14.836 1 97.94 100 THR B CA 1
ATOM 2997 C C . THR B 1 100 ? -6.758 11.5 15.773 1 97.94 100 THR B C 1
ATOM 2999 O O . THR B 1 100 ? -7.992 11.461 15.734 1 97.94 100 THR B O 1
ATOM 3002 N N . ALA B 1 101 ? -6.133 12.32 16.688 1 98.19 101 ALA B N 1
ATOM 3003 C CA . ALA B 1 101 ? -6.867 13.273 17.516 1 98.19 101 ALA B CA 1
ATOM 3004 C C . ALA B 1 101 ? -7.574 14.32 16.672 1 98.19 101 ALA B C 1
ATOM 3006 O O . ALA B 1 101 ? -8.656 14.797 17.016 1 98.19 101 ALA B O 1
ATOM 3007 N N . TYR B 1 102 ? -6.934 14.633 15.57 1 98.38 102 TYR B N 1
ATOM 3008 C CA . TYR B 1 102 ? -7.508 15.547 14.586 1 98.38 102 TYR B CA 1
ATOM 3009 C C . TYR B 1 102 ? -8.477 14.812 13.664 1 98.38 102 TYR B C 1
ATOM 3011 O O . TYR B 1 102 ? -9.578 15.289 13.406 1 98.38 102 TYR B O 1
ATOM 3019 N N . ASP B 1 103 ? -8.109 13.625 13.188 1 97.69 103 ASP B N 1
ATOM 3020 C CA . ASP B 1 103 ? -8.875 12.891 12.188 1 97.69 103 ASP B CA 1
ATOM 3021 C C . ASP B 1 103 ? -10.297 12.641 12.664 1 97.69 103 ASP B C 1
ATOM 3023 O O . ASP B 1 103 ? -11.25 12.758 11.883 1 97.69 103 ASP B O 1
ATOM 3027 N N . PHE B 1 104 ? -10.414 12.336 13.945 1 95.38 104 PHE B N 1
ATOM 3028 C CA . PHE B 1 104 ? -11.711 11.859 14.406 1 95.38 104 PHE B CA 1
ATOM 3029 C C . PHE B 1 104 ? -12.367 12.875 15.336 1 95.38 104 PHE B C 1
ATOM 3031 O O . PHE B 1 104 ? -13.273 12.539 16.094 1 95.38 104 PHE B O 1
ATOM 3038 N N . SER B 1 105 ? -11.906 14.07 15.258 1 95.38 105 SER B N 1
ATOM 3039 C CA . SER B 1 105 ? -12.594 15.18 15.914 1 95.38 105 SER B CA 1
ATOM 3040 C C . SER B 1 105 ? -13.781 15.672 15.094 1 95.38 105 SER B C 1
ATOM 3042 O O . SER B 1 105 ? -13.727 15.664 13.859 1 95.38 105 SER B O 1
ATOM 3044 N N . PRO B 1 106 ? -14.844 16.125 15.75 1 92.88 106 PRO B N 1
ATOM 3045 C CA . PRO B 1 106 ? -16.031 16.609 15.023 1 92.88 106 PRO B CA 1
ATOM 3046 C C . PRO B 1 106 ? -15.703 17.688 14.008 1 92.88 106 PRO B C 1
ATOM 3048 O O . PRO B 1 106 ? -16.375 17.797 12.977 1 92.88 106 PRO B O 1
ATOM 3051 N N . ASN B 1 107 ? -14.703 18.453 14.258 1 93.62 107 ASN B N 1
ATOM 3052 C CA . ASN B 1 107 ? -14.297 19.516 13.344 1 93.62 107 ASN B CA 1
ATOM 3053 C C . ASN B 1 107 ? -12.969 19.188 12.664 1 93.62 107 ASN B C 1
ATOM 3055 O O . ASN B 1 107 ? -12.242 20.094 12.242 1 93.62 107 ASN B O 1
ATOM 3059 N N . GLY B 1 108 ? -12.68 17.922 12.609 1 97.12 108 GLY B N 1
ATOM 3060 C CA . GLY B 1 108 ? -11.359 17.531 12.148 1 97.12 108 GLY B CA 1
ATOM 3061 C C . GLY B 1 108 ? -11.32 17.188 10.664 1 97.12 108 GLY B C 1
ATOM 3062 O O . GLY B 1 108 ? -11.961 17.859 9.859 1 97.12 108 GLY B O 1
ATOM 3063 N N . ALA B 1 109 ? -10.555 16.266 10.289 1 98.12 109 ALA B N 1
ATOM 3064 C CA . ALA B 1 109 ? -10.188 15.953 8.906 1 98.12 109 ALA B CA 1
ATOM 3065 C C . ALA B 1 109 ? -11.422 15.586 8.086 1 98.12 109 ALA B C 1
ATOM 3067 O O . ALA B 1 109 ? -11.625 16.109 6.984 1 98.12 109 ALA B O 1
ATOM 3068 N N . HIS B 1 110 ? -12.242 14.711 8.602 1 97.94 110 HIS B N 1
ATOM 3069 C CA . HIS B 1 110 ? -13.375 14.211 7.828 1 97.94 110 HIS B CA 1
ATOM 3070 C C . HIS B 1 110 ? -14.438 15.289 7.645 1 97.94 110 HIS B C 1
ATOM 3072 O O . HIS B 1 110 ? -14.992 15.43 6.555 1 97.94 110 HIS B O 1
ATOM 3078 N N . SER B 1 111 ? -14.695 16.047 8.727 1 96.5 111 SER B N 1
ATOM 3079 C CA . SER B 1 111 ? -15.641 17.156 8.602 1 96.5 111 SER B CA 1
ATOM 3080 C C . SER B 1 111 ? -15.172 18.172 7.566 1 96.5 111 SER B C 1
ATOM 3082 O O . SER B 1 111 ? -15.969 18.625 6.742 1 96.5 111 SER B O 1
ATOM 3084 N N . TYR B 1 112 ? -13.906 18.469 7.598 1 97.75 112 TYR B N 1
ATOM 3085 C CA . TYR B 1 112 ? -13.344 19.391 6.621 1 97.75 112 TYR B CA 1
ATOM 3086 C C . TYR B 1 112 ? -13.438 18.812 5.211 1 97.75 112 TYR B C 1
ATOM 3088 O O . TYR B 1 112 ? -13.758 19.531 4.262 1 97.75 112 TYR B O 1
ATOM 3096 N N . PHE B 1 113 ? -13.172 17.562 5.059 1 98.19 113 PHE B N 1
ATOM 3097 C CA . PHE B 1 113 ? -13.25 16.891 3.768 1 98.19 113 PHE B CA 1
ATOM 3098 C C . PHE B 1 113 ? -14.664 16.938 3.209 1 98.19 113 PHE B C 1
ATOM 3100 O O . PHE B 1 113 ? -14.859 17.188 2.018 1 98.19 113 PHE B O 1
ATOM 3107 N N . PHE B 1 114 ? -15.688 16.703 4.039 1 97.5 114 PHE B N 1
ATOM 3108 C CA . PHE B 1 114 ? -17.078 16.766 3.615 1 97.5 114 PHE B CA 1
ATOM 3109 C C . PHE B 1 114 ? -17.422 18.172 3.131 1 97.5 114 PHE B C 1
ATOM 3111 O O . PHE B 1 114 ? -18.188 18.328 2.174 1 97.5 114 PHE B O 1
ATOM 3118 N N . LYS B 1 115 ? -16.844 19.125 3.857 1 96.75 115 LYS B N 1
ATOM 3119 C CA . LYS B 1 115 ? -17.031 20.516 3.418 1 96.75 115 LYS B CA 1
ATOM 3120 C C . LYS B 1 115 ? -16.469 20.719 2.014 1 96.75 115 LYS B C 1
ATOM 3122 O O . LYS B 1 115 ? -17.125 21.312 1.159 1 96.75 115 LYS B O 1
ATOM 3127 N N . LEU B 1 116 ? -15.281 20.25 1.741 1 97.12 116 LEU B N 1
ATOM 3128 C CA . LEU B 1 116 ? -14.641 20.391 0.437 1 97.12 116 LEU B CA 1
ATOM 3129 C C . LEU B 1 116 ? -15.469 19.703 -0.647 1 97.12 116 LEU B C 1
ATOM 3131 O O . LEU B 1 116 ? -15.555 20.203 -1.773 1 97.12 116 LEU B O 1
ATOM 3135 N N . LEU B 1 117 ? -16.094 18.562 -0.292 1 96.44 117 LEU B N 1
ATOM 3136 C CA . LEU B 1 117 ? -16.875 17.781 -1.25 1 96.44 117 LEU B CA 1
ATOM 3137 C C . LEU B 1 117 ? -18.312 18.312 -1.344 1 96.44 117 LEU B C 1
ATOM 3139 O O . LEU B 1 117 ? -19.094 17.844 -2.182 1 96.44 117 LEU B O 1
ATOM 3143 N N . LYS B 1 118 ? -18.688 19.188 -0.452 1 95.19 118 LYS B N 1
ATOM 3144 C CA . LYS B 1 118 ? -20.016 19.781 -0.364 1 95.19 118 LYS B CA 1
ATOM 3145 C C . LYS B 1 118 ? -21.062 18.719 0.007 1 95.19 118 LYS B C 1
ATOM 3147 O O . LYS B 1 118 ? -22.156 18.703 -0.547 1 95.19 118 LYS B O 1
ATOM 3152 N N . ILE B 1 119 ? -20.625 17.828 0.813 1 95.44 119 ILE B N 1
ATOM 3153 C CA . ILE B 1 119 ? -21.547 16.844 1.365 1 95.44 119 ILE B CA 1
ATOM 3154 C C . ILE B 1 119 ? -22.141 17.375 2.672 1 95.44 119 ILE B C 1
ATOM 3156 O O . ILE B 1 119 ? -21.406 17.594 3.643 1 95.44 119 ILE B O 1
ATOM 3160 N N . LYS B 1 120 ? -23.391 17.438 2.738 1 92.62 120 LYS B N 1
ATOM 3161 C CA . LYS B 1 120 ? -24.047 18.062 3.883 1 92.62 120 LYS B CA 1
ATOM 3162 C C . LYS B 1 120 ? -24.594 17.016 4.848 1 92.62 120 LYS B C 1
ATOM 3164 O O . LYS B 1 120 ? -24.703 17.266 6.047 1 92.62 120 LYS B O 1
ATOM 3169 N N . LYS B 1 121 ? -24.953 15.875 4.309 1 96.19 121 LYS B N 1
ATOM 3170 C CA . LYS B 1 121 ? -25.547 14.836 5.141 1 96.19 121 LYS B CA 1
ATOM 3171 C C . LYS B 1 121 ? -24.516 13.781 5.535 1 96.19 121 LYS B C 1
ATOM 3173 O O . LYS B 1 121 ? -24.234 12.875 4.758 1 96.19 121 LYS B O 1
ATOM 3178 N N . PHE B 1 122 ? -23.969 13.898 6.812 1 96.62 122 PHE B N 1
ATOM 3179 C CA . PHE B 1 122 ? -23.047 12.906 7.352 1 96.62 122 PHE B CA 1
ATOM 3180 C C . PHE B 1 122 ? -23.188 12.812 8.867 1 96.62 122 PHE B C 1
ATOM 3182 O O . PHE B 1 122 ? -23.703 13.727 9.508 1 96.62 122 PHE B O 1
ATOM 3189 N N . ASP B 1 123 ? -22.812 11.719 9.414 1 95.44 123 ASP B N 1
ATOM 3190 C CA . ASP B 1 123 ? -22.797 11.516 10.859 1 95.44 123 ASP B CA 1
ATOM 3191 C C . ASP B 1 123 ? -21.453 11.922 11.461 1 95.44 123 ASP B C 1
ATOM 3193 O O . ASP B 1 123 ? -20.406 11.367 11.094 1 95.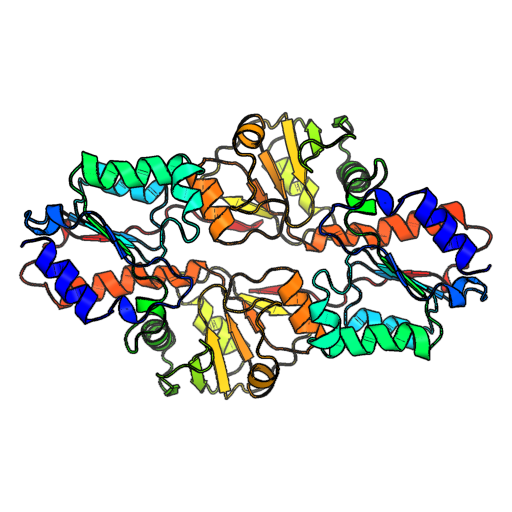44 123 ASP B O 1
ATOM 3197 N N . PRO B 1 124 ? -21.406 12.875 12.367 1 91.94 124 PRO B N 1
ATOM 3198 C CA . PRO B 1 124 ? -20.141 13.328 12.953 1 91.94 124 PRO B CA 1
ATOM 3199 C C . PRO B 1 124 ? -19.531 12.305 13.906 1 91.94 124 PRO B C 1
ATOM 3201 O O . PRO B 1 124 ? -18.391 12.469 14.344 1 91.94 124 PRO B O 1
ATOM 3204 N N . ASN B 1 125 ? -20.266 11.305 14.234 1 92.56 125 ASN B N 1
ATOM 3205 C CA . ASN B 1 125 ? -19.781 10.227 15.086 1 92.56 125 ASN B CA 1
ATOM 3206 C C . ASN B 1 125 ? -19.438 8.977 14.266 1 92.56 125 ASN B C 1
ATOM 3208 O O . ASN B 1 125 ? -20.344 8.281 13.797 1 92.56 125 ASN B O 1
ATOM 3212 N N . PRO B 1 126 ? -18.234 8.68 14.219 1 93.75 126 PRO B N 1
ATOM 3213 C CA . PRO B 1 126 ? -17.875 7.523 13.391 1 93.75 126 PRO B CA 1
ATOM 3214 C C . PRO B 1 126 ? -18.188 6.195 14.07 1 93.75 126 PRO B C 1
ATOM 3216 O O . PRO B 1 126 ? -18.312 6.137 15.297 1 93.75 126 PRO B O 1
ATOM 3219 N N . ILE B 1 127 ? -18.359 5.16 13.242 1 93 127 ILE B N 1
ATOM 3220 C CA . ILE B 1 127 ? -18.469 3.777 13.688 1 93 127 ILE B CA 1
ATOM 3221 C C . ILE B 1 127 ? -17.219 2.998 13.273 1 93 127 ILE B C 1
ATOM 3223 O O . ILE B 1 127 ? -16.922 2.883 12.078 1 93 127 ILE B O 1
ATOM 3227 N N . ASN B 1 128 ? -16.438 2.49 14.211 1 91.25 128 ASN B N 1
ATOM 3228 C CA . ASN B 1 128 ? -15.2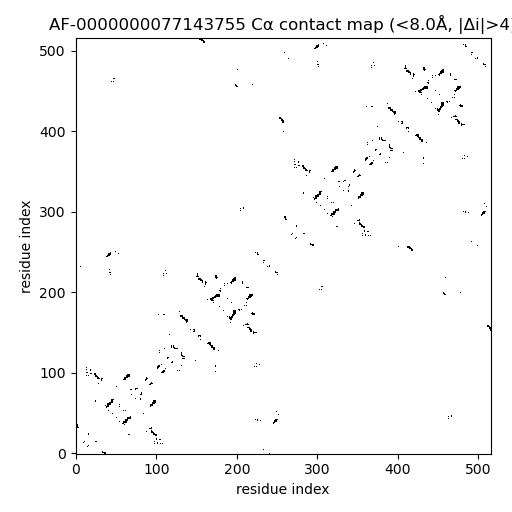11 1.748 13.945 1 91.25 128 ASN B CA 1
ATOM 3229 C C . ASN B 1 128 ? -14.258 2.537 13.055 1 91.25 128 ASN B C 1
ATOM 3231 O O . ASN B 1 128 ? -13.703 1.994 12.102 1 91.25 128 ASN B O 1
ATOM 3235 N N . HIS B 1 129 ? -14.305 3.867 13.25 1 92 129 HIS B N 1
ATOM 3236 C CA . HIS B 1 129 ? -13.391 4.793 12.594 1 92 129 HIS B CA 1
ATOM 3237 C C . HIS B 1 129 ? -13.844 5.117 11.18 1 92 129 HIS B C 1
ATOM 3239 O O . HIS B 1 129 ? -13.062 5.621 10.367 1 92 129 HIS B O 1
ATOM 3245 N N . TYR B 1 130 ? -15.109 4.766 10.836 1 96 130 TYR B N 1
ATOM 3246 C CA . TYR B 1 130 ? -15.703 5.137 9.555 1 96 130 TYR B CA 1
ATOM 3247 C C . TYR B 1 130 ? -16.812 6.156 9.742 1 96 130 TYR B C 1
ATOM 3249 O O . TYR B 1 130 ? -17.672 6 10.617 1 96 130 TYR B O 1
ATOM 3257 N N . TYR B 1 131 ? -16.797 7.195 8.961 1 97.5 131 TYR B N 1
ATOM 3258 C CA . TYR B 1 131 ? -17.875 8.164 8.953 1 97.5 131 TYR B CA 1
ATOM 3259 C C . TYR B 1 131 ? -18.938 7.797 7.918 1 97.5 131 TYR B C 1
ATOM 3261 O O . TYR B 1 131 ? -18.594 7.367 6.809 1 97.5 131 TYR B O 1
ATOM 3269 N N . ARG B 1 132 ? -20.188 7.902 8.344 1 97.94 132 ARG B N 1
ATOM 3270 C CA . ARG B 1 132 ? -21.312 7.641 7.445 1 97.94 132 ARG B CA 1
ATOM 3271 C C . ARG B 1 132 ? -21.766 8.922 6.762 1 97.94 132 ARG B C 1
ATOM 3273 O O . ARG B 1 132 ? -21.828 9.984 7.391 1 97.94 132 ARG B O 1
ATOM 3280 N N . PHE B 1 133 ? -22 8.789 5.469 1 98.31 133 PHE B N 1
ATOM 3281 C CA . PHE B 1 133 ? -22.5 9.961 4.754 1 98.31 133 PHE B CA 1
ATOM 3282 C C . PHE B 1 133 ? -23.5 9.562 3.684 1 98.31 133 PHE B C 1
ATOM 3284 O O . PHE B 1 133 ? -23.625 8.383 3.344 1 98.31 133 PHE B O 1
ATOM 3291 N N . GLU B 1 134 ? -24.266 10.516 3.209 1 98.12 134 GLU B N 1
ATOM 3292 C CA . GLU B 1 134 ? -25.266 10.32 2.164 1 98.12 134 GLU B CA 1
ATOM 3293 C C . GLU B 1 134 ? -24.953 11.164 0.932 1 98.12 134 GLU B C 1
ATOM 3295 O O . GLU B 1 134 ? -24.484 12.297 1.053 1 98.12 134 GLU B O 1
ATOM 3300 N N . ILE B 1 135 ? -25.125 10.5 -0.148 1 96.5 135 ILE B N 1
ATOM 3301 C CA . ILE B 1 135 ? -24.969 11.188 -1.427 1 96.5 135 ILE B CA 1
ATOM 3302 C C . ILE B 1 135 ? -26.094 10.75 -2.375 1 96.5 135 ILE B C 1
ATOM 3304 O O . ILE B 1 135 ? -26.844 9.82 -2.074 1 96.5 135 ILE B O 1
ATOM 3308 N N . ASP B 1 136 ? -26.266 11.516 -3.457 1 96.81 136 ASP B N 1
ATOM 3309 C CA . ASP B 1 136 ? -27.219 11.195 -4.52 1 96.81 136 ASP B CA 1
ATOM 3310 C C . ASP B 1 136 ? -26.625 11.492 -5.895 1 96.81 136 ASP B C 1
ATOM 3312 O O . ASP B 1 136 ? -27.016 12.469 -6.547 1 96.81 136 ASP B O 1
ATOM 3316 N N . CYS B 1 137 ? -25.766 10.633 -6.289 1 97.19 137 CYS B N 1
ATOM 3317 C CA . CYS B 1 137 ? -25.062 10.867 -7.551 1 97.19 137 CYS B CA 1
ATOM 3318 C C . CYS B 1 137 ? -24.5 9.57 -8.109 1 97.19 137 CYS B C 1
ATOM 3320 O O . CYS B 1 137 ? -24.531 8.531 -7.441 1 97.19 137 CYS B O 1
ATOM 3322 N N . SER B 1 138 ? -24.062 9.602 -9.336 1 97.94 138 SER B N 1
ATOM 3323 C CA . SER B 1 138 ? -23.406 8.453 -9.969 1 97.94 138 SER B CA 1
ATOM 3324 C C . SER B 1 138 ? -21.953 8.336 -9.539 1 97.94 138 SER B C 1
ATOM 3326 O O . SER B 1 138 ? -21.391 9.281 -8.992 1 97.94 138 SER B O 1
ATOM 3328 N N . LEU B 1 139 ? -21.391 7.184 -9.789 1 97.88 139 LEU B N 1
ATOM 3329 C CA . LEU B 1 139 ? -19.969 6.996 -9.531 1 97.88 139 LEU B CA 1
ATOM 3330 C C . LEU B 1 139 ? -19.141 8.016 -10.305 1 97.88 139 LEU B C 1
ATOM 3332 O O . LEU B 1 139 ? -18.188 8.578 -9.766 1 97.88 139 LEU B O 1
ATOM 3336 N N . GLU B 1 140 ? -19.516 8.25 -11.539 1 97.69 140 GLU B N 1
ATOM 3337 C CA . GLU B 1 140 ? -18.797 9.195 -12.391 1 97.69 140 GLU B CA 1
ATOM 3338 C C . GLU B 1 140 ? -18.797 10.594 -11.789 1 97.69 140 GLU B C 1
ATOM 3340 O O . GLU B 1 140 ? -17.766 11.273 -11.773 1 97.69 140 GLU B O 1
ATOM 3345 N N . GLN B 1 141 ? -19.891 10.969 -11.336 1 97.81 141 GLN B N 1
ATOM 3346 C CA . GLN B 1 141 ? -19.984 12.281 -10.711 1 97.81 141 GLN B CA 1
ATOM 3347 C C . GLN B 1 141 ? -19.156 12.344 -9.438 1 97.81 141 GLN B C 1
ATOM 3349 O O . GLN B 1 141 ? -18.484 13.344 -9.172 1 97.81 141 GLN B O 1
ATOM 3354 N N . LEU B 1 142 ? -19.234 11.32 -8.648 1 97.81 142 LEU B N 1
ATOM 3355 C CA . LEU B 1 142 ? -18.453 11.281 -7.418 1 97.81 142 LEU B CA 1
ATOM 3356 C C . LEU B 1 142 ? -16.969 11.391 -7.715 1 97.81 142 LEU B C 1
ATOM 3358 O O . LEU B 1 142 ? -16.266 12.164 -7.066 1 97.81 142 LEU B O 1
ATOM 3362 N N . ILE B 1 143 ? -16.531 10.648 -8.7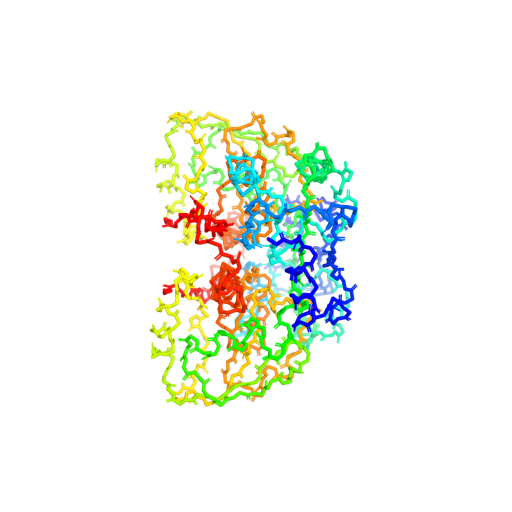03 1 97.94 143 ILE B N 1
ATOM 3363 C CA . ILE B 1 143 ? -15.117 10.656 -9.078 1 97.94 143 ILE B CA 1
ATOM 3364 C C . ILE B 1 143 ? -14.719 12.062 -9.539 1 97.94 143 ILE B C 1
ATOM 3366 O O . ILE B 1 143 ? -13.656 12.562 -9.164 1 97.94 143 ILE B O 1
ATOM 3370 N N . SER B 1 144 ? -15.57 12.648 -10.305 1 97.75 144 SER B N 1
ATOM 3371 C CA . SER B 1 144 ? -15.312 14.016 -10.766 1 97.75 144 SER B CA 1
ATOM 3372 C C . SER B 1 144 ? -15.172 14.977 -9.594 1 97.75 144 SER B C 1
ATOM 3374 O O . SER B 1 144 ? -14.273 15.828 -9.586 1 97.75 144 SER B O 1
ATOM 3376 N N . ASP B 1 145 ? -16.016 14.875 -8.641 1 97.69 145 ASP B N 1
ATOM 3377 C CA . ASP B 1 145 ? -15.977 15.742 -7.465 1 97.69 145 ASP B CA 1
ATOM 3378 C C . ASP B 1 145 ? -14.719 15.484 -6.637 1 97.69 145 ASP B C 1
ATOM 3380 O O . ASP B 1 145 ? -14.078 16.422 -6.16 1 97.69 145 ASP B O 1
ATOM 3384 N N . LEU B 1 146 ? -14.383 14.195 -6.438 1 98.25 146 LEU B N 1
ATOM 3385 C CA . LEU B 1 146 ? -13.188 13.828 -5.691 1 98.25 146 LEU B CA 1
ATOM 3386 C C . LEU B 1 146 ? -11.938 14.406 -6.34 1 98.25 146 LEU B C 1
ATOM 3388 O O . LEU B 1 146 ? -11.047 14.914 -5.652 1 98.25 146 LEU B O 1
ATOM 3392 N N . LYS B 1 147 ? -11.891 14.422 -7.633 1 97.06 147 LYS B N 1
ATOM 3393 C CA . LYS B 1 147 ? -10.703 14.836 -8.375 1 97.06 147 LYS B CA 1
ATOM 3394 C C . LYS B 1 147 ? -10.523 16.359 -8.32 1 97.06 147 LYS B C 1
ATOM 3396 O O . LYS B 1 147 ? -9.469 16.875 -8.68 1 97.06 147 LYS B O 1
ATOM 3401 N N . LYS B 1 148 ? -11.5 17.078 -7.863 1 96.75 148 LYS B N 1
ATOM 3402 C CA . LYS B 1 148 ? -11.383 18.516 -7.684 1 96.75 148 LYS B CA 1
ATOM 3403 C C . LYS B 1 148 ? -10.578 18.859 -6.43 1 96.75 148 LYS B C 1
ATOM 3405 O O . LYS B 1 148 ? -10.133 20 -6.258 1 96.75 148 LYS B O 1
ATOM 3410 N N . ILE B 1 149 ? -10.477 17.891 -5.578 1 95.62 149 ILE B N 1
ATOM 3411 C CA . ILE B 1 149 ? -9.703 18.109 -4.359 1 95.62 149 ILE B CA 1
ATOM 3412 C C . ILE B 1 149 ? -8.211 18.016 -4.672 1 95.62 149 ILE B C 1
ATOM 3414 O O . ILE B 1 149 ? -7.746 17 -5.199 1 95.62 149 ILE B O 1
ATOM 3418 N N . GLU B 1 150 ? -7.418 18.953 -4.281 1 91.88 150 GLU B N 1
ATOM 3419 C CA . GLU B 1 150 ? -6.027 19.156 -4.68 1 91.88 150 GLU B CA 1
ATOM 3420 C C . GLU B 1 150 ? -5.156 17.969 -4.285 1 91.88 150 GLU B C 1
ATOM 3422 O O . GLU B 1 150 ? -4.223 17.609 -5 1 91.88 150 GLU B O 1
ATOM 3427 N N . TYR B 1 151 ? -5.441 17.312 -3.234 1 94.44 151 TYR B N 1
ATOM 3428 C CA . TYR B 1 151 ? -4.551 16.297 -2.67 1 94.44 151 TYR B CA 1
ATOM 3429 C C . TYR B 1 151 ? -4.988 14.898 -3.072 1 94.44 151 TYR B C 1
ATOM 3431 O O . TYR B 1 151 ? -4.469 13.906 -2.555 1 94.44 151 TYR B O 1
ATOM 3439 N N . ILE B 1 152 ? -5.922 14.82 -4.078 1 96.56 152 ILE B N 1
ATOM 3440 C CA . ILE B 1 152 ? -6.309 13.531 -4.652 1 96.56 152 ILE B CA 1
ATOM 3441 C C . ILE B 1 152 ? -5.758 13.414 -6.07 1 96.56 152 ILE B C 1
ATOM 3443 O O . ILE B 1 152 ? -6.344 13.945 -7.016 1 96.56 152 ILE B O 1
ATOM 3447 N N . ASP B 1 153 ? -4.699 12.656 -6.172 1 91.75 153 ASP B N 1
ATOM 3448 C CA . ASP B 1 153 ? -3.979 12.555 -7.434 1 91.75 153 ASP B CA 1
ATOM 3449 C C . ASP B 1 153 ? -4.629 11.539 -8.359 1 91.75 153 ASP B C 1
ATOM 3451 O O . ASP B 1 153 ? -4.516 11.641 -9.586 1 91.75 153 ASP B O 1
ATOM 3455 N N . GLN B 1 154 ? -5.254 10.594 -7.777 1 95.06 154 GLN B N 1
ATOM 3456 C CA . GLN B 1 154 ? -5.824 9.477 -8.523 1 95.06 154 GLN B CA 1
ATOM 3457 C C . GLN B 1 154 ? -6.918 8.773 -7.723 1 95.06 154 GLN B C 1
ATOM 3459 O O . GLN B 1 154 ? -6.84 8.703 -6.492 1 95.06 154 GLN B O 1
ATOM 3464 N N . VAL B 1 155 ? -7.969 8.367 -8.398 1 97.69 155 VAL B N 1
ATOM 3465 C CA . VAL B 1 155 ? -9.039 7.566 -7.812 1 97.69 155 VAL B CA 1
ATOM 3466 C C . VAL B 1 155 ? -9 6.152 -8.383 1 97.69 155 VAL B C 1
ATOM 3468 O O . VAL B 1 155 ? -8.992 5.969 -9.602 1 97.69 155 VAL B O 1
ATOM 3471 N N . GLN B 1 156 ? -8.898 5.18 -7.484 1 97.62 156 GLN B N 1
ATOM 3472 C CA . GLN B 1 156 ? -8.773 3.795 -7.934 1 97.62 156 GLN B CA 1
ATOM 3473 C C . GLN B 1 156 ? -9.938 2.947 -7.43 1 97.62 156 GLN B C 1
ATOM 3475 O O . GLN B 1 156 ? -10.391 3.117 -6.293 1 97.62 156 GLN B O 1
ATOM 3480 N N . TYR B 1 157 ? -10.469 2.102 -8.219 1 97.25 157 TYR B N 1
ATOM 3481 C CA . TYR B 1 157 ? -11.469 1.116 -7.836 1 97.25 157 TYR B CA 1
ATOM 3482 C C . TYR B 1 157 ? -11.391 -0.115 -8.734 1 97.25 157 TYR B C 1
ATOM 3484 O O . TYR B 1 157 ? -10.711 -0.104 -9.758 1 97.25 157 TYR B O 1
ATOM 3492 N N . LEU B 1 158 ? -11.984 -1.188 -8.289 1 96.12 158 LEU B N 1
ATOM 3493 C CA . LEU B 1 158 ? -11.938 -2.434 -9.047 1 96.12 158 LEU B CA 1
ATOM 3494 C C . LEU B 1 158 ? -12.891 -2.383 -10.234 1 96.12 158 LEU B C 1
ATOM 3496 O O . LEU B 1 158 ? -14.016 -1.894 -10.109 1 96.12 158 LEU B O 1
ATOM 3500 N N . SER B 1 159 ? -12.445 -2.869 -11.383 1 93.44 159 SER B N 1
ATOM 3501 C CA . SER B 1 159 ? -13.281 -2.949 -12.57 1 93.44 159 SER B CA 1
ATOM 3502 C C . SER B 1 159 ? -14.508 -3.83 -12.328 1 93.44 159 SER B C 1
ATOM 3504 O O . SER B 1 159 ? -15.531 -3.682 -13.008 1 93.44 159 SER B O 1
ATOM 3506 N N . THR B 1 160 ? -14.414 -4.715 -11.375 1 91.81 160 THR B N 1
ATOM 3507 C CA . THR B 1 160 ? -15.469 -5.68 -11.117 1 91.81 160 THR B CA 1
ATOM 3508 C C . THR B 1 160 ? -16.422 -5.168 -10.039 1 91.81 160 THR B C 1
ATOM 3510 O O . THR B 1 160 ? -17.375 -5.848 -9.68 1 91.81 160 THR B O 1
ATOM 3513 N N . ALA B 1 161 ? -16.094 -4.039 -9.5 1 92.5 161 ALA B N 1
ATOM 3514 C CA . ALA B 1 161 ? -16.984 -3.484 -8.492 1 92.5 161 ALA B CA 1
ATOM 3515 C C . ALA B 1 161 ? -18.375 -3.254 -9.07 1 92.5 161 ALA B C 1
ATOM 3517 O O . ALA B 1 161 ? -18.531 -2.822 -10.211 1 92.5 161 ALA B O 1
ATOM 3518 N N . LYS B 1 162 ? -19.422 -3.596 -8.25 1 93.94 162 LYS B N 1
ATOM 3519 C CA . LYS B 1 162 ? -20.812 -3.451 -8.672 1 93.94 162 LYS B CA 1
ATOM 3520 C C . LYS B 1 162 ? -21.453 -2.232 -8.023 1 93.94 162 LYS B C 1
ATOM 3522 O O . LYS B 1 162 ? -22.312 -2.373 -7.145 1 93.94 162 LYS B O 1
ATOM 3527 N N . PHE B 1 163 ? -21.125 -1.111 -8.609 1 95.31 163 PHE B N 1
ATOM 3528 C CA . PHE B 1 163 ? -21.703 0.127 -8.102 1 95.31 163 PHE B CA 1
ATOM 3529 C C . PHE B 1 163 ? -23.141 0.289 -8.594 1 95.31 163 PHE B C 1
ATOM 3531 O O . PHE B 1 163 ? -23.453 -0.008 -9.75 1 95.31 163 PHE B O 1
ATOM 3538 N N . LYS B 1 164 ? -23.984 0.757 -7.668 1 95.69 164 LYS B N 1
ATOM 3539 C CA . LYS B 1 164 ? -25.344 1.114 -8.062 1 95.69 164 LYS B CA 1
ATOM 3540 C C . LYS B 1 164 ? -25.344 2.299 -9.031 1 95.69 164 LYS B C 1
ATOM 3542 O O . LYS B 1 164 ? -24.422 3.111 -9.016 1 95.69 164 LYS B O 1
ATOM 3547 N N . LYS B 1 165 ? -26.438 2.379 -9.773 1 94.94 165 LYS B N 1
ATOM 3548 C CA . LYS B 1 165 ? -26.578 3.504 -10.695 1 94.94 165 LYS B CA 1
ATOM 3549 C C . LYS B 1 165 ? -26.547 4.832 -9.945 1 94.94 165 LYS B C 1
ATOM 3551 O O . LYS B 1 165 ? -25.938 5.801 -10.406 1 94.94 165 LYS B O 1
ATOM 3556 N N . LYS B 1 166 ? -27.234 4.742 -8.883 1 97.31 166 LYS B N 1
ATOM 3557 C CA . LYS B 1 166 ? -27.25 5.898 -7.992 1 97.31 166 LYS B CA 1
ATOM 3558 C C . LYS B 1 166 ? -26.75 5.523 -6.602 1 97.31 166 LYS B C 1
ATOM 3560 O O . LYS B 1 166 ? -27.328 4.664 -5.938 1 97.31 166 LYS B O 1
ATOM 3565 N N . LEU B 1 167 ? -25.656 6.195 -6.207 1 97.94 167 LEU B N 1
ATOM 3566 C CA . LEU B 1 167 ? -25.109 5.988 -4.875 1 97.94 167 LEU B CA 1
ATOM 3567 C C . LEU B 1 167 ? -25.875 6.797 -3.834 1 97.94 167 LEU B C 1
ATOM 3569 O O . LEU B 1 167 ? -26.219 7.957 -4.07 1 97.94 167 LEU B O 1
ATOM 3573 N N . LYS B 1 168 ? -26.094 6.152 -2.652 1 97.75 168 LYS B N 1
ATOM 3574 C CA . LYS B 1 168 ? -26.938 6.828 -1.665 1 97.75 168 LYS B CA 1
ATOM 3575 C C . LYS B 1 168 ? -26.234 6.914 -0.315 1 97.75 168 LYS B C 1
ATOM 3577 O O . LYS B 1 168 ? -26.312 7.934 0.372 1 97.75 168 LYS B O 1
ATOM 3582 N N . LYS B 1 169 ? -25.656 5.855 0.114 1 97.88 169 LYS B N 1
ATOM 3583 C CA . LYS B 1 169 ? -25 5.816 1.416 1 97.88 169 LYS B CA 1
ATOM 3584 C C . LYS B 1 169 ? -23.562 5.301 1.291 1 97.88 169 LYS B C 1
ATOM 3586 O O . LYS B 1 169 ? -23.312 4.309 0.608 1 97.88 169 LYS B O 1
ATOM 3591 N N . GLY B 1 170 ? -22.656 6.004 1.954 1 98.12 170 GLY B N 1
ATOM 3592 C CA . GLY B 1 170 ? -21.25 5.613 1.889 1 98.12 170 GLY B CA 1
ATOM 3593 C C . GLY B 1 170 ? -20.547 5.672 3.234 1 98.12 170 GLY B C 1
ATOM 3594 O O . GLY B 1 170 ? -21.094 6.234 4.191 1 98.12 170 GLY B O 1
ATOM 3595 N N . LEU B 1 171 ? -19.406 5.012 3.34 1 97.94 171 LEU B N 1
ATOM 3596 C CA . LEU B 1 171 ? -18.453 5.09 4.438 1 97.94 171 LEU B CA 1
ATOM 3597 C C . LEU B 1 171 ? -17.141 5.73 3.979 1 97.94 171 LEU B C 1
ATOM 3599 O O . LEU B 1 171 ? -16.766 5.609 2.812 1 97.94 171 LEU B O 1
ATOM 3603 N N . ILE B 1 172 ? -16.547 6.406 4.934 1 98.12 172 ILE B N 1
ATOM 3604 C CA . ILE B 1 172 ? -15.258 6.977 4.57 1 98.12 172 ILE B CA 1
ATOM 3605 C C . ILE B 1 172 ? -14.305 6.91 5.762 1 98.12 172 ILE B C 1
ATOM 3607 O O . ILE B 1 172 ? -14.711 7.137 6.902 1 98.12 172 ILE B O 1
ATOM 3611 N N . CYS B 1 173 ? -13.141 6.602 5.523 1 97.19 173 CYS B N 1
ATOM 3612 C CA . CYS B 1 173 ? -12.008 6.734 6.43 1 97.19 173 CYS B CA 1
ATOM 3613 C C . CYS B 1 173 ? -10.773 7.23 5.684 1 97.19 173 CYS B C 1
ATOM 3615 O O . CYS B 1 173 ? -10.18 6.492 4.898 1 97.19 173 CYS B O 1
ATOM 3617 N N . LEU B 1 174 ? -10.414 8.461 5.863 1 97.44 174 LEU B N 1
ATOM 3618 C CA . LEU B 1 174 ? -9.234 9.016 5.199 1 97.44 174 LEU B CA 1
ATOM 3619 C C . LEU B 1 174 ? -7.965 8.32 5.668 1 97.44 174 LEU B C 1
ATOM 3621 O O . LEU B 1 174 ? -7.863 7.922 6.832 1 97.44 174 LEU B O 1
ATOM 3625 N N . GLY B 1 175 ? -6.992 8.242 4.785 1 95.62 175 GLY B N 1
ATOM 3626 C CA . GLY B 1 175 ? -5.766 7.527 5.098 1 95.62 175 GLY B CA 1
ATOM 3627 C C . GLY B 1 175 ? -5.844 6.043 4.789 1 95.62 175 GLY B C 1
ATOM 3628 O O . GLY B 1 175 ? -6.395 5.645 3.762 1 95.62 175 GLY B O 1
ATOM 3629 N N . SER B 1 176 ? -5.262 5.246 5.648 1 94.62 176 SER B N 1
ATOM 3630 C CA . SER B 1 176 ? -5.203 3.799 5.461 1 94.62 176 SER B CA 1
ATOM 3631 C C . SER B 1 176 ? -6.301 3.094 6.246 1 94.62 176 SER B C 1
ATOM 3633 O O . SER B 1 176 ? -6.02 2.355 7.195 1 94.62 176 SER B O 1
ATOM 3635 N N . GLY B 1 177 ? -7.512 3.271 5.754 1 93.69 177 GLY B N 1
ATOM 3636 C CA . GLY B 1 177 ? -8.648 2.785 6.516 1 93.69 177 GLY B CA 1
ATOM 3637 C C . GLY B 1 177 ? -9.078 1.386 6.117 1 93.69 177 GLY B C 1
ATOM 3638 O O . GLY B 1 177 ? -10.078 0.869 6.625 1 93.69 177 GLY B O 1
ATOM 3639 N N . TYR B 1 178 ? -8.398 0.779 5.164 1 92.06 178 TYR B N 1
ATOM 3640 C CA . TYR B 1 178 ? -8.773 -0.556 4.715 1 92.06 178 TYR B CA 1
ATOM 3641 C C . TYR B 1 178 ? -7.582 -1.503 4.754 1 92.06 178 TYR B C 1
ATOM 3643 O O . TYR B 1 178 ? -6.715 -1.458 3.879 1 92.06 178 TYR B O 1
ATOM 3651 N N . SER B 1 179 ? -7.566 -2.25 5.805 1 81.5 179 SER B N 1
ATOM 3652 C CA . SER B 1 179 ? -6.559 -3.301 5.918 1 81.5 179 SER B CA 1
ATOM 3653 C C . SER B 1 179 ? -7.207 -4.664 6.129 1 81.5 179 SER B C 1
ATOM 3655 O O . SER B 1 179 ? -8.156 -4.797 6.906 1 81.5 179 SER B O 1
ATOM 3657 N N . SER B 1 180 ? -6.711 -5.574 5.516 1 71.06 180 SER B N 1
ATOM 3658 C CA . SER B 1 180 ? -7.301 -6.91 5.496 1 71.06 180 SER B CA 1
ATOM 3659 C C . SER B 1 180 ? -7.375 -7.5 6.902 1 71.06 180 SER B C 1
ATOM 3661 O O . SER B 1 180 ? -8.172 -8.406 7.156 1 71.06 180 SER B O 1
ATOM 3663 N N . ASP B 1 181 ? -6.617 -7.02 7.789 1 66.25 181 ASP B N 1
ATOM 3664 C CA . ASP B 1 181 ? -6.562 -7.59 9.133 1 66.25 181 ASP B CA 1
ATOM 3665 C C . ASP B 1 181 ? -7.602 -6.953 10.047 1 66.25 181 ASP B C 1
ATOM 3667 O O . ASP B 1 181 ? -7.836 -7.43 11.156 1 66.25 181 ASP B O 1
ATOM 3671 N N . GLN B 1 182 ? -8.219 -5.969 9.641 1 64.12 182 GLN B N 1
ATOM 3672 C CA . GLN B 1 182 ? -9.086 -5.219 10.547 1 64.12 182 GLN B CA 1
ATOM 3673 C C . GLN B 1 182 ? -10.359 -4.77 9.852 1 64.12 182 GLN B C 1
ATOM 3675 O O . GLN B 1 182 ? -10.742 -3.6 9.93 1 64.12 182 GLN B O 1
ATOM 3680 N N . LEU B 1 183 ? -10.969 -5.762 9.25 1 72.56 183 LEU B N 1
ATOM 3681 C CA . LEU B 1 183 ? -12.055 -5.27 8.406 1 72.56 183 LEU B CA 1
ATOM 3682 C C . LEU B 1 183 ? -13.414 -5.625 9 1 72.56 183 LEU B C 1
ATOM 3684 O O . LEU B 1 183 ? -13.586 -6.715 9.555 1 72.56 183 LEU B O 1
ATOM 3688 N N . ASP B 1 184 ? -14.125 -4.668 9.094 1 85.75 184 ASP B N 1
ATOM 3689 C CA . ASP B 1 184 ? -15.539 -4.859 9.43 1 85.75 184 ASP B CA 1
ATOM 3690 C C . ASP B 1 184 ? -16.375 -5.086 8.172 1 85.75 184 ASP B C 1
ATOM 3692 O O . ASP B 1 184 ? -17.156 -4.227 7.777 1 85.75 184 ASP B O 1
ATOM 3696 N N . LEU B 1 185 ? -16.328 -6.242 7.668 1 89.06 185 LEU B N 1
ATOM 3697 C CA . LEU B 1 185 ? -16.969 -6.578 6.395 1 89.06 185 LEU B CA 1
ATOM 3698 C C . LEU B 1 185 ? -18.484 -6.445 6.484 1 89.06 185 LEU B C 1
ATOM 3700 O O . LEU B 1 185 ? -19.125 -6.039 5.52 1 89.06 185 LEU B O 1
ATOM 3704 N N . GLU B 1 186 ? -19 -6.801 7.602 1 91.19 186 GLU B N 1
ATOM 3705 C CA . GLU B 1 186 ? -20.438 -6.703 7.789 1 91.19 186 GLU B CA 1
ATOM 3706 C C . GLU B 1 186 ? -20.922 -5.258 7.668 1 91.19 186 GLU B C 1
ATOM 3708 O O . GLU B 1 186 ? -21.953 -4.984 7.055 1 91.19 186 GLU B O 1
ATOM 3713 N N . LEU B 1 187 ? -20.141 -4.422 8.234 1 94.56 187 LEU B N 1
ATOM 3714 C CA . LEU B 1 187 ? -20.484 -3.006 8.141 1 94.56 187 LEU B CA 1
ATOM 3715 C C . LEU B 1 187 ? -20.391 -2.527 6.691 1 94.56 187 LEU B C 1
ATOM 3717 O O . LEU B 1 187 ? -21.297 -1.849 6.199 1 94.56 187 LEU B O 1
ATOM 3721 N N . PHE B 1 188 ? -19.359 -2.898 6.016 1 95.44 188 PHE B N 1
ATOM 3722 C CA . PHE B 1 188 ? -19.094 -2.414 4.668 1 95.44 188 PHE B CA 1
ATOM 3723 C C . PHE B 1 188 ? -20.203 -2.832 3.717 1 95.44 188 PHE B C 1
ATOM 3725 O O . PHE B 1 188 ? -20.594 -2.068 2.824 1 95.44 188 PHE B O 1
ATOM 3732 N N . LYS B 1 189 ? -20.75 -3.953 3.908 1 94.06 189 LYS B N 1
ATOM 3733 C CA . LYS B 1 189 ? -21.766 -4.508 3.014 1 94.06 189 LYS B CA 1
ATOM 3734 C C . LYS B 1 189 ? -23.094 -3.762 3.145 1 94.06 189 LYS B C 1
ATOM 3736 O O . LYS B 1 189 ? -23.969 -3.902 2.297 1 94.06 189 LYS B O 1
ATOM 3741 N N . GLN B 1 190 ? -23.234 -2.996 4.188 1 96.44 190 GLN B N 1
ATOM 3742 C CA . GLN B 1 190 ? -24.469 -2.246 4.422 1 96.44 190 GLN B CA 1
ATOM 3743 C C . GLN B 1 190 ? -24.453 -0.915 3.676 1 96.44 190 GLN B C 1
ATOM 3745 O O . GLN B 1 190 ? -25.453 -0.184 3.676 1 96.44 190 GLN B O 1
ATOM 3750 N N . TYR B 1 191 ? -23.406 -0.64 3.025 1 97.25 191 TYR B N 1
ATOM 3751 C CA . TYR B 1 191 ? -23.25 0.646 2.354 1 97.25 191 TYR B CA 1
ATOM 3752 C C . TYR B 1 191 ? -22.906 0.455 0.882 1 97.25 191 TYR B C 1
ATOM 3754 O O . TYR B 1 191 ? -22.453 -0.618 0.48 1 97.25 191 TYR B O 1
ATOM 3762 N N . ASP B 1 192 ? -23.125 1.498 0.07 1 98.06 192 ASP B N 1
ATOM 3763 C CA . ASP B 1 192 ? -22.922 1.42 -1.373 1 98.06 192 ASP B CA 1
ATOM 3764 C C . ASP B 1 192 ? -21.422 1.428 -1.718 1 98.06 192 ASP B C 1
ATOM 3766 O O . ASP B 1 192 ? -21.016 0.882 -2.746 1 98.06 192 ASP B O 1
ATOM 3770 N N . LEU B 1 193 ? -20.641 2.129 -0.856 1 98 193 LEU B N 1
ATOM 3771 C CA . LEU B 1 193 ? -19.219 2.223 -1.132 1 98 193 LEU B CA 1
ATOM 3772 C C . LEU B 1 193 ? -18.453 2.6 0.127 1 98 193 LEU B C 1
ATOM 3774 O O . LEU B 1 193 ? -19.016 3.172 1.061 1 98 193 LEU B O 1
ATOM 3778 N N . LEU B 1 194 ? -17.234 2.273 0.138 1 97.44 194 LEU B N 1
ATOM 3779 C CA . LEU B 1 194 ? -16.234 2.703 1.113 1 97.44 194 LEU B CA 1
ATOM 3780 C C . LEU B 1 194 ? -15.148 3.539 0.447 1 97.44 194 LEU B C 1
ATOM 3782 O O . LEU B 1 194 ? -14.5 3.086 -0.502 1 97.44 194 LEU B O 1
ATOM 3786 N N . ILE B 1 195 ? -14.969 4.754 0.875 1 98.31 195 ILE B N 1
ATOM 3787 C CA . ILE B 1 195 ? -13.891 5.609 0.391 1 98.31 195 ILE B CA 1
ATOM 3788 C C . ILE B 1 195 ? -12.734 5.605 1.392 1 98.31 195 ILE B C 1
ATOM 3790 O O . ILE B 1 195 ? -12.93 5.879 2.578 1 98.31 195 ILE B O 1
ATOM 3794 N N . THR B 1 196 ? -11.586 5.285 0.98 1 97.94 196 THR B N 1
ATOM 3795 C CA . THR B 1 196 ? -10.391 5.301 1.81 1 97.94 196 THR B CA 1
ATOM 3796 C C . THR B 1 196 ? -9.133 5.422 0.946 1 97.94 196 THR B C 1
ATOM 3798 O O . THR B 1 196 ? -9.188 5.977 -0.154 1 97.94 196 THR B O 1
ATOM 3801 N N . GLY B 1 197 ? -7.898 5.109 1.512 1 96.88 197 GLY B N 1
ATOM 3802 C CA . GLY B 1 197 ? -6.672 5.234 0.737 1 96.88 197 GLY B CA 1
ATOM 3803 C C . GLY B 1 197 ? -5.594 4.258 1.162 1 96.88 197 GLY B C 1
ATOM 3804 O O . GLY B 1 197 ? -5.766 3.521 2.137 1 96.88 197 GLY B O 1
ATOM 3805 N N . ASP B 1 198 ? -4.617 4.227 0.273 1 96.31 198 ASP B N 1
ATOM 3806 C CA . ASP B 1 198 ? -3.369 3.555 0.625 1 96.31 198 ASP B CA 1
ATOM 3807 C C . ASP B 1 198 ? -3.564 2.041 0.712 1 96.31 198 ASP B C 1
ATOM 3809 O O . ASP B 1 198 ? -3.061 1.398 1.636 1 96.31 198 ASP B O 1
ATOM 3813 N N . LEU B 1 199 ? -4.324 1.48 -0.203 1 96 199 LEU B N 1
ATOM 3814 C CA . LEU B 1 199 ? -4.594 0.047 -0.189 1 96 199 LEU B CA 1
ATOM 3815 C C . LEU B 1 199 ? -3.363 -0.74 -0.632 1 96 199 LEU B C 1
ATOM 3817 O O . LEU B 1 199 ? -2.689 -0.36 -1.592 1 96 199 LEU B O 1
ATOM 3821 N N . LYS B 1 200 ? -3.127 -1.801 0.052 1 95.12 200 LYS B N 1
ATOM 3822 C CA . LYS B 1 200 ? -2.178 -2.816 -0.393 1 95.12 200 LYS B CA 1
ATOM 3823 C C . LYS B 1 200 ? -2.852 -3.838 -1.305 1 95.12 200 LYS B C 1
ATOM 3825 O O . LYS B 1 200 ? -4.078 -3.873 -1.406 1 95.12 200 LYS B O 1
ATOM 3830 N N . TRP B 1 201 ? -2.053 -4.559 -1.944 1 95.12 201 TRP B N 1
ATOM 3831 C CA . TRP B 1 201 ? -2.561 -5.609 -2.82 1 95.12 201 TRP B CA 1
ATOM 3832 C C . TRP B 1 201 ? -3.496 -6.543 -2.061 1 95.12 201 TRP B C 1
ATOM 3834 O O . TRP B 1 201 ? -4.578 -6.875 -2.547 1 95.12 201 TRP B O 1
ATOM 3844 N N . SER B 1 202 ? -3.1 -6.957 -0.864 1 94.25 202 SER B N 1
ATOM 3845 C CA . SER B 1 202 ? -3.902 -7.871 -0.056 1 94.25 202 SER B CA 1
ATOM 3846 C C . SER B 1 202 ? -5.285 -7.289 0.225 1 94.25 202 SER B C 1
ATOM 3848 O O . SER B 1 202 ? -6.266 -8.023 0.317 1 94.25 202 SER B O 1
ATOM 3850 N N . SER B 1 203 ? -5.375 -5.953 0.354 1 94.88 203 SER B N 1
ATOM 3851 C CA . SER B 1 203 ? -6.656 -5.293 0.579 1 94.88 203 SER B CA 1
ATOM 3852 C C . SER B 1 203 ? -7.551 -5.387 -0.653 1 94.88 203 SER B C 1
ATOM 3854 O O . SER B 1 203 ? -8.758 -5.602 -0.535 1 94.88 203 SER B O 1
ATOM 3856 N N . TRP B 1 204 ? -6.965 -5.211 -1.815 1 95.12 204 TRP B N 1
ATOM 3857 C CA . TRP B 1 204 ? -7.719 -5.352 -3.057 1 95.12 204 TRP B CA 1
ATOM 3858 C C . TRP B 1 204 ? -8.273 -6.766 -3.201 1 95.12 204 TRP B C 1
ATOM 3860 O O . TRP B 1 204 ? -9.43 -6.949 -3.574 1 95.12 204 TRP B O 1
ATOM 3870 N N . ILE B 1 205 ? -7.41 -7.754 -2.877 1 95.12 205 ILE B N 1
ATOM 3871 C CA . ILE B 1 205 ? -7.84 -9.148 -2.971 1 95.12 205 ILE B CA 1
ATOM 3872 C C . ILE B 1 205 ? -8.992 -9.398 -1.998 1 95.12 205 ILE B C 1
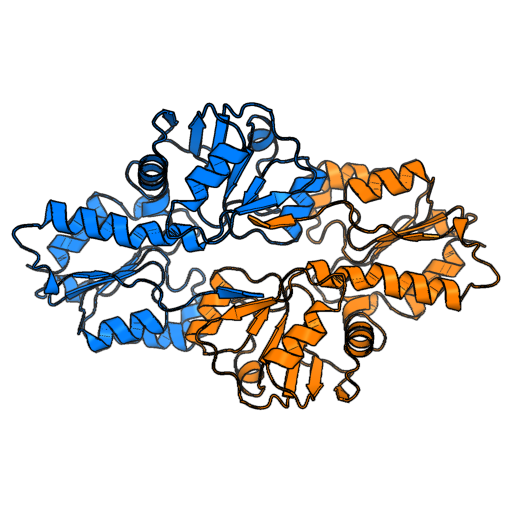ATOM 3874 O O . ILE B 1 205 ? -9.961 -10.07 -2.34 1 95.12 205 ILE B O 1
ATOM 3878 N N . ASN B 1 206 ? -8.859 -8.836 -0.821 1 95.12 206 ASN B N 1
ATOM 3879 C CA . ASN B 1 206 ? -9.938 -8.961 0.151 1 95.12 206 ASN B CA 1
ATOM 3880 C C . ASN B 1 206 ? -11.242 -8.359 -0.374 1 95.12 206 ASN B C 1
ATOM 3882 O O . ASN B 1 206 ? -12.312 -8.953 -0.222 1 95.12 206 ASN B O 1
ATOM 3886 N N . ALA B 1 207 ? -11.141 -7.207 -0.94 1 95.12 207 ALA B N 1
ATOM 3887 C CA . ALA B 1 207 ? -12.32 -6.555 -1.504 1 95.12 207 ALA B CA 1
ATOM 3888 C C . ALA B 1 207 ? -12.969 -7.426 -2.574 1 95.12 207 ALA B C 1
ATOM 3890 O O . ALA B 1 207 ? -14.203 -7.488 -2.672 1 95.12 207 ALA B O 1
ATOM 3891 N N . ILE B 1 208 ? -12.172 -8.055 -3.402 1 95.19 208 ILE B N 1
ATOM 3892 C CA . ILE B 1 208 ? -12.664 -8.969 -4.43 1 95.19 208 ILE B CA 1
ATOM 3893 C C . ILE B 1 208 ? -13.383 -10.148 -3.771 1 95.19 208 ILE B C 1
ATOM 3895 O O . ILE B 1 208 ? -14.523 -10.453 -4.113 1 95.19 208 ILE B O 1
ATOM 3899 N N . ASN B 1 209 ? -12.719 -10.75 -2.803 1 95 209 ASN B N 1
ATOM 3900 C CA . ASN B 1 209 ? -13.234 -11.945 -2.152 1 95 209 ASN B CA 1
ATOM 3901 C C . ASN B 1 209 ? -14.578 -11.688 -1.481 1 95 209 ASN B C 1
ATOM 3903 O O . ASN B 1 209 ? -15.43 -12.57 -1.432 1 95 209 ASN B O 1
ATOM 3907 N N . HIS B 1 210 ? -14.773 -10.445 -1.032 1 95.06 210 HIS B N 1
ATOM 3908 C CA . HIS B 1 210 ? -15.961 -10.164 -0.239 1 95.06 210 HIS B CA 1
ATOM 3909 C C . HIS B 1 210 ? -16.891 -9.195 -0.967 1 95.06 210 HIS B C 1
ATOM 3911 O O . HIS B 1 210 ? -17.891 -8.734 -0.399 1 95.06 210 HIS B O 1
ATOM 3917 N N . GLU B 1 211 ? -16.516 -8.859 -2.186 1 94.06 211 GLU B N 1
ATOM 3918 C CA . GLU B 1 211 ? -17.328 -8.016 -3.053 1 94.06 211 GLU B CA 1
ATOM 3919 C C . GLU B 1 211 ? -17.625 -6.664 -2.395 1 94.06 211 GLU B C 1
ATOM 3921 O O . GLU B 1 211 ? -18.766 -6.23 -2.344 1 94.06 211 GLU B O 1
ATOM 3926 N N . ILE B 1 212 ? -16.594 -6.086 -1.877 1 95.19 212 ILE B N 1
ATOM 3927 C CA . ILE B 1 212 ? -16.688 -4.758 -1.275 1 95.19 212 ILE B CA 1
ATOM 3928 C C . ILE B 1 212 ? -16.359 -3.695 -2.322 1 95.19 212 ILE B C 1
ATOM 3930 O O . ILE B 1 212 ? -15.344 -3.785 -3.016 1 95.19 212 ILE B O 1
ATOM 3934 N N . ASN B 1 213 ? -17.234 -2.705 -2.463 1 96.88 213 ASN B N 1
ATOM 3935 C CA . ASN B 1 213 ? -16.984 -1.57 -3.348 1 96.88 213 ASN B CA 1
ATOM 3936 C C . ASN B 1 213 ? -16.125 -0.509 -2.672 1 96.88 213 ASN B C 1
ATOM 3938 O O . ASN B 1 213 ? -16.641 0.441 -2.086 1 96.88 213 ASN B O 1
ATOM 3942 N N . VAL B 1 214 ? -14.867 -0.608 -2.828 1 96.81 214 VAL B N 1
ATOM 3943 C CA . VAL B 1 214 ? -13.953 0.33 -2.186 1 96.81 214 VAL B CA 1
ATOM 3944 C C . VAL B 1 214 ? -13.344 1.256 -3.234 1 96.81 214 VAL B C 1
ATOM 3946 O O . VAL B 1 214 ? -13.016 0.819 -4.34 1 96.81 214 VAL B O 1
ATOM 3949 N N . ILE B 1 215 ? -13.25 2.484 -2.922 1 98.12 215 ILE B N 1
ATOM 3950 C CA . ILE B 1 215 ? -12.57 3.51 -3.709 1 98.12 215 ILE B CA 1
ATOM 3951 C C . ILE B 1 215 ? -11.328 3.99 -2.967 1 98.12 215 ILE B C 1
ATOM 3953 O O . ILE B 1 215 ? -11.414 4.469 -1.835 1 98.12 215 ILE B O 1
ATOM 3957 N N . ASP B 1 216 ? -10.172 3.848 -3.59 1 98.06 216 ASP B N 1
ATOM 3958 C CA . ASP B 1 216 ? -8.906 4.32 -3.049 1 98.06 216 ASP B CA 1
ATOM 3959 C C . ASP B 1 216 ? -8.562 5.707 -3.59 1 98.06 216 ASP B C 1
ATOM 3961 O O . ASP B 1 216 ? -8.273 5.863 -4.781 1 98.06 216 ASP B O 1
ATOM 3965 N N . ILE B 1 217 ? -8.516 6.668 -2.691 1 98.25 217 ILE B N 1
ATOM 3966 C CA . ILE B 1 217 ? -8.266 8.031 -3.139 1 98.25 217 ILE B CA 1
ATOM 3967 C C . ILE B 1 217 ? -6.859 8.461 -2.717 1 98.25 217 ILE B C 1
ATOM 3969 O O . ILE B 1 217 ? -6.5 9.633 -2.83 1 98.25 217 ILE B O 1
ATOM 3973 N N . GLY B 1 218 ? -6.066 7.531 -2.168 1 96.75 218 GLY B N 1
ATOM 3974 C CA . GLY B 1 218 ? -4.691 7.797 -1.771 1 96.75 218 GLY B CA 1
ATOM 3975 C C . GLY B 1 218 ? -4.574 8.344 -0.362 1 96.75 218 GLY B C 1
ATOM 3976 O O . GLY B 1 218 ? -5.574 8.719 0.252 1 96.75 218 GLY B O 1
ATOM 3977 N N . HIS B 1 219 ? -3.361 8.359 0.074 1 97.12 219 HIS B N 1
ATOM 3978 C CA . HIS B 1 219 ? -3.066 8.836 1.421 1 97.12 219 HIS B CA 1
ATOM 3979 C C . HIS B 1 219 ? -2.75 10.328 1.425 1 97.12 219 HIS B C 1
ATOM 3981 O O . HIS B 1 219 ? -2.912 11 2.447 1 97.12 219 HIS B O 1
ATOM 3987 N N . HIS B 1 220 ? -2.352 10.844 0.34 1 96.12 220 HIS B N 1
ATOM 3988 C CA . HIS B 1 220 ? -1.948 12.234 0.185 1 96.12 220 HIS B CA 1
ATOM 3989 C C . HIS B 1 220 ? -3.09 13.188 0.536 1 96.12 220 HIS B C 1
ATOM 3991 O O . HIS B 1 220 ? -2.855 14.336 0.909 1 96.12 220 HIS B O 1
ATOM 3997 N N . VAL B 1 221 ? -4.297 12.688 0.476 1 97.06 221 VAL B N 1
ATOM 3998 C CA . VAL B 1 221 ? -5.484 13.5 0.711 1 97.06 221 VAL B CA 1
ATOM 3999 C C . VAL B 1 221 ? -5.441 14.094 2.119 1 97.06 221 VAL B C 1
ATOM 4001 O O . VAL B 1 221 ? -5.984 15.172 2.367 1 97.06 221 VAL B O 1
ATOM 4004 N N . GLU B 1 222 ? -4.707 13.484 3.004 1 97.62 222 GLU B N 1
ATOM 4005 C CA . GLU B 1 222 ? -4.641 13.969 4.383 1 97.62 222 GLU B CA 1
ATOM 4006 C C . GLU B 1 222 ? -3.84 15.258 4.48 1 97.62 222 GLU B C 1
ATOM 4008 O O . GLU B 1 222 ? -3.871 15.938 5.508 1 97.62 222 GLU B O 1
ATOM 4013 N N . SER B 1 223 ? -3.26 15.672 3.389 1 97.5 223 SER B N 1
ATOM 4014 C CA . SER B 1 223 ? -2.576 16.969 3.344 1 97.5 223 SER B CA 1
ATOM 4015 C C . SER B 1 223 ? -3.57 18.109 3.4 1 97.5 223 SER B C 1
ATOM 4017 O O . SER B 1 223 ? -3.18 19.266 3.594 1 97.5 223 SER B O 1
ATOM 4019 N N . ILE B 1 224 ? -4.852 17.844 3.354 1 97.94 224 ILE B N 1
ATOM 4020 C CA . ILE B 1 224 ? -5.855 18.891 3.594 1 97.94 224 ILE B CA 1
ATOM 4021 C C . ILE B 1 224 ? -5.645 19.5 4.977 1 97.94 224 ILE B C 1
ATOM 4023 O O . ILE B 1 224 ? -6.102 20.609 5.246 1 97.94 224 ILE B O 1
ATOM 4027 N N . PHE B 1 225 ? -4.969 18.75 5.852 1 98.62 225 PHE B N 1
ATOM 4028 C CA . PHE B 1 225 ? -4.59 19.219 7.18 1 98.62 225 PHE B CA 1
ATOM 4029 C C . PHE B 1 225 ? -3.906 20.578 7.102 1 98.62 225 PHE B C 1
ATOM 4031 O O . PHE B 1 225 ? -4.184 21.469 7.91 1 98.62 225 PHE B O 1
ATOM 4038 N N . ILE B 1 226 ? -3.059 20.766 6.137 1 98.62 226 ILE B N 1
ATOM 4039 C CA . ILE B 1 226 ? -2.264 21.984 5.988 1 98.62 226 ILE B CA 1
ATOM 4040 C C . ILE B 1 226 ? -3.186 23.172 5.781 1 98.62 226 ILE B C 1
ATOM 4042 O O . ILE B 1 226 ? -3.084 24.172 6.496 1 98.62 226 ILE B O 1
ATOM 4046 N N . ASP B 1 227 ? -4.102 23.016 4.883 1 97.88 227 ASP B N 1
ATOM 4047 C CA . ASP B 1 227 ? -5.027 24.094 4.566 1 97.88 227 ASP B CA 1
ATOM 4048 C C . ASP B 1 227 ? -5.984 24.359 5.73 1 97.88 227 ASP B C 1
ATOM 4050 O O . ASP B 1 227 ? -6.211 25.5 6.109 1 97.88 227 ASP B O 1
ATOM 4054 N N . HIS B 1 228 ? -6.484 23.312 6.266 1 98.62 228 HIS B N 1
ATOM 4055 C CA . HIS B 1 228 ? -7.484 23.422 7.32 1 98.62 228 HIS B CA 1
ATOM 4056 C C . HIS B 1 228 ? -6.902 24.109 8.555 1 98.62 228 HIS B C 1
ATOM 4058 O O . HIS B 1 228 ? -7.461 25.094 9.047 1 98.62 228 HIS B O 1
ATOM 4064 N N . ILE B 1 229 ? -5.781 23.625 9.055 1 98.75 229 ILE B N 1
ATOM 4065 C CA . ILE B 1 229 ? -5.152 24.188 10.242 1 98.75 229 ILE B CA 1
ATOM 4066 C C . ILE B 1 229 ? -4.695 25.625 9.938 1 98.75 229 ILE B C 1
ATOM 4068 O O . ILE B 1 229 ? -4.844 26.516 10.773 1 98.75 229 ILE B O 1
ATOM 4072 N N . GLY B 1 230 ? -4.117 25.828 8.734 1 98.31 230 GLY B N 1
ATOM 4073 C CA . GLY B 1 230 ? -3.771 27.188 8.344 1 98.31 230 GLY B CA 1
ATOM 4074 C C . GLY B 1 230 ? -4.941 28.141 8.422 1 98.31 230 GLY B C 1
ATOM 4075 O O . GLY B 1 230 ? -4.82 29.234 8.992 1 98.31 230 GLY B O 1
ATOM 4076 N N . GLU B 1 231 ? -6.066 27.734 7.891 1 98.19 231 GLU B N 1
ATOM 4077 C CA . GLU B 1 231 ? -7.281 28.547 7.91 1 98.19 231 GLU B CA 1
ATOM 4078 C C . GLU B 1 231 ? -7.73 28.828 9.344 1 98.19 231 GLU B C 1
ATOM 4080 O O . GLU B 1 231 ? -8.078 29.969 9.68 1 98.19 231 GLU B O 1
ATOM 4085 N N . LEU B 1 232 ? -7.742 27.844 10.164 1 98.38 232 LEU B N 1
ATOM 4086 C CA . LEU B 1 232 ? -8.188 27.969 11.547 1 98.38 232 LEU B CA 1
ATOM 4087 C C . LEU B 1 232 ? -7.293 28.953 12.312 1 98.38 232 LEU B C 1
ATOM 4089 O O . LEU B 1 232 ? -7.789 29.781 13.078 1 98.38 232 LEU B O 1
ATOM 4093 N N . LEU B 1 233 ? -6 28.844 12.117 1 98.56 233 LEU B N 1
ATOM 4094 C CA . LEU B 1 233 ? -5.062 29.719 12.812 1 98.56 233 LEU B CA 1
ATOM 4095 C C . LEU B 1 233 ? -5.258 31.172 12.391 1 98.56 233 LEU B C 1
ATOM 4097 O O . LEU B 1 233 ? -5.25 32.062 13.234 1 98.56 233 LEU B O 1
ATOM 4101 N N . VAL B 1 234 ? -5.414 31.391 11.117 1 98 234 VAL B N 1
ATOM 4102 C CA . VAL B 1 234 ? -5.609 32.75 10.609 1 98 234 VAL B CA 1
ATOM 4103 C C . VAL B 1 234 ? -6.902 33.344 11.172 1 98 234 VAL B C 1
ATOM 4105 O O . VAL B 1 234 ? -6.938 34.5 11.586 1 98 234 VAL B O 1
ATOM 4108 N N . GLU B 1 235 ? -7.898 32.5 11.156 1 97.69 235 GLU B N 1
ATOM 4109 C CA . GLU B 1 235 ? -9.188 32.969 11.656 1 97.69 235 GLU B CA 1
ATOM 4110 C C . GLU B 1 235 ? -9.117 33.312 13.141 1 97.69 235 GLU B C 1
ATOM 4112 O O . GLU B 1 235 ? -9.594 34.344 13.57 1 97.69 235 GLU B O 1
ATOM 4117 N N . LYS B 1 236 ? -8.539 32.438 13.922 1 97.88 236 LYS B N 1
ATOM 4118 C CA . LYS B 1 236 ? -8.508 32.594 15.375 1 97.88 236 LYS B CA 1
ATOM 4119 C C . LYS B 1 236 ? -7.543 33.688 15.789 1 97.88 236 LYS B C 1
ATOM 4121 O O . LYS B 1 236 ? -7.816 34.438 16.734 1 97.88 236 LYS B O 1
ATOM 4126 N N . PHE B 1 237 ? -6.414 33.812 15.102 1 98.19 237 PHE B N 1
ATOM 4127 C CA . PHE B 1 237 ? -5.352 34.688 15.555 1 98.19 237 PHE B CA 1
ATOM 4128 C C . PHE B 1 237 ? -5.102 35.812 14.539 1 98.19 237 PHE B C 1
ATOM 4130 O O . PHE B 1 237 ? -3.963 36.25 14.352 1 98.19 237 PHE B O 1
ATOM 4137 N N . HIS B 1 238 ? -6.105 36.219 13.82 1 94.25 238 HIS B N 1
ATOM 4138 C CA . HIS B 1 238 ? -6.023 37.188 12.75 1 94.25 238 HIS B CA 1
ATOM 4139 C C . HIS B 1 238 ? -5.34 38.469 13.227 1 94.25 238 HIS B C 1
ATOM 4141 O O . HIS B 1 238 ? -4.672 39.156 12.445 1 94.25 238 HIS B O 1
ATOM 4147 N N . ASP B 1 239 ? -5.398 38.812 14.5 1 95.25 239 ASP B N 1
ATOM 4148 C CA . ASP B 1 239 ? -4.863 40.062 15.023 1 95.25 239 ASP B CA 1
ATOM 4149 C C . ASP B 1 239 ? -3.465 39.875 15.609 1 95.25 239 ASP B C 1
ATOM 4151 O O . ASP B 1 239 ? -2.768 40.844 15.906 1 95.25 239 ASP B O 1
ATOM 4155 N N . GLN B 1 240 ? -3.1 38.656 15.711 1 96.25 240 GLN B N 1
ATOM 4156 C CA . GLN B 1 240 ? -1.855 38.375 16.438 1 96.25 240 GLN B CA 1
ATOM 4157 C C . GLN B 1 240 ? -0.851 37.656 15.547 1 96.25 240 GLN B C 1
ATOM 4159 O O . GLN B 1 240 ? 0.353 37.688 15.812 1 96.25 240 GLN B O 1
ATOM 4164 N N . LEU B 1 241 ? -1.318 36.969 14.555 1 96.75 241 LEU B N 1
ATOM 4165 C CA . LEU B 1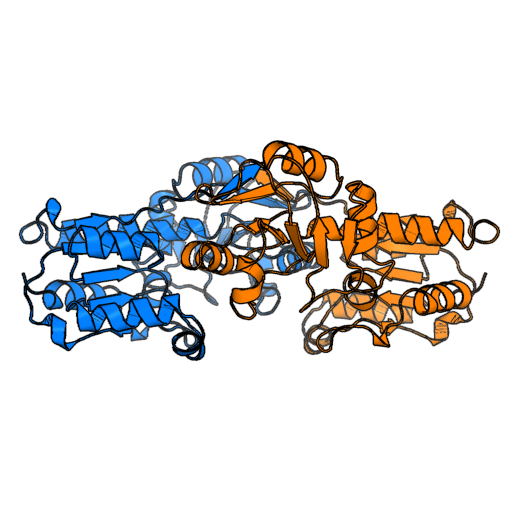 241 ? -0.475 36.188 13.672 1 96.75 241 LEU B CA 1
ATOM 4166 C C . LEU B 1 241 ? -0.275 36.875 12.336 1 96.75 241 LEU B C 1
ATOM 4168 O O . LEU B 1 241 ? -1.202 36.938 11.523 1 96.75 241 LEU B O 1
ATOM 4172 N N . GLU B 1 242 ? 0.944 37.375 12.047 1 95.44 242 GLU B N 1
ATOM 4173 C CA . GLU B 1 242 ? 1.247 37.969 10.758 1 95.44 242 GLU B CA 1
ATOM 4174 C C . GLU B 1 242 ? 1.341 36.938 9.656 1 95.44 242 GLU B C 1
ATOM 4176 O O . GLU B 1 242 ? 1.851 35.812 9.883 1 95.44 242 GLU B O 1
ATOM 4181 N N . PRO B 1 243 ? 0.913 37.281 8.531 1 94.62 243 PRO B N 1
ATOM 4182 C CA . PRO B 1 243 ? 0.947 36.312 7.422 1 94.62 243 PRO B CA 1
ATOM 4183 C C . PRO B 1 243 ? 2.336 35.719 7.203 1 94.62 243 PRO B C 1
ATOM 4185 O O . PRO B 1 243 ? 2.461 34.531 6.906 1 94.62 243 PRO B O 1
ATOM 4188 N N . LYS B 1 244 ? 3.332 36.469 7.383 1 95.94 244 LYS B N 1
ATOM 4189 C CA . LYS B 1 244 ? 4.699 36.031 7.152 1 95.94 244 LYS B CA 1
ATOM 4190 C C . LYS B 1 244 ? 5.125 35 8.203 1 95.94 244 LYS B C 1
ATOM 4192 O O . LYS B 1 244 ? 6.133 34.312 8.039 1 95.94 244 LYS B O 1
ATOM 4197 N N . GLN B 1 245 ? 4.418 34.875 9.312 1 98.12 245 GLN B N 1
ATOM 4198 C CA . GLN B 1 245 ? 4.758 33.969 10.398 1 98.12 245 GLN B CA 1
ATOM 4199 C C . GLN B 1 245 ? 4.188 32.562 10.148 1 98.12 245 GLN B C 1
ATOM 4201 O O . GLN B 1 245 ? 4.562 31.609 10.82 1 98.12 245 GLN B O 1
ATOM 4206 N N . LEU B 1 246 ? 3.27 32.5 9.242 1 98.5 246 LEU B N 1
ATOM 4207 C CA . LEU B 1 246 ? 2.637 31.219 8.922 1 98.5 246 LEU B CA 1
ATOM 4208 C C . LEU B 1 246 ? 3.252 30.609 7.664 1 98.5 246 LEU B C 1
ATOM 4210 O O . LEU B 1 246 ? 3.17 31.188 6.582 1 98.5 246 LEU B O 1
ATOM 4214 N N . ILE B 1 247 ? 3.885 29.453 7.859 1 98.19 247 ILE B N 1
ATOM 4215 C CA . ILE B 1 247 ? 4.469 28.703 6.746 1 98.19 247 ILE B CA 1
ATOM 4216 C C . ILE B 1 247 ? 3.65 27.453 6.477 1 98.19 247 ILE B C 1
ATOM 4218 O O . ILE B 1 247 ? 3.482 26.609 7.367 1 98.19 247 ILE B O 1
ATOM 4222 N N . LEU B 1 248 ? 3.088 27.359 5.305 1 97.81 248 LEU B N 1
ATOM 4223 C CA . LEU B 1 248 ? 2.387 26.141 4.887 1 97.81 248 LEU B CA 1
ATOM 4224 C C . LEU B 1 248 ? 3.322 25.203 4.141 1 97.81 248 LEU B C 1
ATOM 4226 O O . LEU B 1 248 ? 3.809 25.531 3.057 1 97.81 248 LEU B O 1
ATOM 4230 N N . GLY B 1 249 ? 3.586 24.016 4.773 1 96.5 249 GLY B N 1
ATOM 4231 C CA . GLY B 1 249 ? 4.555 23.062 4.254 1 96.5 249 GLY B CA 1
ATOM 4232 C C . GLY B 1 249 ? 3.957 22.094 3.25 1 96.5 249 GLY B C 1
ATOM 4233 O O . GLY B 1 249 ? 3.949 20.891 3.48 1 96.5 249 GLY B O 1
ATOM 4234 N N . HIS B 1 250 ? 3.543 22.594 2.113 1 88.38 250 HIS B N 1
ATOM 4235 C CA . HIS B 1 250 ? 3.043 21.75 1.036 1 88.38 250 HIS B CA 1
ATOM 4236 C C . HIS B 1 250 ? 4.168 20.922 0.423 1 88.38 250 HIS B C 1
ATOM 4238 O O . HIS B 1 250 ? 5.289 21.406 0.269 1 88.38 250 HIS B O 1
ATOM 4244 N N . SER B 1 251 ? 3.844 19.625 0.254 1 74.25 251 SER B N 1
ATOM 4245 C CA . SER B 1 251 ? 4.867 18.719 -0.257 1 74.25 251 SER B CA 1
ATOM 4246 C C . SER B 1 251 ? 5.457 19.234 -1.565 1 74.25 251 SER B C 1
ATOM 4248 O O . SER B 1 251 ? 4.734 19.75 -2.418 1 74.25 251 SER B O 1
ATOM 4250 N N . GLN B 1 252 ? 6.719 19.125 -1.599 1 77.62 252 GLN B N 1
ATOM 4251 C CA . GLN B 1 252 ? 7.398 19.516 -2.826 1 77.62 252 GLN B CA 1
ATOM 4252 C C . GLN B 1 252 ? 7.707 18.312 -3.699 1 77.62 252 GLN B C 1
ATOM 4254 O O . GLN B 1 252 ? 8.469 18.406 -4.664 1 77.62 252 GLN B O 1
ATOM 4259 N N . PHE B 1 253 ? 7.098 17.266 -3.279 1 81.5 253 PHE B N 1
ATOM 4260 C CA . PHE B 1 253 ? 7.297 16.078 -4.098 1 81.5 253 PHE B CA 1
ATOM 4261 C C . PHE B 1 253 ? 5.973 15.594 -4.684 1 81.5 253 PHE B C 1
ATOM 4263 O O . PHE B 1 253 ? 4.906 15.914 -4.16 1 81.5 253 PHE B O 1
ATOM 4270 N N . LYS B 1 254 ? 6.148 14.992 -5.859 1 86.81 254 LYS B N 1
ATOM 4271 C CA . LYS B 1 254 ? 5.059 14.25 -6.48 1 86.81 254 LYS B CA 1
ATOM 4272 C C . LYS B 1 254 ? 5.465 12.797 -6.734 1 86.81 254 LYS B C 1
ATOM 4274 O O . LYS B 1 254 ? 6.641 12.508 -6.969 1 86.81 254 LYS B O 1
ATOM 4279 N N . ILE B 1 255 ? 4.582 11.969 -6.445 1 89.56 255 ILE B N 1
ATOM 4280 C CA . ILE B 1 255 ? 4.773 10.617 -6.949 1 89.56 255 ILE B CA 1
ATOM 4281 C C . ILE B 1 255 ? 4.434 10.562 -8.438 1 89.56 255 ILE B C 1
ATOM 4283 O O . ILE B 1 255 ? 3.268 10.672 -8.82 1 89.56 255 ILE B O 1
ATOM 4287 N N . ILE B 1 256 ? 5.473 10.414 -9.227 1 89.56 256 ILE B N 1
ATOM 4288 C CA . ILE B 1 256 ? 5.312 10.359 -10.672 1 89.56 256 ILE B CA 1
ATOM 4289 C C . ILE B 1 256 ? 4.766 8.992 -11.086 1 89.56 256 ILE B C 1
ATOM 4291 O O . ILE B 1 256 ? 5.219 7.961 -10.578 1 89.56 256 ILE B O 1
ATOM 4295 N N . LYS B 1 257 ? 3.77 9.047 -11.992 1 88.88 257 LYS B N 1
ATOM 4296 C CA . LYS B 1 257 ? 3.139 7.828 -12.492 1 88.88 257 LYS B CA 1
ATOM 4297 C C . LYS B 1 257 ? 3.295 7.707 -14.008 1 88.88 257 LYS B C 1
ATOM 4299 O O . LYS B 1 257 ? 2.846 8.578 -14.758 1 88.88 257 LYS B O 1
ATOM 4304 N N . ARG B 1 258 ? 4.008 6.633 -14.352 1 86.94 258 ARG B N 1
ATOM 4305 C CA . ARG B 1 258 ? 4.262 6.402 -15.766 1 86.94 258 ARG B CA 1
ATOM 4306 C C . ARG B 1 258 ? 3.664 5.074 -16.219 1 86.94 258 ARG B C 1
ATOM 4308 O O . ARG B 1 258 ? 3.631 4.109 -15.461 1 86.94 258 ARG B O 1
#

Secondary structure (DSSP, 8-state):
-BHHHHHHHHHHHS-GGGS-TT---EEE-GGGGGSBP--EEEES---HHHHHHHHHTT-SEEEESS-S-SSTTHHHH-HHHHHHHHHHHHTT-EEEE-THHHHTSTTSHHHHHHHHHT---B-SS-BTTBEEEEEEE-HHHHHHHHTTSTT----EEETT----SSEEEEEE-TTT---TTS--HHHHTTSSEEEE----HHHHHHHHHHT--EEE--SGGGGHHHHHHHHHHHHHTTTT--GGGEEEE-----EEE-/-BHHHHHHHHHHHS-GGGS-TT---EEE-GGGGGSBP--EEEES---HHHHHHHHHHT-SEEEESS-S-SSTTHHHH-HHHHHHHHHHHHTT-EEEE-THHHHTSTTSHHHHHHHHHT---B-SS-BTTBEEEEEEE-HHHHHHHHTTSTT----EEETT----SSEEEEEE-TTT---TTS--HHHHTTSSEEEE----HHHHHHHHHHT--EEE--SGGGGHHHHHHHHHHHHHTTTT--GGGEEEE-----EEE-

pLDDT: mean 95.66, std 4.75, range [64.06, 98.94]

Nearest PDB structures (foldseek):
  2nyd-assembly1_A-3  TM=8.015E-01  e=4.001E-17  Staphylococcus aureus subsp. aureus N315
  3wse-assembly1_A  TM=8.425E-01  e=1.860E-16  Methanocaldococcus jannaschii DSM 2661
  3lnl-assembly1_A  TM=8.014E-01  e=1.351E-16  Staphylococcus aureus subsp. aureus N315
  2nyd-assembly1_B-3  TM=7.823E-01  e=1.270E-15  Staphylococcus aureus subsp. aureus N315
  1nmo-assembly1_A  TM=8.067E-01  e=1.873E-13  unclassified

Foldseek 3Di:
DFQLVLVVVVCVQQPQVPADPLADFDKPQPVLRRDDFQFEEEFADCDPLVLVVCVVSVGQEYEYAHDPDSDPCCCVVPPVNVVSNVCNVVSNHMYGYRHRSQQLGLCHDVVVVCVQLVFDAWDSHDDLQKIKGFDWAAPVVSLVSLVPQPQQPDKDWDPPQDADRTFTMEIEHEACPFDPVDDPLVVQVVHREYEYADDDPVRNVVCVVSRGTYMHRYNSSSRVSLVSSVVVCCVVCVPPDDPSRYHRCDDPDDDDDD/DFQLVLVVVVCVQQPQVPADPLADFDKPDPVLRRDDFQFEEEFADCDPLVLVVCVVSVGQEYEYAHDPDSDPCCCVVPPVNVVSNVCNVVSNHMYGYRHRSQQLGLCHDVVVVCVQLVFDAWDSHDDLQKIKGFDWAAPVVSLVSLVPQPQQPDKDWDPPQDADRTFTMEIEHEACPFDPVDDPLVVQVVHREYEYADDDPVRNVVCVVSRGTYMHRYNSSSRVSLVSSVVVCCVVCVPPDDPSRYHRCDDPDDDDDD